Protein AF-0000000085031279 (afdb_homodimer)

Secondary structure (DSSP, 8-state):
--SS--EEEEEESSSS-S-HHHHHHHHHHHH--SEEEE-SS-TT--EEEEETTEEEEESSS-TTTTSTTSEEEE-TTS-B-HHHHHHHHHHTGGGT-TTTEEEETTPBBPPHHHHHHHHH-IIIIIII---SSSHHHHHHHHHTT---BGGG-GGGGGGEE-HHHHHHHHHHTT--EEEE--S-GGG-TTT-SSTTSS-SS--SHHHHHHHHT--GGG--EEEEEEESSEEE-SSS--TTBPPHHHHHHHH-TTHHHH-B-TTT-PBPEEE---HHHHHHHHHHHT-SEEEEE-HHHHSGGGTT--SGGGS-HHHHHHHHHHHHHHTS-EEEEE-SSSTTSEEE--/--SS--EEEEEESSSS-S-HHHHHHHHHHHH--SEEEE-SS-TT--EEEEETTEEEEESSS-TTTTSTTSEEEE-TTS-B-HHHHHHHHHHTGGGT-TTTEEEETT-BB--HHHHHHHHH-IIIIIII---SSSHHHHHHHHHTT---BGGG-GGGGGGEE-HHHHHHHHHHTT--EEEE--S-GGG-TTT-SSTTSS-SS--SHHHHHHHHT--GGG--EEEEEEESSEEE-SSS--TTBPPHHHHHHHH-TTHHHH-B-TTT-PBPEEE---HHHHHHHHHHHT-SEEEEE-HHHHSGGGTT--SGGGS-HHHHHHHHHHHHHHTS-EEEEE-SSSTTSEEE--

Foldseek 3Di:
DDLWAAEEEEAALAFFQLQLLLVQLLCCVVVVFQEEEEFEQFQQHWHWADDPNDIDIARAWRSNLQSLNHATEYFLLYEYELVRVVVSCVVCVVSVNLVRAAYEQNHFYQDPVLLVVQCVDCCNCVPLNGLSSSRQVRVVCVVVVNTDTNNNDPSCPSRYDHQLVVQVVCGSVHTYYYYYFGTHQLQAPVRHDDPPNHDNHGGALCNSCVRRNHDPVNHDAYEHGGEQWHKDDGDDDDPFFDDPVVCCVQQNPCVQCVQAHPRRRHTITIGHDDLVSSLVNCVVRVHQEYEYEPLCRRPVQLALDQEPVSGDPVSNVSQVVSCVSNVHYHAWYARDNHSSSIHGRD/DDLWAAEEEEAALAFFQLQLLLVQLLCCVPVVFQEEEEFEQFQQHWHWADDPNDIDIARAWRSNLQSLNHATEYFLNYEYELVRVVVSCVVCVVSVNLVRAAYEQNHFYQDPVLLVVQCVDCCNCVPLNGLSSSRQVRVVCVVVVNTDTNNNDPSCPSRYDHQLVVQVVCGSVHTYYYYYFGTHQLQAPVRHDDPPNHDNHGGALCNSCVRRNHDPVNHDAYEHGGEQWHKDDGDDDDPFFDDPVVCCVQQNPCVQCVQAHPRRRHTITIGHDDLVSSQVNCVVRVHQEYEYEPLCRRPVQLALDQEPVSGDPVSNVSQVVSCVSNVHYHAWYARDNHSSSIHGRD

Solvent-accessible surface area (backbone atoms only — not comparable to full-atom values): 32926 Å² total; per-residue (Å²): 128,73,89,41,23,55,24,37,34,39,28,24,31,39,57,32,77,27,53,56,22,42,54,43,28,40,48,24,59,73,67,57,33,48,34,36,30,22,21,26,62,33,65,73,33,52,32,55,33,44,56,96,89,39,78,45,80,34,38,63,66,44,52,33,52,84,31,66,83,29,36,36,30,33,13,27,46,21,39,41,40,66,68,62,42,53,52,49,39,61,75,37,46,92,51,51,42,77,81,36,41,31,35,14,37,54,12,34,42,43,46,72,66,20,25,50,52,28,58,68,28,59,60,43,38,68,60,34,36,56,76,50,64,8,59,34,48,31,48,18,32,42,20,56,50,65,49,52,35,38,71,76,35,75,92,45,59,92,30,52,40,60,39,35,58,53,54,52,52,37,26,64,69,49,30,29,35,36,35,41,40,35,42,6,28,38,24,8,55,46,71,23,78,46,84,55,42,39,48,51,41,56,24,42,43,10,32,26,31,39,14,35,34,40,10,24,60,57,40,70,39,24,35,34,22,29,36,63,41,34,53,38,68,62,50,70,93,57,96,47,56,48,51,72,68,52,44,34,73,63,53,35,68,64,46,70,74,65,41,42,38,79,78,73,59,44,66,42,48,50,23,48,60,52,63,68,53,42,26,52,35,34,56,36,26,30,41,59,30,26,30,37,21,50,40,19,58,70,34,60,79,22,50,58,23,50,43,74,83,55,39,41,69,69,54,50,50,49,52,51,49,51,24,63,66,46,71,36,53,65,28,37,39,26,12,50,73,46,63,71,13,31,23,75,63,115,129,74,87,41,23,55,24,37,34,39,28,25,32,41,58,32,77,27,52,58,22,39,53,43,28,39,48,25,62,74,67,56,34,47,35,34,31,22,20,25,62,32,64,73,34,53,30,54,34,45,56,95,90,39,78,44,79,33,38,62,65,46,54,34,50,84,31,65,83,28,36,34,31,35,13,25,46,21,39,41,40,66,68,63,41,53,51,49,40,61,75,37,47,90,51,51,40,76,81,36,41,31,36,14,36,55,11,35,40,44,46,72,67,20,25,50,52,29,58,68,28,57,61,43,38,68,60,34,36,57,76,54,65,8,59,32,48,31,48,18,32,42,20,58,50,64,48,53,34,38,71,74,35,76,91,44,57,90,30,50,40,59,39,35,58,54,53,52,52,36,26,65,71,49,31,29,34,37,36,42,41,34,42,6,28,39,23,10,54,46,71,25,78,47,83,54,43,40,48,49,39,54,23,43,43,11,31,26,30,40,14,35,34,39,11,23,60,56,40,70,38,24,34,32,23,29,35,61,41,35,52,38,68,62,51,68,91,57,95,47,55,48,52,72,68,52,43,33,73,64,54,35,69,64,46,69,75,64,43,42,38,78,78,73,59,44,66,42,47,50,24,48,61,52,63,69,54,41,25,50,34,35,58,37,27,30,41,59,30,27,30,37,21,51,41,19,59,70,33,60,80,22,50,58,21,49,43,75,84,55,38,41,68,68,53,50,50,50,53,51,51,50,23,64,66,46,71,36,54,65,29,36,40,26,12,48,74,46,64,72,14,32,23,76,64,119

pLDDT: mean 96.54, std 4.91, range [36.81, 99.0]

Organism: Methanopyrus kandleri (strain AV19 / DSM 6324 / JCM 9639 / NBRC 100938) (NCBI:txid190192)

Structure (mmCIF, N/CA/C/O backbone):
data_AF-0000000085031279-model_v1
#
loop_
_entity.id
_entity.type
_entity.pdbx_description
1 polymer 'Adenylosuccinate synthetase'
#
loop_
_atom_site.group_PDB
_atom_site.id
_atom_site.type_symbol
_atom_site.label_atom_id
_atom_site.label_alt_id
_atom_site.label_comp_id
_atom_site.label_asym_id
_atom_site.label_entity_id
_atom_site.label_seq_id
_atom_site.pdbx_PDB_ins_code
_atom_site.Cartn_x
_atom_site.Cartn_y
_atom_site.Cartn_z
_atom_site.occupancy
_atom_site.B_iso_or_equiv
_atom_site.auth_seq_id
_atom_site.auth_comp_id
_atom_site.auth_asym_id
_atom_site.auth_atom_id
_atom_site.pdbx_PDB_model_num
ATOM 1 N N . MET A 1 1 ? -8.086 -15.57 23.516 1 36.81 1 MET A N 1
ATOM 2 C CA . MET A 1 1 ? -9.133 -15.18 22.578 1 36.81 1 MET A CA 1
ATOM 3 C C . MET A 1 1 ? -8.734 -13.914 21.812 1 36.81 1 MET A C 1
ATOM 5 O O . MET A 1 1 ? -8.336 -12.922 22.422 1 36.81 1 MET A O 1
ATOM 9 N N . ARG A 1 2 ? -8.562 -14.031 20.609 1 61.75 2 ARG A N 1
ATOM 10 C CA . ARG A 1 2 ? -8.102 -12.844 19.906 1 61.75 2 ARG A CA 1
ATOM 11 C C . ARG A 1 2 ? -9.125 -11.719 20 1 61.75 2 ARG A C 1
ATOM 13 O O . ARG A 1 2 ? -10.328 -11.953 19.859 1 61.75 2 ARG A O 1
ATOM 20 N N . ASP A 1 3 ? -8.766 -10.508 20.312 1 82.94 3 ASP A N 1
ATOM 21 C CA . ASP A 1 3 ? -9.609 -9.32 20.484 1 82.94 3 ASP A CA 1
ATOM 22 C C . ASP A 1 3 ? -10.18 -8.859 19.156 1 82.94 3 ASP A C 1
ATOM 24 O O . ASP A 1 3 ? -11.125 -8.062 19.109 1 82.94 3 ASP A O 1
ATOM 28 N N . ARG A 1 4 ? -9.609 -9.516 18.062 1 94.38 4 ARG A N 1
ATOM 29 C CA . ARG A 1 4 ? -10.094 -9.195 16.734 1 94.38 4 ARG A CA 1
ATOM 30 C C . ARG A 1 4 ? -9.906 -10.375 15.781 1 94.38 4 ARG A C 1
ATOM 32 O O . ARG A 1 4 ? -9.242 -11.352 16.125 1 94.38 4 ARG A O 1
ATOM 39 N N . GLY A 1 5 ? -10.633 -10.383 14.609 1 97.94 5 GLY A N 1
ATOM 40 C CA . GLY A 1 5 ? -10.484 -11.422 13.609 1 97.94 5 GLY A CA 1
ATOM 41 C C . GLY A 1 5 ? -9.07 -11.531 13.055 1 97.94 5 GLY A C 1
ATOM 42 O O . GLY A 1 5 ? -8.312 -10.562 13.094 1 97.94 5 GLY A O 1
ATOM 43 N N . HIS A 1 6 ? -8.734 -12.695 12.586 1 98.5 6 HIS A N 1
ATOM 44 C CA . HIS A 1 6 ? -7.441 -12.945 11.961 1 98.5 6 HIS A CA 1
ATOM 45 C C . HIS A 1 6 ? -7.445 -12.508 10.5 1 98.5 6 HIS A C 1
ATOM 47 O O . HIS A 1 6 ? -8.383 -12.805 9.758 1 98.5 6 HIS A O 1
ATOM 53 N N . VAL A 1 7 ? -6.461 -11.719 10.148 1 98.88 7 VAL A N 1
ATOM 54 C CA . VAL A 1 7 ? -6.383 -11.234 8.773 1 98.88 7 VAL A CA 1
ATOM 55 C C . VAL A 1 7 ? -5.145 -11.812 8.086 1 98.88 7 VAL A C 1
ATOM 57 O O . VAL A 1 7 ? -4.027 -11.656 8.578 1 98.88 7 VAL A O 1
ATOM 60 N N . SER A 1 8 ? -5.32 -12.469 6.93 1 98.88 8 SER A N 1
ATOM 61 C CA . SER A 1 8 ? -4.242 -13.047 6.133 1 98.88 8 SER A CA 1
ATOM 62 C C . SER A 1 8 ? -4.188 -12.422 4.742 1 98.88 8 SER A C 1
ATOM 64 O O . SER A 1 8 ? -5.223 -12.133 4.141 1 98.88 8 SER A O 1
ATOM 66 N N . VAL A 1 9 ? -2.996 -12.203 4.289 1 98.94 9 VAL A N 1
ATOM 67 C CA . VAL A 1 9 ? -2.754 -11.742 2.926 1 98.94 9 VAL A CA 1
ATOM 68 C C . VAL A 1 9 ? -1.977 -12.805 2.152 1 98.94 9 VAL A C 1
ATOM 70 O O . VAL A 1 9 ? -1.021 -13.391 2.674 1 98.94 9 VAL A O 1
ATOM 73 N N . VAL A 1 10 ? -2.385 -13.102 0.926 1 98.94 10 VAL A N 1
ATOM 74 C CA . VAL A 1 10 ? -1.655 -13.992 0.035 1 98.94 10 VAL A CA 1
ATOM 75 C C . VAL A 1 10 ? -0.995 -13.188 -1.082 1 98.94 10 VAL A C 1
ATOM 77 O O . VAL A 1 10 ? -1.676 -12.5 -1.844 1 98.94 10 VAL A O 1
ATOM 80 N N . ALA A 1 11 ? 0.292 -13.273 -1.162 1 98.88 11 ALA A N 1
ATOM 81 C CA . ALA A 1 11 ? 1.074 -12.578 -2.18 1 98.88 11 ALA A CA 1
ATOM 82 C C . ALA A 1 11 ? 1.921 -13.562 -2.988 1 98.88 11 ALA A C 1
ATOM 84 O O . ALA A 1 11 ? 2.236 -14.656 -2.514 1 98.88 11 ALA A O 1
ATOM 85 N N . GLY A 1 12 ? 2.225 -13.18 -4.195 1 98.62 12 GLY A N 1
ATOM 86 C CA . GLY A 1 12 ? 3.145 -13.953 -5.012 1 98.62 12 GLY A CA 1
ATOM 87 C C . GLY A 1 12 ? 4.59 -13.516 -4.863 1 98.62 12 GLY A C 1
ATOM 88 O O . GLY A 1 12 ? 4.875 -12.32 -4.777 1 98.62 12 GLY A O 1
ATOM 89 N N . GLY A 1 13 ? 5.441 -14.438 -4.906 1 98.38 13 GLY A N 1
ATOM 90 C CA . GLY A 1 13 ? 6.836 -14.117 -4.633 1 98.38 13 GLY A CA 1
ATOM 91 C C . GLY A 1 13 ? 7.695 -14.102 -5.883 1 98.38 13 GLY A C 1
ATOM 92 O O . GLY A 1 13 ? 8.891 -13.812 -5.816 1 98.38 13 GLY A O 1
ATOM 93 N N . GLN A 1 14 ? 7.117 -14.43 -6.992 1 97.25 14 GLN A N 1
ATOM 94 C CA . GLN A 1 14 ? 7.848 -14.469 -8.25 1 97.25 14 GLN A CA 1
ATOM 95 C C . GLN A 1 14 ? 7.176 -13.586 -9.305 1 97.25 14 GLN A C 1
ATOM 97 O O . GLN A 1 14 ? 6.988 -12.383 -9.086 1 97.25 14 GLN A O 1
ATOM 102 N N . TRP A 1 15 ? 6.824 -14.109 -10.492 1 95.56 15 TRP A N 1
ATOM 103 C CA . TRP A 1 15 ? 6.332 -13.227 -11.547 1 95.56 15 TRP A CA 1
ATOM 104 C C . TRP A 1 15 ? 4.84 -13.43 -11.773 1 95.56 15 TRP A C 1
ATOM 106 O O . TRP A 1 15 ? 4.332 -13.156 -12.867 1 95.56 15 TRP A O 1
ATOM 116 N N . GLY A 1 16 ? 4.082 -13.977 -10.82 1 94.19 16 GLY A N 1
ATOM 117 C CA . GLY A 1 16 ? 2.633 -13.875 -10.828 1 94.19 16 GLY A CA 1
ATOM 118 C C . GLY A 1 16 ? 1.941 -15.188 -11.164 1 94.19 16 GLY A C 1
ATOM 119 O O . GLY A 1 16 ? 0.722 -15.305 -11.023 1 94.19 16 GLY A O 1
ATOM 120 N N . ASP A 1 17 ? 2.668 -16.266 -11.5 1 92.56 17 ASP A N 1
ATOM 121 C CA . ASP A 1 17 ? 2.059 -17.531 -11.859 1 92.56 17 ASP A CA 1
ATOM 122 C C . ASP A 1 17 ? 2.408 -18.609 -10.836 1 92.56 17 ASP A C 1
ATOM 124 O O . ASP A 1 17 ? 2.662 -19.766 -11.203 1 92.56 17 ASP A O 1
ATOM 128 N N . GLU A 1 18 ? 2.387 -18.234 -9.641 1 95.19 18 GLU A N 1
ATOM 129 C CA . GLU A 1 18 ? 2.859 -19.125 -8.578 1 95.19 18 GLU A CA 1
ATOM 130 C C . GLU A 1 18 ? 1.749 -20.062 -8.102 1 95.19 18 GLU A C 1
ATOM 132 O O . GLU A 1 18 ? 1.967 -20.891 -7.223 1 95.19 18 GLU A O 1
ATOM 137 N N . GLY A 1 19 ? 0.555 -19.906 -8.648 1 95.19 19 GLY A N 1
ATOM 138 C CA . GLY A 1 19 ? -0.541 -20.75 -8.188 1 95.19 19 GLY A CA 1
ATOM 139 C C . GLY A 1 19 ? -1.242 -20.188 -6.965 1 95.19 19 GLY A C 1
ATOM 140 O O . GLY A 1 19 ? -1.695 -20.953 -6.105 1 95.19 19 GLY A O 1
ATOM 141 N N . LYS A 1 20 ? -1.28 -18.875 -6.824 1 97.5 20 LYS A N 1
ATOM 142 C CA . LYS A 1 20 ? -1.928 -18.203 -5.695 1 97.5 20 LYS A CA 1
ATOM 143 C C . LYS A 1 20 ? -3.4 -18.594 -5.602 1 97.5 20 LYS A C 1
ATOM 145 O O . LYS A 1 20 ? -3.943 -18.734 -4.504 1 97.5 20 LYS A O 1
ATOM 150 N N . GLY A 1 21 ? -4.051 -18.781 -6.773 1 97.06 21 GLY A N 1
ATOM 151 C CA . GLY A 1 21 ? -5.461 -19.125 -6.777 1 97.06 21 GLY A CA 1
ATOM 152 C C . GLY A 1 21 ? -5.766 -20.391 -5.992 1 97.06 21 GLY A C 1
ATOM 153 O O . GLY A 1 21 ? -6.715 -20.422 -5.203 1 97.06 21 GLY A O 1
ATOM 154 N N . LYS A 1 22 ? -4.996 -21.406 -6.199 1 97.5 22 LYS A N 1
ATOM 155 C CA . LYS A 1 22 ? -5.191 -22.656 -5.477 1 97.5 22 LYS A CA 1
ATOM 156 C C . LYS A 1 22 ? -5.004 -22.469 -3.975 1 97.5 22 LYS A C 1
ATOM 158 O O . LYS A 1 22 ? -5.77 -23 -3.172 1 97.5 22 LYS A O 1
ATOM 163 N N . ILE A 1 23 ? -3.955 -21.734 -3.578 1 98.56 23 ILE A N 1
ATOM 164 C CA . ILE A 1 23 ? -3.658 -21.5 -2.168 1 98.56 23 ILE A CA 1
ATOM 165 C C . ILE A 1 23 ? -4.801 -20.719 -1.52 1 98.56 23 ILE A C 1
ATOM 167 O O . ILE A 1 23 ? -5.234 -21.047 -0.414 1 98.56 23 ILE A O 1
ATOM 171 N N . VAL A 1 24 ? -5.32 -19.719 -2.188 1 98.75 24 VAL A N 1
ATOM 172 C CA . VAL A 1 24 ? -6.434 -18.922 -1.684 1 98.75 24 VAL A CA 1
ATOM 173 C C . VAL A 1 24 ? -7.664 -19.812 -1.503 1 98.75 24 VAL A C 1
ATOM 175 O O . VAL A 1 24 ? -8.328 -19.766 -0.463 1 98.75 24 VAL A O 1
ATOM 178 N N . ALA A 1 25 ? -7.945 -20.609 -2.531 1 98.62 25 ALA A N 1
ATOM 179 C CA . ALA A 1 25 ? -9.094 -21.5 -2.443 1 98.62 25 ALA A CA 1
ATOM 180 C C . ALA A 1 25 ? -8.938 -22.5 -1.295 1 98.62 25 ALA A C 1
ATOM 182 O O . ALA A 1 25 ? -9.891 -22.766 -0.56 1 98.62 25 ALA A O 1
ATOM 183 N N . TYR A 1 26 ? -7.762 -23.031 -1.173 1 98.56 26 TYR A N 1
ATOM 184 C CA . TYR A 1 26 ? -7.484 -23.984 -0.101 1 98.56 26 TYR A CA 1
ATOM 185 C C . TYR A 1 26 ? -7.699 -23.344 1.265 1 98.56 26 TYR A C 1
ATOM 187 O O . TYR A 1 26 ? -8.383 -23.906 2.123 1 98.56 26 TYR A O 1
ATOM 195 N N . LEU A 1 27 ? -7.121 -22.109 1.489 1 98.81 27 LEU A N 1
ATOM 196 C CA . LEU A 1 27 ? -7.262 -21.406 2.756 1 98.81 27 LEU A CA 1
ATOM 197 C C . LEU A 1 27 ? -8.719 -21.047 3.018 1 98.81 27 LEU A C 1
ATOM 199 O O . LEU A 1 27 ? -9.18 -21.078 4.164 1 98.81 27 LEU A O 1
ATOM 203 N N . ALA A 1 28 ? -9.422 -20.688 1.981 1 98.62 28 ALA A N 1
ATOM 204 C CA . ALA A 1 28 ? -10.828 -20.328 2.119 1 98.62 28 ALA A CA 1
ATOM 205 C C . ALA A 1 28 ? -11.641 -21.5 2.662 1 98.62 28 ALA A C 1
ATOM 207 O O . ALA A 1 28 ? -12.469 -21.328 3.562 1 98.62 28 ALA A O 1
ATOM 208 N N . VAL A 1 29 ? -11.383 -22.688 2.088 1 97.69 29 VAL A N 1
ATOM 209 C CA . VAL A 1 29 ? -12.148 -23.859 2.477 1 97.69 29 VAL A CA 1
ATOM 210 C C . VAL A 1 29 ? -11.703 -24.344 3.855 1 97.69 29 VAL A C 1
ATOM 212 O O . VAL A 1 29 ? -12.523 -24.734 4.68 1 97.69 29 VAL A O 1
ATOM 215 N N . GLN A 1 30 ? -10.422 -24.266 4.156 1 97.94 30 GLN A N 1
ATOM 216 C CA . GLN A 1 30 ? -9.867 -24.812 5.391 1 97.94 30 GLN A CA 1
ATOM 217 C C . GLN A 1 30 ? -10.141 -23.891 6.574 1 97.94 30 GLN A C 1
ATOM 219 O O . GLN A 1 30 ? -10.43 -24.359 7.68 1 97.94 30 GLN A O 1
ATOM 224 N N . ASP A 1 31 ? -10.07 -22.547 6.367 1 98.38 31 ASP A N 1
ATOM 225 C CA . ASP A 1 31 ? -10.109 -21.594 7.484 1 98.38 31 ASP A CA 1
ATOM 226 C C . ASP A 1 31 ? -11.453 -20.875 7.543 1 98.38 31 ASP A C 1
ATOM 228 O O . ASP A 1 31 ? -11.781 -20.25 8.555 1 98.38 31 ASP A O 1
ATOM 232 N N . GLU A 1 32 ? -12.203 -20.891 6.539 1 98.56 32 GLU A N 1
ATOM 233 C CA . GLU A 1 32 ? -13.57 -20.406 6.461 1 98.56 32 GLU A CA 1
ATOM 234 C C . GLU A 1 32 ? -13.664 -18.938 6.883 1 98.56 32 GLU A C 1
ATOM 236 O O . GLU A 1 32 ? -14.469 -18.578 7.742 1 98.56 32 GLU A O 1
ATOM 241 N N . PRO A 1 33 ? -12.906 -18.078 6.266 1 98.88 33 PRO A N 1
ATOM 242 C CA . PRO A 1 33 ? -13.039 -16.641 6.559 1 98.88 33 PRO A CA 1
ATOM 243 C C . PRO A 1 33 ? -14.422 -16.094 6.219 1 98.88 33 PRO A C 1
ATOM 245 O O . PRO A 1 33 ? -15.125 -16.672 5.379 1 98.88 33 PRO A O 1
ATOM 248 N N . GLU A 1 34 ? -14.711 -14.984 6.883 1 98.81 34 GLU A N 1
ATOM 249 C CA . GLU A 1 34 ? -15.984 -14.312 6.645 1 98.81 34 GLU A CA 1
ATOM 250 C C . GLU A 1 34 ? -15.961 -13.523 5.34 1 98.81 34 GLU A C 1
ATOM 252 O O . GLU A 1 34 ? -16.969 -13.445 4.637 1 98.81 34 GLU A O 1
ATOM 257 N N . VAL A 1 35 ? -14.859 -12.898 5.066 1 98.94 35 VAL A N 1
ATOM 258 C CA . VAL A 1 35 ? -14.695 -12.078 3.867 1 98.94 35 VAL A CA 1
ATOM 259 C C . VAL A 1 35 ? -13.422 -12.492 3.129 1 98.94 35 VAL A C 1
ATOM 261 O O . VAL A 1 35 ? -12.391 -12.734 3.752 1 98.94 35 VAL A O 1
ATOM 264 N N . ILE A 1 36 ? -13.492 -12.672 1.854 1 98.94 36 ILE A N 1
ATOM 265 C CA . ILE A 1 36 ? -12.359 -12.859 0.959 1 98.94 36 ILE A CA 1
ATOM 266 C C . ILE A 1 36 ? -12.289 -11.695 -0.031 1 98.94 36 ILE A C 1
ATOM 268 O O . ILE A 1 36 ? -13.195 -11.516 -0.847 1 98.94 36 ILE A O 1
ATOM 272 N N . ALA A 1 37 ? -11.242 -10.906 0.078 1 98.94 37 ALA A N 1
ATOM 273 C CA . ALA A 1 37 ? -11.156 -9.664 -0.688 1 98.94 37 ALA A CA 1
ATOM 274 C C . ALA A 1 37 ? -10.008 -9.719 -1.688 1 98.94 37 ALA A C 1
ATOM 276 O O . ALA A 1 37 ? -8.875 -10.062 -1.329 1 98.94 37 ALA A O 1
ATOM 277 N N . ARG A 1 38 ? -10.32 -9.43 -2.893 1 98.75 38 ARG A N 1
ATOM 278 C CA . ARG A 1 38 ? -9.305 -9.344 -3.936 1 98.75 38 ARG A CA 1
ATOM 279 C C . ARG A 1 38 ? -8.57 -8.016 -3.877 1 98.75 38 ARG A C 1
ATOM 281 O O . ARG A 1 38 ? -9.188 -6.965 -3.666 1 98.75 38 ARG A O 1
ATOM 288 N N . ALA A 1 39 ? -7.297 -8.062 -3.994 1 98.88 39 ALA A N 1
ATOM 289 C CA . ALA A 1 39 ? -6.379 -6.93 -4.098 1 98.88 39 ALA A CA 1
ATOM 290 C C . ALA A 1 39 ? -5.445 -7.09 -5.293 1 98.88 39 ALA A C 1
ATOM 292 O O . ALA A 1 39 ? -5.312 -8.18 -5.848 1 98.88 39 ALA A O 1
ATOM 293 N N . GLY A 1 40 ? -4.766 -6.02 -5.668 1 98.38 40 GLY A N 1
ATOM 294 C CA . GLY A 1 40 ? -3.832 -6.066 -6.781 1 98.38 40 GLY A CA 1
ATOM 295 C C . GLY A 1 40 ? -4.203 -5.121 -7.906 1 98.38 40 GLY A C 1
ATOM 296 O O . GLY A 1 40 ? -4.742 -4.039 -7.664 1 98.38 40 GLY A O 1
ATOM 297 N N . VAL A 1 41 ? -3.895 -5.551 -9.156 1 98 41 VAL A N 1
ATOM 298 C CA . VAL A 1 41 ? -3.949 -4.598 -10.266 1 98 41 VAL A CA 1
ATOM 299 C C . VAL A 1 41 ? -5.328 -4.641 -10.914 1 98 41 VAL A C 1
ATOM 301 O O . VAL A 1 41 ? -5.996 -3.611 -11.039 1 98 41 VAL A O 1
ATOM 304 N N . GLY A 1 42 ? -5.719 -5.766 -11.336 1 97.56 42 GLY A N 1
ATOM 305 C CA . GLY A 1 42 ? -6.965 -5.918 -12.07 1 97.56 42 GLY A CA 1
ATOM 306 C C . GLY A 1 42 ? -7.051 -7.223 -12.836 1 97.56 42 GLY A C 1
ATOM 307 O O . GLY A 1 42 ? -6.691 -8.281 -12.312 1 97.56 42 GLY A O 1
ATOM 308 N N . PRO A 1 43 ? -7.613 -7.148 -14.016 1 97.62 43 PRO A N 1
ATOM 309 C CA . PRO A 1 43 ? -7.883 -8.383 -14.758 1 97.62 43 PRO A CA 1
ATOM 310 C C . PRO A 1 43 ? -6.656 -8.891 -15.516 1 97.62 43 PRO A C 1
ATOM 312 O O . PRO A 1 43 ? -6.758 -9.836 -16.297 1 97.62 43 PRO A O 1
ATOM 315 N N . ASN A 1 44 ? -5.531 -8.273 -15.289 1 96.56 44 ASN A N 1
ATOM 316 C CA . ASN A 1 44 ? -4.336 -8.695 -16 1 96.56 44 ASN A CA 1
ATOM 317 C C . ASN A 1 44 ? -3.666 -9.891 -15.336 1 96.56 44 ASN A C 1
ATOM 319 O O . ASN A 1 44 ? -2.676 -10.414 -15.844 1 96.56 44 ASN A O 1
ATOM 323 N N . ALA A 1 45 ? -4.172 -10.273 -14.195 1 93.31 45 ALA A N 1
ATOM 324 C CA . ALA A 1 45 ? -3.752 -11.516 -13.562 1 93.31 45 ALA A CA 1
ATOM 325 C C . ALA A 1 45 ? -4.84 -12.586 -13.68 1 93.31 45 ALA A C 1
ATOM 327 O O . ALA A 1 45 ? -6.027 -12.289 -13.523 1 93.31 45 ALA A O 1
ATOM 328 N N . GLY A 1 46 ? -4.336 -13.82 -14.031 1 92.38 46 GLY A N 1
ATOM 329 C CA . GLY A 1 46 ? -5.223 -14.969 -14.062 1 92.38 46 GLY A CA 1
ATOM 330 C C . GLY A 1 46 ? -4.863 -16.031 -13.047 1 92.38 46 GLY A C 1
ATOM 331 O O . GLY A 1 46 ? -3.705 -16.438 -12.953 1 92.38 46 GLY A O 1
ATOM 332 N N . HIS A 1 47 ? -5.871 -16.328 -12.297 1 92.56 47 HIS A N 1
ATOM 333 C CA . HIS A 1 47 ? -5.715 -17.391 -11.312 1 92.56 47 HIS A CA 1
ATOM 334 C C . HIS A 1 47 ? -6.613 -18.578 -11.641 1 92.56 47 HIS A C 1
ATOM 336 O O . HIS A 1 47 ? -7.773 -18.406 -12.008 1 92.56 47 HIS A O 1
ATOM 342 N N . THR A 1 48 ? -6.051 -19.75 -11.633 1 91.69 48 THR A N 1
ATOM 343 C CA . THR A 1 48 ? -6.82 -20.953 -11.914 1 91.69 48 THR A CA 1
ATOM 344 C C . THR A 1 48 ? -7.023 -21.766 -10.641 1 91.69 48 THR A C 1
ATOM 346 O O . THR A 1 48 ? -6.094 -21.938 -9.852 1 91.69 48 THR A O 1
ATOM 349 N N . VAL A 1 49 ? -8.211 -22.219 -10.469 1 93.75 49 VAL A N 1
ATOM 350 C CA . VAL A 1 49 ? -8.578 -23.078 -9.344 1 93.75 49 VAL A CA 1
ATOM 351 C C . VAL A 1 49 ? -9.328 -24.297 -9.859 1 93.75 49 VAL A C 1
ATOM 353 O O . VAL A 1 49 ? -10.203 -24.188 -10.719 1 93.75 49 VAL A O 1
ATOM 356 N N . ARG A 1 50 ? -8.914 -25.453 -9.398 1 94.81 50 ARG A N 1
ATOM 357 C CA . ARG A 1 50 ? -9.641 -26.688 -9.688 1 94.81 50 ARG A CA 1
ATOM 358 C C . ARG A 1 50 ? -10.609 -27.031 -8.562 1 94.81 50 ARG A C 1
ATOM 360 O O . ARG A 1 50 ? -10.203 -27.188 -7.41 1 94.81 50 ARG A O 1
ATOM 367 N N . VAL A 1 51 ? -11.852 -27.062 -8.883 1 91.31 51 VAL A N 1
ATOM 368 C CA . VAL A 1 51 ? -12.906 -27.422 -7.941 1 91.31 51 VAL A CA 1
ATOM 369 C C . VAL A 1 51 ? -13.734 -28.578 -8.516 1 91.31 51 VAL A C 1
ATOM 371 O O . VAL A 1 51 ? -14.352 -28.422 -9.578 1 91.31 51 VAL A O 1
ATOM 374 N N . ASN A 1 52 ? -13.742 -29.734 -7.793 1 88.88 52 ASN A N 1
ATOM 375 C CA . ASN A 1 52 ? -14.5 -30.922 -8.211 1 88.88 52 ASN A CA 1
ATOM 376 C C . ASN A 1 52 ? -14.141 -31.328 -9.641 1 88.88 52 ASN A C 1
ATOM 378 O O . ASN A 1 52 ? -15.031 -31.547 -10.469 1 88.88 52 ASN A O 1
ATOM 382 N N . GLY A 1 53 ? -12.945 -31.234 -9.945 1 91.69 53 GLY A N 1
ATOM 383 C CA . GLY A 1 53 ? -12.445 -31.734 -11.219 1 91.69 53 GLY A CA 1
ATOM 384 C C . GLY A 1 53 ? -12.547 -30.719 -12.344 1 91.69 53 GLY A C 1
ATOM 385 O O . GLY A 1 53 ? -12.102 -31 -13.461 1 91.69 53 GLY A O 1
ATOM 386 N N . GLU A 1 54 ? -13.078 -29.594 -12.062 1 94.56 54 GLU A N 1
ATOM 387 C CA . GLU A 1 54 ? -13.242 -28.562 -13.086 1 94.56 54 GLU A CA 1
ATOM 388 C C . GLU A 1 54 ? -12.328 -27.375 -12.812 1 94.56 54 GLU A C 1
ATOM 390 O O . GLU A 1 54 ? -12.195 -26.938 -11.672 1 94.56 54 GLU A O 1
ATOM 395 N N . ASP A 1 55 ? -11.68 -26.891 -13.883 1 94.38 55 ASP A N 1
ATOM 396 C CA . ASP A 1 55 ? -10.797 -25.734 -13.781 1 94.38 55 ASP A CA 1
ATOM 397 C C . ASP A 1 55 ? -11.57 -24.422 -13.977 1 94.38 55 ASP A C 1
ATOM 399 O O . ASP A 1 55 ? -12.367 -24.297 -14.914 1 94.38 55 ASP A O 1
ATOM 403 N N . TYR A 1 56 ? -11.383 -23.5 -13.125 1 95.06 56 TYR A N 1
ATOM 404 C CA . TYR A 1 56 ? -11.953 -22.156 -13.227 1 95.06 56 TYR A CA 1
ATOM 405 C C . TYR A 1 56 ? -10.852 -21.109 -13.32 1 95.06 56 TYR A C 1
ATOM 407 O O . TYR A 1 56 ? -10.086 -20.906 -12.375 1 95.06 56 TYR A O 1
ATOM 415 N N . GLY A 1 57 ? -10.648 -20.531 -14.477 1 94.31 57 GLY A N 1
ATOM 416 C CA . GLY A 1 57 ? -9.773 -19.391 -14.625 1 94.31 57 GLY A CA 1
ATOM 417 C C . GLY A 1 57 ? -10.445 -18.062 -14.289 1 94.31 57 GLY A C 1
ATOM 418 O O . GLY A 1 57 ? -11.477 -17.719 -14.875 1 94.31 57 GLY A O 1
ATOM 419 N N . LEU A 1 58 ? -9.93 -17.375 -13.281 1 96.94 58 LEU A N 1
ATOM 420 C CA . LEU A 1 58 ? -10.57 -16.156 -12.812 1 96.94 58 LEU A CA 1
ATOM 421 C C . LEU A 1 58 ? -9.609 -14.969 -12.891 1 96.94 58 LEU A C 1
ATOM 423 O O . LEU A 1 58 ? -8.406 -15.125 -12.656 1 96.94 58 LEU A O 1
ATOM 427 N N . ARG A 1 59 ? -10.172 -13.797 -13.211 1 97.5 59 ARG A N 1
ATOM 428 C CA . ARG A 1 59 ? -9.375 -12.594 -13.367 1 97.5 59 ARG A CA 1
ATOM 429 C C . ARG A 1 59 ? -9.859 -11.477 -12.445 1 97.5 59 ARG A C 1
ATOM 431 O O . ARG A 1 59 ? -9.148 -10.508 -12.203 1 97.5 59 ARG A O 1
ATOM 438 N N . GLN A 1 60 ? -11.109 -11.648 -11.961 1 98.06 60 GLN A N 1
ATOM 439 C CA . GLN A 1 60 ? -11.664 -10.586 -11.133 1 98.06 60 GLN A CA 1
ATOM 440 C C . GLN A 1 60 ? -12.219 -11.133 -9.828 1 98.06 60 GLN A C 1
ATOM 442 O O . GLN A 1 60 ? -11.945 -10.594 -8.75 1 98.06 60 GLN A O 1
ATOM 447 N N . ILE A 1 61 ? -12.922 -12.203 -9.898 1 98.38 61 ILE A N 1
ATOM 448 C CA . ILE A 1 61 ? -13.57 -12.773 -8.727 1 98.38 61 ILE A CA 1
ATOM 449 C C . ILE A 1 61 ? -12.547 -13.492 -7.859 1 98.38 61 ILE A C 1
ATOM 451 O O . ILE A 1 61 ? -11.695 -14.219 -8.375 1 98.38 61 ILE A O 1
ATOM 455 N N . PRO A 1 62 ? -12.586 -13.305 -6.504 1 98.38 62 PRO A N 1
ATOM 456 C CA . PRO A 1 62 ? -11.641 -14 -5.633 1 98.38 62 PRO A CA 1
ATOM 457 C C . PRO A 1 62 ? -11.703 -15.523 -5.789 1 98.38 62 PRO A C 1
ATOM 459 O O . PRO A 1 62 ? -12.797 -16.094 -5.922 1 98.38 62 PRO A O 1
ATOM 462 N N . CYS A 1 63 ? -10.586 -16.094 -5.66 1 98 63 CYS A N 1
ATOM 463 C CA . CYS A 1 63 ? -10.445 -17.531 -5.91 1 98 63 CYS A CA 1
ATOM 464 C C . CYS A 1 63 ? -11.008 -18.344 -4.754 1 98 63 CYS A C 1
ATOM 466 O O . CYS A 1 63 ? -11.156 -19.562 -4.859 1 98 63 CYS A O 1
ATOM 468 N N . GLY A 1 64 ? -11.398 -17.703 -3.662 1 98.12 64 GLY A N 1
ATOM 469 C CA . GLY A 1 64 ? -11.984 -18.406 -2.527 1 98.12 64 GLY A CA 1
ATOM 470 C C . GLY A 1 64 ? -13.461 -18.688 -2.699 1 98.12 64 GLY A C 1
ATOM 471 O O . GLY A 1 64 ? -14.141 -19.078 -1.746 1 98.12 64 GLY A O 1
ATOM 472 N N . PHE A 1 65 ? -14 -18.594 -3.932 1 97.94 65 PHE A N 1
ATOM 473 C CA . PHE A 1 65 ? -15.43 -18.672 -4.23 1 97.94 65 PHE A CA 1
ATOM 474 C C . PHE A 1 65 ? -15.992 -20.031 -3.838 1 97.94 65 PHE A C 1
ATOM 476 O O . PHE A 1 65 ? -17.188 -20.156 -3.584 1 97.94 65 PHE A O 1
ATOM 483 N N . PRO A 1 66 ? -15.18 -21.094 -3.729 1 97.25 66 PRO A N 1
ATOM 484 C CA . PRO A 1 66 ? -15.773 -22.375 -3.336 1 97.25 66 PRO A CA 1
ATOM 485 C C . PRO A 1 66 ? -16.328 -22.359 -1.911 1 97.25 66 PRO A C 1
ATOM 487 O O . PRO A 1 66 ? -17.156 -23.203 -1.556 1 97.25 66 PRO A O 1
ATOM 490 N N . HIS A 1 67 ? -15.758 -21.531 -1.011 1 97.94 67 HIS A N 1
ATOM 491 C CA . HIS A 1 67 ? -16.344 -21.328 0.307 1 97.94 67 HIS A CA 1
ATOM 492 C C . HIS A 1 67 ? -17.578 -20.422 0.224 1 97.94 67 HIS A C 1
ATOM 494 O O . HIS A 1 67 ? -17.484 -19.219 0.409 1 97.94 67 HIS A O 1
ATOM 500 N N . GLU A 1 68 ? -18.688 -20.984 0.148 1 97.56 68 GLU A N 1
ATOM 501 C CA . GLU A 1 68 ? -19.906 -20.297 -0.287 1 97.56 68 GLU A CA 1
ATOM 502 C C . GLU A 1 68 ? -20.469 -19.391 0.812 1 97.56 68 GLU A C 1
ATOM 504 O O . GLU A 1 68 ? -21.328 -18.547 0.555 1 97.56 68 GLU A O 1
ATOM 509 N N . GLU A 1 69 ? -19.922 -19.5 2.004 1 98.06 69 GLU A N 1
ATOM 510 C CA . GLU A 1 69 ? -20.453 -18.703 3.107 1 98.06 69 GLU A CA 1
ATOM 511 C C . GLU A 1 69 ? -19.734 -17.359 3.205 1 98.06 69 GLU A C 1
ATOM 513 O O . GLU A 1 69 ? -20.188 -16.453 3.898 1 98.06 69 GLU A O 1
ATOM 518 N N . ALA A 1 70 ? -18.672 -17.25 2.459 1 98.62 70 ALA A N 1
ATOM 519 C CA . ALA A 1 70 ? -17.875 -16.031 2.541 1 98.62 70 ALA A CA 1
ATOM 520 C C . ALA A 1 70 ? -18.438 -14.953 1.612 1 98.62 70 ALA A C 1
ATOM 522 O O . ALA A 1 70 ? -18.875 -15.25 0.502 1 98.62 70 ALA A O 1
ATOM 523 N N . GLU A 1 71 ? -18.359 -13.703 2.092 1 98.75 71 GLU A N 1
ATOM 524 C CA . GLU A 1 71 ? -18.516 -12.586 1.164 1 98.75 71 GLU A CA 1
ATOM 525 C C . GLU A 1 71 ? -17.281 -12.453 0.262 1 98.75 71 GLU A C 1
ATOM 527 O O . GLU A 1 71 ? -16.156 -12.633 0.714 1 98.75 71 GLU A O 1
ATOM 532 N N . LEU A 1 72 ? -17.531 -12.281 -1.004 1 98.88 72 LEU A N 1
ATOM 533 C CA . LEU A 1 72 ? -16.469 -12.008 -1.968 1 98.88 72 LEU A CA 1
ATOM 534 C C . LEU A 1 72 ? -16.406 -10.523 -2.297 1 98.88 72 LEU A C 1
ATOM 536 O O . LEU A 1 72 ? -17.406 -9.922 -2.682 1 98.88 72 LEU A O 1
ATOM 540 N N . ALA A 1 73 ? -15.234 -9.93 -2.146 1 98.94 73 ALA A N 1
ATOM 541 C CA . ALA A 1 73 ? -15.117 -8.477 -2.266 1 98.94 73 ALA A CA 1
ATOM 542 C C . ALA A 1 73 ? -13.992 -8.094 -3.225 1 98.94 73 ALA A C 1
ATOM 544 O O . ALA A 1 73 ? -13.008 -8.82 -3.357 1 98.94 73 ALA A O 1
ATOM 545 N N . ILE A 1 74 ? -14.18 -7.031 -3.926 1 98.94 74 ILE A N 1
ATOM 546 C CA . ILE A 1 74 ? -13.133 -6.402 -4.727 1 98.94 74 ILE A CA 1
ATOM 547 C C . ILE A 1 74 ? -12.773 -5.043 -4.133 1 98.94 74 ILE A C 1
ATOM 549 O O . ILE A 1 74 ? -13.609 -4.133 -4.105 1 98.94 74 ILE A O 1
ATOM 553 N N . GLY A 1 75 ? -11.547 -4.918 -3.699 1 98.88 75 GLY A N 1
ATOM 554 C CA . GLY A 1 75 ? -11.109 -3.715 -3.004 1 98.88 75 GLY A CA 1
ATOM 555 C C . GLY A 1 75 ? -11.031 -2.5 -3.906 1 98.88 75 GLY A C 1
ATOM 556 O O . GLY A 1 75 ? -10.875 -2.633 -5.121 1 98.88 75 GLY A O 1
ATOM 557 N N . PRO A 1 76 ? -11.086 -1.327 -3.318 1 98.88 76 PRO A N 1
ATOM 558 C CA . PRO A 1 76 ? -11.117 -0.092 -4.105 1 98.88 76 PRO A CA 1
ATOM 559 C C . PRO A 1 76 ? -9.836 0.119 -4.918 1 98.88 76 PRO A C 1
ATOM 561 O O . PRO A 1 76 ? -9.844 0.856 -5.906 1 98.88 76 PRO A O 1
ATOM 564 N N . GLY A 1 77 ? -8.766 -0.489 -4.516 1 98.88 77 GLY A N 1
ATOM 565 C CA . GLY A 1 77 ? -7.516 -0.322 -5.238 1 98.88 77 GLY A CA 1
ATOM 566 C C . GLY A 1 77 ? -7.453 -1.132 -6.52 1 98.88 77 GLY A C 1
ATOM 567 O O . GLY A 1 77 ? -6.52 -0.982 -7.309 1 98.88 77 GLY A O 1
ATOM 568 N N . VAL A 1 78 ? -8.469 -1.92 -6.828 1 98.88 78 VAL A N 1
ATOM 569 C CA . VAL A 1 78 ? -8.438 -2.861 -7.945 1 98.88 78 VAL A CA 1
ATOM 570 C C . VAL A 1 78 ? -9.172 -2.262 -9.141 1 98.88 78 VAL A C 1
ATOM 572 O O . VAL A 1 78 ? -10.234 -1.653 -8.992 1 98.88 78 VAL A O 1
ATOM 575 N N . LEU A 1 79 ? -8.57 -2.4 -10.312 1 98.88 79 LEU A N 1
ATOM 576 C CA . LEU A 1 79 ? -9.281 -2.051 -11.539 1 98.88 79 LEU A CA 1
ATOM 577 C C . LEU A 1 79 ? -10.328 -3.104 -11.883 1 98.88 79 LEU A C 1
ATOM 579 O O . LEU A 1 79 ? -10.086 -4.301 -11.719 1 98.88 79 LEU A O 1
ATOM 583 N N . VAL A 1 80 ? -11.445 -2.641 -12.406 1 98.94 80 VAL A N 1
ATOM 584 C CA . VAL A 1 80 ? -12.516 -3.574 -12.742 1 98.94 80 VAL A CA 1
ATOM 585 C C . VAL A 1 80 ? -12.875 -3.436 -14.219 1 98.94 80 VAL A C 1
ATOM 587 O O . VAL A 1 80 ? -13.047 -2.322 -14.719 1 98.94 80 VAL A O 1
ATOM 590 N N . ASN A 1 81 ? -12.836 -4.477 -14.93 1 98.81 81 ASN A N 1
ATOM 591 C CA . ASN A 1 81 ? -13.477 -4.598 -16.234 1 98.81 81 ASN A CA 1
ATOM 592 C C . ASN A 1 81 ? -14.867 -5.211 -16.125 1 98.81 81 ASN A C 1
ATOM 594 O O . ASN A 1 81 ? -15 -6.41 -15.883 1 98.81 81 ASN A O 1
ATOM 598 N N . PRO A 1 82 ? -15.867 -4.438 -16.344 1 98.56 82 PRO A N 1
ATOM 599 C CA . PRO A 1 82 ? -17.219 -4.934 -16.109 1 98.56 82 PRO A CA 1
ATOM 600 C C . PRO A 1 82 ? -17.547 -6.168 -16.953 1 98.56 82 PRO A C 1
ATOM 602 O O . PRO A 1 82 ? -18.219 -7.086 -16.469 1 98.56 82 PRO A O 1
ATOM 605 N N . GLU A 1 83 ? -17.062 -6.227 -18.141 1 98.19 83 GLU A N 1
ATOM 606 C CA . GLU A 1 83 ? -17.344 -7.367 -19 1 98.19 83 GLU A CA 1
ATOM 607 C C . GLU A 1 83 ? -16.703 -8.641 -18.453 1 98.19 83 GLU A C 1
ATOM 609 O O . GLU A 1 83 ? -17.359 -9.695 -18.406 1 98.19 83 GLU A O 1
ATOM 614 N N . VAL A 1 84 ? -15.477 -8.539 -18.062 1 98.19 84 VAL A N 1
ATOM 615 C CA . VAL A 1 84 ? -14.766 -9.688 -17.5 1 98.19 84 VAL A CA 1
ATOM 616 C C . VAL A 1 84 ? -15.445 -10.141 -16.219 1 98.19 84 VAL A C 1
ATOM 618 O O . VAL A 1 84 ? -15.664 -11.336 -16.016 1 98.19 84 VAL A O 1
ATOM 621 N N . LEU A 1 85 ? -15.773 -9.195 -15.383 1 98.69 85 LEU A N 1
ATOM 622 C CA . LEU A 1 85 ? -16.375 -9.5 -14.086 1 98.69 85 LEU A CA 1
ATOM 623 C C . LEU A 1 85 ? -17.719 -10.195 -14.266 1 98.69 85 LEU A C 1
ATOM 625 O O . LEU A 1 85 ? -17.969 -11.227 -13.633 1 98.69 85 LEU A O 1
ATOM 629 N N . LEU A 1 86 ? -18.578 -9.648 -15.117 1 98.31 86 LEU A N 1
ATOM 630 C CA . LEU A 1 86 ? -19.922 -10.18 -15.281 1 98.31 86 LEU A CA 1
ATOM 631 C C . LEU A 1 86 ? -19.891 -11.547 -15.961 1 98.31 86 LEU A C 1
ATOM 633 O O . LEU A 1 86 ? -20.719 -12.406 -15.664 1 98.31 86 LEU A O 1
ATOM 637 N N . ASP A 1 87 ? -18.953 -11.711 -16.844 1 98.06 87 ASP A N 1
ATOM 638 C CA . ASP A 1 87 ? -18.75 -13.031 -17.438 1 98.06 87 ASP A CA 1
ATOM 639 C C . ASP A 1 87 ? -18.406 -14.07 -16.359 1 98.06 87 ASP A C 1
ATOM 641 O O . ASP A 1 87 ? -18.938 -15.188 -16.375 1 98.06 87 ASP A O 1
ATOM 645 N N . GLU A 1 88 ? -17.547 -13.727 -15.469 1 98.12 88 GLU A N 1
ATOM 646 C CA . GLU A 1 88 ? -17.156 -14.633 -14.391 1 98.12 88 GLU A CA 1
ATOM 647 C C . GLU A 1 88 ? -18.328 -14.906 -13.453 1 98.12 88 GLU A C 1
ATOM 649 O O . GLU A 1 88 ? -18.516 -16.031 -12.984 1 98.12 88 GLU A O 1
ATOM 654 N N . VAL A 1 89 ? -19.094 -13.859 -13.156 1 98.12 89 VAL A N 1
ATOM 655 C CA . VAL A 1 89 ? -20.266 -14.023 -12.305 1 98.12 89 VAL A CA 1
ATOM 656 C C . VAL A 1 89 ? -21.203 -15.07 -12.906 1 98.12 89 VAL A C 1
ATOM 658 O O . VAL A 1 89 ? -21.703 -15.953 -12.203 1 98.12 89 VAL A O 1
ATOM 661 N N . GLU A 1 90 ? -21.391 -14.969 -14.188 1 97.19 90 GLU A N 1
ATOM 662 C CA . GLU A 1 90 ? -22.25 -15.922 -14.883 1 97.19 90 GLU A CA 1
ATOM 663 C C . GLU A 1 90 ? -21.672 -17.328 -14.844 1 97.19 90 GLU A C 1
ATOM 665 O O . GLU A 1 90 ? -22.375 -18.297 -14.562 1 97.19 90 GLU A O 1
ATOM 670 N N . ARG A 1 91 ? -20.406 -17.438 -15.07 1 95.62 91 ARG A N 1
ATOM 671 C CA . ARG A 1 91 ? -19.734 -18.734 -15.109 1 95.62 91 ARG A CA 1
ATOM 672 C C . ARG A 1 91 ? -19.75 -19.406 -13.742 1 95.62 91 ARG A C 1
ATOM 674 O O . ARG A 1 91 ? -19.75 -20.625 -13.648 1 95.62 91 ARG A O 1
ATOM 681 N N . LEU A 1 92 ? -19.812 -18.594 -12.688 1 96.94 92 LEU A N 1
ATOM 682 C CA . LEU A 1 92 ? -19.734 -19.125 -11.328 1 96.94 92 LEU A CA 1
ATOM 683 C C . LEU A 1 92 ? -21.109 -19.156 -10.68 1 96.94 92 LEU A C 1
ATOM 685 O O . LEU A 1 92 ? -21.219 -19.219 -9.453 1 96.94 92 LEU A O 1
ATOM 689 N N . SER A 1 93 ? -22.141 -19.109 -11.43 1 94 93 SER A N 1
ATOM 690 C CA . SER A 1 93 ? -23.516 -19.016 -10.93 1 94 93 SER A CA 1
ATOM 691 C C . SER A 1 93 ? -23.828 -20.172 -9.969 1 94 93 SER A C 1
ATOM 693 O O . SER A 1 93 ? -24.562 -19.984 -9 1 94 93 SER A O 1
ATOM 695 N N . ARG A 1 94 ? -23.328 -21.344 -10.164 1 94.25 94 ARG A N 1
ATOM 696 C CA . ARG A 1 94 ? -23.625 -22.516 -9.344 1 94.25 94 ARG A CA 1
ATOM 697 C C . ARG A 1 94 ? -23.062 -22.344 -7.934 1 94.25 94 ARG A C 1
ATOM 699 O O . ARG A 1 94 ? -23.484 -23.047 -7.008 1 94.25 94 ARG A O 1
ATOM 706 N N . PHE A 1 95 ? -22.141 -21.391 -7.766 1 95.94 95 PHE A N 1
ATOM 707 C CA . PHE A 1 95 ? -21.547 -21.156 -6.457 1 95.94 95 PHE A CA 1
ATOM 708 C C . PHE A 1 95 ? -22.188 -19.938 -5.785 1 95.94 95 PHE A C 1
ATOM 710 O O . PHE A 1 95 ? -21.656 -19.422 -4.805 1 95.94 95 PHE A O 1
ATOM 717 N N . ARG A 1 96 ? -23.203 -19.375 -6.305 1 95.19 96 ARG A N 1
ATOM 718 C CA . ARG A 1 96 ? -23.984 -18.266 -5.758 1 95.19 96 ARG A CA 1
ATOM 719 C C . ARG A 1 96 ? -23.125 -17.016 -5.586 1 95.19 96 ARG A C 1
ATOM 721 O O . ARG A 1 96 ? -23.219 -16.344 -4.562 1 95.19 96 ARG A O 1
ATOM 728 N N . VAL A 1 97 ? -22.266 -16.766 -6.48 1 96.81 97 VAL A N 1
ATOM 729 C CA . VAL A 1 97 ? -21.344 -15.633 -6.414 1 96.81 97 VAL A CA 1
ATOM 730 C C . VAL A 1 97 ? -22.141 -14.336 -6.543 1 96.81 97 VAL A C 1
ATOM 732 O O . VAL A 1 97 ? -21.797 -13.328 -5.906 1 96.81 97 VAL A O 1
ATOM 735 N N . ASP A 1 98 ? -23.219 -14.312 -7.285 1 94.56 98 ASP A N 1
ATOM 736 C CA . ASP A 1 98 ? -24.016 -13.109 -7.547 1 94.56 98 ASP A CA 1
ATOM 737 C C . ASP A 1 98 ? -24.656 -12.586 -6.266 1 94.56 98 ASP A C 1
ATOM 739 O O . ASP A 1 98 ? -24.844 -11.383 -6.109 1 94.56 98 ASP A O 1
ATOM 743 N N . ASP A 1 99 ? -24.859 -13.438 -5.297 1 95.62 99 ASP A N 1
ATOM 744 C CA . ASP A 1 99 ? -25.547 -13.086 -4.059 1 95.62 99 ASP A CA 1
ATOM 745 C C . ASP A 1 99 ? -24.562 -12.531 -3.023 1 95.62 99 ASP A C 1
ATOM 747 O O . ASP A 1 99 ? -24.969 -11.914 -2.039 1 95.62 99 ASP A O 1
ATOM 751 N N . ARG A 1 100 ? -23.312 -12.719 -3.254 1 97.81 100 ARG A N 1
ATOM 752 C CA . ARG A 1 100 ? -22.391 -12.438 -2.15 1 97.81 100 ARG A CA 1
ATOM 753 C C . ARG A 1 100 ? -21.219 -11.594 -2.619 1 97.81 100 ARG A C 1
ATOM 755 O O . ARG A 1 100 ? -20.328 -11.266 -1.829 1 97.81 100 ARG A O 1
ATOM 762 N N . LEU A 1 101 ? -21.219 -11.195 -3.898 1 98.75 101 LEU A N 1
ATOM 763 C CA . LEU A 1 101 ? -20.172 -10.359 -4.461 1 98.75 101 LEU A CA 1
ATOM 764 C C . LEU A 1 101 ? -20.375 -8.891 -4.098 1 98.75 101 LEU A C 1
ATOM 766 O O . LEU A 1 101 ? -21.5 -8.375 -4.215 1 98.75 101 LEU A O 1
ATOM 770 N N . ILE A 1 102 ? -19.312 -8.258 -3.637 1 98.88 102 ILE A N 1
ATOM 771 C CA . ILE A 1 102 ? -19.328 -6.82 -3.381 1 98.88 102 ILE A CA 1
ATOM 772 C C . ILE A 1 102 ? -18.172 -6.152 -4.109 1 98.88 102 ILE A C 1
ATOM 774 O O . ILE A 1 102 ? -17.016 -6.539 -3.928 1 98.88 102 ILE A O 1
ATOM 778 N N . VAL A 1 103 ? -18.469 -5.234 -4.949 1 98.88 103 VAL A N 1
ATOM 779 C CA . VAL A 1 103 ? -17.5 -4.41 -5.652 1 98.88 103 VAL A CA 1
ATOM 780 C C . VAL A 1 103 ? -17.469 -3.01 -5.043 1 98.88 103 VAL A C 1
ATOM 782 O O . VAL A 1 103 ? -18.484 -2.326 -4.996 1 98.88 103 VAL A O 1
ATOM 785 N N . ASP A 1 104 ? -16.328 -2.594 -4.551 1 98.94 104 ASP A N 1
ATOM 786 C CA . ASP A 1 104 ? -16.281 -1.261 -3.955 1 98.94 104 ASP A CA 1
ATOM 787 C C . ASP A 1 104 ? -16.672 -0.191 -4.973 1 98.94 104 ASP A C 1
ATOM 789 O O . ASP A 1 104 ? -16.25 -0.248 -6.133 1 98.94 104 ASP A O 1
ATOM 793 N N . GLU A 1 105 ? -17.359 0.773 -4.504 1 98.56 105 GLU A N 1
ATOM 794 C CA . GLU A 1 105 ? -17.891 1.824 -5.363 1 98.56 105 GLU A CA 1
ATOM 795 C C . GLU A 1 105 ? -16.781 2.672 -5.961 1 98.56 105 GLU A C 1
ATOM 797 O O . GLU A 1 105 ? -16.969 3.324 -6.988 1 98.56 105 GLU A O 1
ATOM 802 N N . ARG A 1 106 ? -15.57 2.613 -5.395 1 98.62 106 ARG A N 1
ATOM 803 C CA . ARG A 1 106 ? -14.469 3.492 -5.773 1 98.62 106 ARG A CA 1
ATOM 804 C C . ARG A 1 106 ? -13.516 2.787 -6.727 1 98.62 106 ARG A C 1
ATOM 806 O O . ARG A 1 106 ? -12.531 3.377 -7.18 1 98.62 106 ARG A O 1
ATOM 813 N N . CYS A 1 107 ? -13.727 1.556 -7.09 1 98.88 107 CYS A N 1
ATOM 814 C CA . CYS A 1 107 ? -12.891 0.889 -8.086 1 98.88 107 CYS A CA 1
ATOM 815 C C . CYS A 1 107 ? -12.883 1.662 -9.398 1 98.88 107 CYS A C 1
ATOM 817 O O . CYS A 1 107 ? -13.922 2.141 -9.852 1 98.88 107 CYS A O 1
ATOM 819 N N . ALA A 1 108 ? -11.703 1.797 -9.945 1 98.81 108 ALA A N 1
ATOM 820 C CA . ALA A 1 108 ? -11.633 2.404 -11.273 1 98.81 108 ALA A CA 1
ATOM 821 C C . ALA A 1 108 ? -11.984 1.393 -12.359 1 98.81 108 ALA A C 1
ATOM 823 O O . ALA A 1 108 ? -11.688 0.202 -12.227 1 98.81 108 ALA A O 1
ATOM 824 N N . ILE A 1 109 ? -12.539 1.891 -13.43 1 98.88 109 ILE A N 1
ATOM 825 C CA . ILE A 1 109 ? -13.086 1.031 -14.477 1 98.88 109 ILE A CA 1
ATOM 826 C C . ILE A 1 109 ? -12.133 0.993 -15.664 1 98.88 109 ILE A C 1
ATOM 828 O O . ILE A 1 109 ? -11.609 2.029 -16.078 1 98.88 109 ILE A O 1
ATOM 832 N N . ILE A 1 110 ? -11.852 -0.185 -16.125 1 98.81 110 ILE A N 1
ATOM 833 C CA . ILE A 1 110 ? -11.195 -0.344 -17.406 1 98.81 110 ILE A CA 1
ATOM 834 C C . ILE A 1 110 ? -12.211 -0.172 -18.531 1 98.81 110 ILE A C 1
ATOM 836 O O . ILE A 1 110 ? -13.141 -0.973 -18.672 1 98.81 110 ILE A O 1
ATOM 840 N N . GLU A 1 111 ? -12.039 0.75 -19.297 1 98.44 111 GLU A N 1
ATOM 841 C CA . GLU A 1 111 ? -12.883 1.017 -20.469 1 98.44 111 GLU A CA 1
ATOM 842 C C . GLU A 1 111 ? -12.234 0.483 -21.734 1 98.44 111 GLU A C 1
ATOM 844 O O . GLU A 1 111 ? -11.023 0.25 -21.781 1 98.44 111 GLU A O 1
ATOM 849 N N . PRO A 1 112 ? -13.039 0.309 -22.781 1 98.12 112 PRO A N 1
ATOM 850 C CA . PRO A 1 112 ? -12.477 -0.163 -24.047 1 98.12 112 PRO A CA 1
ATOM 851 C C . PRO A 1 112 ? -11.32 0.704 -24.531 1 98.12 112 PRO A C 1
ATOM 853 O O . PRO A 1 112 ? -10.359 0.189 -25.109 1 98.12 112 PRO A O 1
ATOM 856 N N . LYS A 1 113 ? -11.344 1.984 -24.281 1 98.38 113 LYS A N 1
ATOM 857 C CA . LYS A 1 113 ? -10.289 2.885 -24.719 1 98.38 113 LYS A CA 1
ATOM 858 C C . LYS A 1 113 ? -8.953 2.537 -24.047 1 98.38 113 LYS A C 1
ATOM 860 O O . LYS A 1 113 ? -7.891 2.74 -24.641 1 98.38 113 LYS A O 1
ATOM 865 N N . HIS A 1 114 ? -9.016 2.066 -22.859 1 98.75 114 HIS A N 1
ATOM 866 C CA . HIS A 1 114 ? -7.793 1.675 -22.156 1 98.75 114 HIS A CA 1
ATOM 867 C C . HIS A 1 114 ? -7.152 0.456 -22.812 1 98.75 114 HIS A C 1
ATOM 869 O O . HIS A 1 114 ? -5.926 0.391 -22.938 1 98.75 114 HIS A O 1
ATOM 875 N N . ILE A 1 115 ? -7.961 -0.509 -23.141 1 98.44 115 ILE A N 1
ATOM 876 C CA . ILE A 1 115 ? -7.496 -1.711 -23.812 1 98.44 115 ILE A CA 1
ATOM 877 C C . ILE A 1 115 ? -6.875 -1.333 -25.156 1 98.44 115 ILE A C 1
ATOM 879 O O . ILE A 1 115 ? -5.773 -1.776 -25.5 1 98.44 115 ILE A O 1
ATOM 883 N N . GLU A 1 116 ? -7.566 -0.492 -25.891 1 98.38 116 GLU A N 1
ATOM 884 C CA . GLU A 1 116 ? -7.078 -0.034 -27.188 1 98.38 116 GLU A CA 1
ATOM 885 C C . GLU A 1 116 ? -5.746 0.701 -27.047 1 98.38 116 GLU A C 1
ATOM 887 O O . GLU A 1 116 ? -4.82 0.478 -27.828 1 98.38 116 GLU A O 1
ATOM 892 N N . ALA A 1 117 ? -5.648 1.542 -26.062 1 98.19 117 ALA A N 1
ATOM 893 C CA . ALA A 1 117 ? -4.43 2.318 -25.844 1 98.19 117 ALA A CA 1
ATOM 894 C C . ALA A 1 117 ? -3.248 1.406 -25.531 1 98.19 117 ALA A C 1
ATOM 896 O O . ALA A 1 117 ? -2.139 1.627 -26.031 1 98.19 117 ALA A O 1
ATOM 897 N N . GLU A 1 118 ? -3.486 0.448 -24.719 1 97.44 118 GLU A N 1
ATOM 898 C CA . GLU A 1 118 ? -2.414 -0.471 -24.359 1 97.44 118 GLU A CA 1
ATOM 899 C C . GLU A 1 118 ? -1.952 -1.292 -25.547 1 97.44 118 GLU A C 1
ATOM 901 O O . GLU A 1 118 ? -0.751 -1.449 -25.781 1 97.44 118 GLU A O 1
ATOM 906 N N . ARG A 1 119 ? -2.838 -1.796 -26.328 1 96.75 119 ARG A N 1
ATOM 907 C CA . ARG A 1 119 ? -2.527 -2.666 -27.453 1 96.75 119 ARG A CA 1
ATOM 908 C C . ARG A 1 119 ? -1.906 -1.874 -28.609 1 96.75 119 ARG A C 1
ATOM 910 O O . ARG A 1 119 ? -1.105 -2.41 -29.375 1 96.75 119 ARG A O 1
ATOM 917 N N . ALA A 1 120 ? -2.248 -0.612 -28.688 1 97 120 ALA A N 1
ATOM 918 C CA . ALA A 1 120 ? -1.734 0.241 -29.75 1 97 120 ALA A CA 1
ATOM 919 C C . ALA A 1 120 ? -0.336 0.755 -29.422 1 97 120 ALA A C 1
ATOM 921 O O . ALA A 1 120 ? 0.388 1.218 -30.312 1 97 120 ALA A O 1
ATOM 922 N N . SER A 1 121 ? 0.022 0.663 -28.188 1 96.31 121 SER A N 1
ATOM 923 C CA . SER A 1 121 ? 1.308 1.194 -27.75 1 96.31 121 SER A CA 1
ATOM 924 C C . SER A 1 121 ? 2.445 0.233 -28.078 1 96.31 121 SER A C 1
ATOM 926 O O . SER A 1 121 ? 2.527 -0.856 -27.5 1 96.31 121 SER A O 1
ATOM 928 N N . LYS A 1 122 ? 3.361 0.652 -28.891 1 94.44 122 LYS A N 1
ATOM 929 C CA . LYS A 1 122 ? 4.531 -0.168 -29.188 1 94.44 122 LYS A CA 1
ATOM 930 C C . LYS A 1 122 ? 5.344 -0.449 -27.922 1 94.44 122 LYS A C 1
ATOM 932 O O . LYS A 1 122 ? 5.844 -1.56 -27.734 1 94.44 122 LYS A O 1
ATOM 937 N N . HIS A 1 123 ? 5.43 0.512 -27.125 1 94.81 123 HIS A N 1
ATOM 938 C CA . HIS A 1 123 ? 6.176 0.392 -25.875 1 94.81 123 HIS A CA 1
ATOM 939 C C . HIS A 1 123 ? 5.547 -0.651 -24.953 1 94.81 123 HIS A C 1
ATOM 941 O O . HIS A 1 123 ? 6.23 -1.567 -24.484 1 94.81 123 HIS A O 1
ATOM 947 N N . LEU A 1 124 ? 4.297 -0.576 -24.672 1 93.81 124 LEU A N 1
ATOM 948 C CA . LEU A 1 124 ? 3.623 -1.478 -23.75 1 93.81 124 LEU A CA 1
ATOM 949 C C . LEU A 1 124 ? 3.453 -2.861 -24.359 1 93.81 124 LEU A C 1
ATOM 951 O O . LEU A 1 124 ? 3.664 -3.875 -23.688 1 93.81 124 LEU A O 1
ATOM 955 N N . SER A 1 125 ? 3.086 -2.941 -25.578 1 90.81 125 SER A N 1
ATOM 956 C CA . SER A 1 125 ? 2.744 -4.211 -26.219 1 90.81 125 SER A CA 1
ATOM 957 C C . SER A 1 125 ? 3.988 -4.914 -26.75 1 90.81 125 SER A C 1
ATOM 959 O O . SER A 1 125 ? 4.176 -6.113 -26.516 1 90.81 125 SER A O 1
ATOM 961 N N . ASP A 1 126 ? 4.875 -4.188 -27.406 1 88.56 126 ASP A N 1
ATOM 962 C CA . ASP A 1 126 ? 5.984 -4.84 -28.078 1 88.56 126 ASP A CA 1
ATOM 963 C C . ASP A 1 126 ? 7.223 -4.895 -27.188 1 88.56 126 ASP A C 1
ATOM 965 O O . ASP A 1 126 ? 7.926 -5.906 -27.156 1 88.56 126 ASP A O 1
ATOM 969 N N . GLU A 1 127 ? 7.445 -3.891 -26.469 1 88.25 127 GLU A N 1
ATOM 970 C CA . GLU A 1 127 ? 8.672 -3.826 -25.672 1 88.25 127 GLU A CA 1
ATOM 971 C C . GLU A 1 127 ? 8.492 -4.492 -24.312 1 88.25 127 GLU A C 1
ATOM 973 O O . GLU A 1 127 ? 9.273 -5.359 -23.938 1 88.25 127 GLU A O 1
ATOM 978 N N . ILE A 1 128 ? 7.484 -4.176 -23.578 1 89.81 128 ILE A N 1
ATOM 979 C CA . ILE A 1 128 ? 7.254 -4.684 -22.234 1 89.81 128 ILE A CA 1
ATOM 980 C C . ILE A 1 128 ? 6.488 -6.004 -22.312 1 89.81 128 ILE A C 1
ATOM 982 O O . ILE A 1 128 ? 6.668 -6.879 -21.453 1 89.81 128 ILE A O 1
ATOM 986 N N . ASP A 1 129 ? 5.617 -6.121 -23.375 1 89 129 ASP A N 1
ATOM 987 C CA . ASP A 1 129 ? 4.805 -7.316 -23.578 1 89 129 ASP A CA 1
ATOM 988 C C . ASP A 1 129 ? 3.746 -7.461 -22.484 1 89 129 ASP A C 1
ATOM 990 O O . ASP A 1 129 ? 3.662 -8.5 -21.828 1 89 129 ASP A O 1
ATOM 994 N N . THR A 1 130 ? 2.959 -6.465 -22.359 1 90.94 130 THR A N 1
ATOM 995 C CA . THR A 1 130 ? 1.88 -6.453 -21.375 1 90.94 130 THR A CA 1
ATOM 996 C C . THR A 1 130 ? 0.768 -7.414 -21.781 1 90.94 130 THR A C 1
ATOM 998 O O . THR A 1 130 ? 0.837 -8.039 -22.844 1 90.94 130 THR A O 1
ATOM 1001 N N . THR A 1 131 ? -0.257 -7.562 -20.922 1 91.44 131 THR A N 1
ATOM 1002 C CA . THR A 1 131 ? -1.319 -8.531 -21.156 1 91.44 131 THR A CA 1
ATOM 1003 C C . THR A 1 131 ? -2.357 -7.965 -22.125 1 91.44 131 THR A C 1
ATOM 1005 O O . THR A 1 131 ? -3.197 -8.703 -22.641 1 91.44 131 THR A O 1
ATOM 1008 N N . GLY A 1 132 ? -2.277 -6.715 -22.359 1 94.44 132 GLY A N 1
ATOM 1009 C CA . GLY A 1 132 ? -3.219 -6.082 -23.266 1 94.44 132 GLY A CA 1
ATOM 1010 C C . GLY A 1 132 ? -4.613 -5.949 -22.688 1 94.44 132 GLY A C 1
ATOM 1011 O O . GLY A 1 132 ? -5.598 -5.918 -23.422 1 94.44 132 GLY A O 1
ATOM 1012 N N . THR A 1 133 ? -4.68 -5.844 -21.359 1 96.81 133 THR A N 1
ATOM 1013 C CA . THR A 1 133 ? -5.984 -5.816 -20.703 1 96.81 133 THR A CA 1
ATOM 1014 C C . THR A 1 133 ? -6.355 -4.395 -20.297 1 96.81 133 THR A C 1
ATOM 1016 O O . THR A 1 133 ? -7.395 -4.172 -19.672 1 96.81 133 THR A O 1
ATOM 1019 N N . GLY A 1 134 ? -5.512 -3.457 -20.594 1 98.38 134 GLY A N 1
ATOM 1020 C CA . GLY A 1 134 ? -5.84 -2.055 -20.391 1 98.38 134 GLY A CA 1
ATOM 1021 C C . GLY A 1 134 ? -5.457 -1.535 -19.016 1 98.38 134 GLY A C 1
ATOM 1022 O O . GLY A 1 134 ? -5.762 -0.393 -18.672 1 98.38 134 GLY A O 1
ATOM 1023 N N . CYS A 1 135 ? -4.738 -2.303 -18.188 1 98.5 135 CYS A N 1
ATOM 1024 C CA . CYS A 1 135 ? -4.453 -1.938 -16.812 1 98.5 135 CYS A CA 1
ATOM 1025 C C . CYS A 1 135 ? -3.547 -0.715 -16.734 1 98.5 135 CYS A C 1
ATOM 1027 O O . CYS A 1 135 ? -3.77 0.186 -15.93 1 98.5 135 CYS A O 1
ATOM 1029 N N . GLY A 1 136 ? -2.494 -0.688 -17.578 1 98.5 136 GLY A N 1
ATOM 1030 C CA . GLY A 1 136 ? -1.585 0.447 -17.578 1 98.5 136 GLY A CA 1
ATOM 1031 C C . GLY A 1 136 ? -2.285 1.771 -17.828 1 98.5 136 GLY A C 1
ATOM 1032 O O . GLY A 1 136 ? -2.293 2.645 -16.953 1 98.5 136 GLY A O 1
ATOM 1033 N N . PRO A 1 137 ? -2.979 1.888 -18.969 1 98.81 137 PRO A N 1
ATOM 1034 C CA . PRO A 1 137 ? -3.699 3.123 -19.297 1 98.81 137 PRO A CA 1
ATOM 1035 C C . PRO A 1 137 ? -4.777 3.461 -18.266 1 98.81 137 PRO A C 1
ATOM 1037 O O . PRO A 1 137 ? -4.992 4.637 -17.953 1 98.81 137 PRO A O 1
ATOM 1040 N N . ALA A 1 138 ? -5.445 2.48 -17.734 1 98.88 138 ALA A N 1
ATOM 1041 C CA . ALA A 1 138 ? -6.488 2.744 -16.75 1 98.88 138 ALA A CA 1
ATOM 1042 C C . ALA A 1 138 ? -5.891 3.295 -15.453 1 98.88 138 ALA A C 1
ATOM 1044 O O . ALA A 1 138 ? -6.438 4.227 -14.852 1 98.88 138 ALA A O 1
ATOM 1045 N N . ASN A 1 139 ? -4.793 2.705 -15 1 98.88 139 ASN A N 1
ATOM 1046 C CA . ASN A 1 139 ? -4.125 3.23 -13.812 1 98.88 139 ASN A CA 1
ATOM 1047 C C . ASN A 1 139 ? -3.58 4.633 -14.047 1 98.88 139 ASN A C 1
ATOM 1049 O O . ASN A 1 139 ? -3.564 5.461 -13.133 1 98.88 139 ASN A O 1
ATOM 1053 N N . ALA A 1 140 ? -3.08 4.879 -15.25 1 98.81 140 ALA A N 1
ATOM 1054 C CA . ALA A 1 140 ? -2.633 6.223 -15.594 1 98.81 140 ALA A CA 1
ATOM 1055 C C . ALA A 1 140 ? -3.781 7.223 -15.5 1 98.81 140 ALA A C 1
ATOM 1057 O O . ALA A 1 140 ? -3.639 8.289 -14.898 1 98.81 140 ALA A O 1
ATOM 1058 N N . ASP A 1 141 ? -4.914 6.863 -16.094 1 98.81 141 ASP A N 1
ATOM 1059 C CA . ASP A 1 141 ? -6.086 7.734 -16.016 1 98.81 141 ASP A CA 1
ATOM 1060 C C . ASP A 1 141 ? -6.516 7.961 -14.578 1 98.81 141 ASP A C 1
ATOM 1062 O O . ASP A 1 141 ? -6.941 9.062 -14.219 1 98.81 141 ASP A O 1
ATOM 1066 N N . ARG A 1 142 ? -6.496 6.938 -13.82 1 98.69 142 ARG A N 1
ATOM 1067 C CA . ARG A 1 142 ? -6.863 7.066 -12.414 1 98.69 142 ARG A CA 1
ATOM 1068 C C . ARG A 1 142 ? -5.945 8.055 -11.703 1 98.69 142 ARG A C 1
ATOM 1070 O O . ARG A 1 142 ? -6.414 8.898 -10.93 1 98.69 142 ARG A O 1
ATOM 1077 N N . ALA A 1 143 ? -4.625 7.926 -11.914 1 98.62 143 ALA A N 1
ATOM 1078 C CA . ALA A 1 143 ? -3.65 8.836 -11.305 1 98.62 143 ALA A CA 1
ATOM 1079 C C . ALA A 1 143 ? -3.889 10.273 -11.758 1 98.62 143 ALA A C 1
ATOM 1081 O O . ALA A 1 143 ? -3.623 11.211 -11.008 1 98.62 143 ALA A O 1
ATOM 1082 N N . LEU A 1 144 ? -4.398 10.43 -12.945 1 98.69 144 LEU A N 1
ATOM 1083 C CA . LEU A 1 144 ? -4.688 11.75 -13.492 1 98.69 144 LEU A CA 1
ATOM 1084 C C . LEU A 1 144 ? -6.078 12.219 -13.086 1 98.69 144 LEU A C 1
ATOM 1086 O O . LEU A 1 144 ? -6.543 13.273 -13.531 1 98.69 144 LEU A O 1
ATOM 1090 N N . ARG A 1 145 ? -6.82 11.414 -12.258 1 97.75 145 ARG A N 1
ATOM 1091 C CA . ARG A 1 145 ? -8.141 11.695 -11.703 1 97.75 145 ARG A CA 1
ATOM 1092 C C . ARG A 1 145 ? -9.18 11.844 -12.805 1 97.75 145 ARG A C 1
ATOM 1094 O O . ARG A 1 145 ? -10.062 12.703 -12.727 1 97.75 145 ARG A O 1
ATOM 1101 N N . LYS A 1 146 ? -9.039 10.93 -13.812 1 97.12 146 LYS A N 1
ATOM 1102 C CA . LYS A 1 146 ? -9.977 10.961 -14.93 1 97.12 146 LYS A CA 1
ATOM 1103 C C . LYS A 1 146 ? -10.711 9.633 -15.078 1 97.12 146 LYS A C 1
ATOM 1105 O O . LYS A 1 146 ? -11.492 9.445 -16.016 1 97.12 146 LYS A O 1
ATOM 1110 N N . ALA A 1 147 ? -10.516 8.797 -14.234 1 98.06 147 ALA A N 1
ATOM 1111 C CA . ALA A 1 147 ? -11.078 7.457 -14.383 1 98.06 147 ALA A CA 1
ATOM 1112 C C . ALA A 1 147 ? -12.555 7.445 -14.016 1 98.06 147 ALA A C 1
ATOM 1114 O O . ALA A 1 147 ? -12.992 8.164 -13.117 1 98.06 147 ALA A O 1
ATOM 1115 N N . LYS A 1 148 ? -13.297 6.672 -14.781 1 98.31 148 LYS A N 1
ATOM 1116 C CA . LYS A 1 148 ? -14.625 6.281 -14.328 1 98.31 148 LYS A CA 1
ATOM 1117 C C . LYS A 1 148 ? -14.539 5.309 -13.156 1 98.31 148 LYS A C 1
ATOM 1119 O O . LYS A 1 148 ? -13.641 4.469 -13.102 1 98.31 148 LYS A O 1
ATOM 1124 N N . LEU A 1 149 ? -15.477 5.48 -12.219 1 98.62 149 LEU A N 1
ATOM 1125 C CA . LEU A 1 149 ? -15.484 4.582 -11.07 1 98.62 149 LEU A CA 1
ATOM 1126 C C . LEU A 1 149 ? -16.672 3.619 -11.141 1 98.62 149 LEU A C 1
ATOM 1128 O O . LEU A 1 149 ? -17.594 3.828 -11.922 1 98.62 149 LEU A O 1
ATOM 1132 N N . ALA A 1 150 ? -16.578 2.566 -10.352 1 98.81 150 ALA A N 1
ATOM 1133 C CA . ALA A 1 150 ? -17.594 1.521 -10.359 1 98.81 150 ALA A CA 1
ATOM 1134 C C . ALA A 1 150 ? -18.984 2.104 -10.086 1 98.81 150 ALA A C 1
ATOM 1136 O O . ALA A 1 150 ? -19.969 1.657 -10.672 1 98.81 150 ALA A O 1
ATOM 1137 N N . ARG A 1 151 ? -19.047 3.088 -9.227 1 98.06 151 ARG A N 1
ATOM 1138 C CA . ARG A 1 151 ? -20.328 3.693 -8.859 1 98.06 151 ARG A CA 1
ATOM 1139 C C . ARG A 1 151 ? -20.984 4.336 -10.078 1 98.06 151 ARG A C 1
ATOM 1141 O O . ARG A 1 151 ? -22.203 4.57 -10.078 1 98.06 151 ARG A O 1
ATOM 1148 N N . ASP A 1 152 ? -20.203 4.551 -11.133 1 96.81 152 ASP A N 1
ATOM 1149 C CA . ASP A 1 152 ? -20.703 5.23 -12.32 1 96.81 152 ASP A CA 1
ATOM 1150 C C . ASP A 1 152 ? -21.109 4.227 -13.398 1 96.81 152 ASP A C 1
ATOM 1152 O O . ASP A 1 152 ? -21.453 4.613 -14.523 1 96.81 152 ASP A O 1
ATOM 1156 N N . VAL A 1 153 ? -21.078 2.986 -13.102 1 98.19 153 VAL A N 1
ATOM 1157 C CA . VAL A 1 153 ? -21.375 1.933 -14.07 1 98.19 153 VAL A CA 1
ATOM 1158 C C . VAL A 1 153 ? -22.672 1.222 -13.68 1 98.19 153 VAL A C 1
ATOM 1160 O O . VAL A 1 153 ? -22.688 0.437 -12.727 1 98.19 153 VAL A O 1
ATOM 1163 N N . ASP A 1 154 ? -23.719 1.338 -14.453 1 97.94 154 ASP A N 1
ATOM 1164 C CA . ASP A 1 154 ? -25.047 0.817 -14.148 1 97.94 154 ASP A CA 1
ATOM 1165 C C . ASP A 1 154 ? -25.016 -0.705 -14.023 1 97.94 154 ASP A C 1
ATOM 1167 O O . ASP A 1 154 ? -25.719 -1.272 -13.172 1 97.94 154 ASP A O 1
ATOM 1171 N N . GLU A 1 155 ? -24.25 -1.311 -14.82 1 97.31 155 GLU A N 1
ATOM 1172 C CA . GLU A 1 155 ? -24.203 -2.77 -14.852 1 97.31 155 GLU A CA 1
ATOM 1173 C C . GLU A 1 155 ? -23.688 -3.334 -13.531 1 97.31 155 GLU A C 1
ATOM 1175 O O . GLU A 1 155 ? -23.891 -4.512 -13.227 1 97.31 155 GLU A O 1
ATOM 1180 N N . LEU A 1 156 ? -23.016 -2.506 -12.758 1 98.31 156 LEU A N 1
ATOM 1181 C CA . LEU A 1 156 ? -22.406 -2.977 -11.516 1 98.31 156 LEU A CA 1
ATOM 1182 C C . LEU A 1 156 ? -23.25 -2.592 -10.312 1 98.31 156 LEU A C 1
ATOM 1184 O O . LEU A 1 156 ? -22.891 -2.889 -9.172 1 98.31 156 LEU A O 1
ATOM 1188 N N . SER A 1 157 ? -24.391 -2.008 -10.484 1 98.12 157 SER A N 1
ATOM 1189 C CA . SER A 1 157 ? -25.188 -1.375 -9.438 1 98.12 157 SER A CA 1
ATOM 1190 C C . SER A 1 157 ? -25.562 -2.375 -8.344 1 98.12 157 SER A C 1
ATOM 1192 O O . SER A 1 157 ? -25.562 -2.035 -7.16 1 98.12 157 SER A O 1
ATOM 1194 N N . GLU A 1 158 ? -25.844 -3.596 -8.711 1 97.38 158 GLU A N 1
ATOM 1195 C CA . GLU A 1 158 ? -26.344 -4.574 -7.742 1 97.38 158 GLU A CA 1
ATOM 1196 C C . GLU A 1 158 ? -25.219 -5.098 -6.863 1 97.38 158 GLU A C 1
ATOM 1198 O O . GLU A 1 158 ? -25.469 -5.719 -5.828 1 97.38 158 GLU A O 1
ATOM 1203 N N . PHE A 1 159 ? -23.938 -4.824 -7.293 1 98.62 159 PHE A N 1
ATOM 1204 C CA . PHE A 1 159 ? -22.797 -5.398 -6.59 1 98.62 159 PHE A CA 1
ATOM 1205 C C . PHE A 1 159 ? -22.094 -4.34 -5.742 1 98.62 159 PHE A C 1
ATOM 1207 O O . PHE A 1 159 ? -21.234 -4.664 -4.93 1 98.62 159 PHE A O 1
ATOM 1214 N N . LEU A 1 160 ? -22.469 -3.072 -5.809 1 98.75 160 LEU A N 1
ATOM 1215 C CA . LEU A 1 160 ? -21.719 -1.969 -5.238 1 98.75 160 LEU A CA 1
ATOM 1216 C C . LEU A 1 160 ? -21.812 -1.971 -3.719 1 98.75 160 LEU A C 1
ATOM 1218 O O . LEU A 1 160 ? -22.859 -2.268 -3.156 1 98.75 160 LEU A O 1
ATOM 1222 N N . GLY A 1 161 ? -20.641 -1.629 -3.045 1 98.56 161 GLY A N 1
ATOM 1223 C CA . GLY A 1 161 ? -20.625 -1.485 -1.599 1 98.56 161 GLY A CA 1
ATOM 1224 C C . GLY A 1 161 ? -19.344 -0.854 -1.082 1 98.56 161 GLY A C 1
ATOM 1225 O O . GLY A 1 161 ? -18.516 -0.379 -1.866 1 98.56 161 GLY A O 1
ATOM 1226 N N . ASP A 1 162 ? -19.25 -0.757 0.217 1 98.62 162 ASP A N 1
ATOM 1227 C CA . ASP A 1 162 ? -18.078 -0.228 0.923 1 98.62 162 ASP A CA 1
ATOM 1228 C C . ASP A 1 162 ? -17.188 -1.356 1.445 1 98.62 162 ASP A C 1
ATOM 1230 O O . ASP A 1 162 ? -17.297 -1.741 2.613 1 98.62 162 ASP A O 1
ATOM 1234 N N . VAL A 1 163 ? -16.297 -1.739 0.631 1 98.88 163 VAL A N 1
ATOM 1235 C CA . VAL A 1 163 ? -15.492 -2.918 0.942 1 98.88 163 VAL A CA 1
ATOM 1236 C C . VAL A 1 163 ? -14.625 -2.643 2.166 1 98.88 163 VAL A C 1
ATOM 1238 O O . VAL A 1 163 ? -14.562 -3.459 3.088 1 98.88 163 VAL A O 1
ATOM 1241 N N . PRO A 1 164 ? -13.922 -1.493 2.258 1 98.88 164 PRO A N 1
ATOM 1242 C CA . PRO A 1 164 ? -13.164 -1.231 3.482 1 98.88 164 PRO A CA 1
ATOM 1243 C C . PRO A 1 164 ? -14.031 -1.293 4.738 1 98.88 164 PRO A C 1
ATOM 1245 O O . PRO A 1 164 ? -13.602 -1.834 5.762 1 98.88 164 PRO A O 1
ATOM 1248 N N . GLY A 1 165 ? -15.227 -0.736 4.641 1 98.75 165 GLY A N 1
ATOM 1249 C CA . GLY A 1 165 ? -16.141 -0.825 5.766 1 98.75 165 GLY A CA 1
ATOM 1250 C C . GLY A 1 165 ? -16.5 -2.254 6.137 1 98.75 165 GLY A C 1
ATOM 1251 O O . GLY A 1 165 ? -16.406 -2.639 7.305 1 98.75 165 GLY A O 1
ATOM 1252 N N . LEU A 1 166 ? -16.812 -3.061 5.145 1 98.81 166 LEU A N 1
ATOM 1253 C CA . LEU A 1 166 ? -17.188 -4.457 5.328 1 98.81 166 LEU A CA 1
ATOM 1254 C C . LEU A 1 166 ? -16.062 -5.246 5.977 1 98.81 166 LEU A C 1
ATOM 1256 O O . LEU A 1 166 ? -16.281 -5.988 6.938 1 98.81 166 LEU A O 1
ATOM 1260 N N . VAL A 1 167 ? -14.906 -5.07 5.508 1 98.88 167 VAL A N 1
ATOM 1261 C CA . VAL A 1 167 ? -13.742 -5.84 5.941 1 98.88 167 VAL A CA 1
ATOM 1262 C C . VAL A 1 167 ? -13.391 -5.473 7.379 1 98.88 167 VAL A C 1
ATOM 1264 O O . VAL A 1 167 ? -13.172 -6.352 8.219 1 98.88 167 VAL A O 1
ATOM 1267 N N . ASN A 1 168 ? -13.352 -4.219 7.699 1 98.88 168 ASN A N 1
ATOM 1268 C CA . ASN A 1 168 ? -12.961 -3.797 9.039 1 98.88 168 ASN A CA 1
ATOM 1269 C C . ASN A 1 168 ? -14.039 -4.125 10.07 1 98.88 168 ASN A C 1
ATOM 1271 O O . ASN A 1 168 ? -13.734 -4.434 11.219 1 98.88 168 ASN A O 1
ATOM 1275 N N . GLU A 1 169 ? -15.289 -4.035 9.641 1 98.69 169 GLU A N 1
ATOM 1276 C CA . GLU A 1 169 ? -16.359 -4.469 10.523 1 98.69 169 GLU A CA 1
ATOM 1277 C C . GLU A 1 169 ? -16.234 -5.953 10.859 1 98.69 169 GLU A C 1
ATOM 1279 O O . GLU A 1 169 ? -16.438 -6.355 12.008 1 98.69 169 GLU A O 1
ATOM 1284 N N . ALA A 1 170 ? -15.914 -6.754 9.859 1 98.81 170 ALA A N 1
ATOM 1285 C CA . ALA A 1 170 ? -15.711 -8.188 10.086 1 98.81 170 ALA A CA 1
ATOM 1286 C C . ALA A 1 170 ? -14.562 -8.43 11.062 1 98.81 170 ALA A C 1
ATOM 1288 O O . ALA A 1 170 ? -14.703 -9.203 12.016 1 98.81 170 ALA A O 1
ATOM 1289 N N . ILE A 1 171 ? -13.469 -7.754 10.867 1 98.81 171 ILE A N 1
ATOM 1290 C CA . ILE A 1 171 ? -12.305 -7.895 11.734 1 98.81 171 ILE A CA 1
ATOM 1291 C C . ILE A 1 171 ? -12.688 -7.547 13.172 1 98.81 171 ILE A C 1
ATOM 1293 O O . ILE A 1 171 ? -12.383 -8.297 14.102 1 98.81 171 ILE A O 1
ATOM 1297 N N . ASP A 1 172 ? -13.375 -6.453 13.336 1 98.25 172 ASP A N 1
ATOM 1298 C CA . ASP A 1 172 ? -13.75 -5.98 14.664 1 98.25 172 ASP A CA 1
ATOM 1299 C C . ASP A 1 172 ? -14.742 -6.938 15.328 1 98.25 172 ASP A C 1
ATOM 1301 O O . ASP A 1 172 ? -14.789 -7.031 16.562 1 98.25 172 ASP A O 1
ATOM 1305 N N . ALA A 1 173 ? -15.492 -7.645 14.539 1 98.31 173 ALA A N 1
ATOM 1306 C CA . ALA A 1 173 ? -16.484 -8.586 15.047 1 98.31 173 ALA A CA 1
ATOM 1307 C C . ALA A 1 173 ? -15.836 -9.93 15.375 1 98.31 173 ALA A C 1
ATOM 1309 O O . ALA A 1 173 ? -16.531 -10.875 15.773 1 98.31 173 ALA A O 1
ATOM 1310 N N . GLY A 1 174 ? -14.578 -10.039 15.188 1 98.38 174 GLY A N 1
ATOM 1311 C CA . GLY A 1 174 ? -13.875 -11.273 15.508 1 98.38 174 GLY A CA 1
ATOM 1312 C C . GLY A 1 174 ? -13.891 -12.281 14.375 1 98.38 174 GLY A C 1
ATOM 1313 O O . GLY A 1 174 ? -13.578 -13.453 14.57 1 98.38 174 GLY A O 1
ATOM 1314 N N . GLU A 1 175 ? -14.266 -11.797 13.188 1 98.62 175 GLU A N 1
ATOM 1315 C CA . GLU A 1 175 ? -14.344 -12.672 12.023 1 98.62 175 GLU A CA 1
ATOM 1316 C C . GLU A 1 175 ? -13.086 -12.578 11.172 1 98.62 175 GLU A C 1
ATOM 1318 O O . GLU A 1 175 ? -12.5 -11.5 11.039 1 98.62 175 GLU A O 1
ATOM 1323 N N . ASP A 1 176 ? -12.688 -13.695 10.555 1 98.81 176 ASP A N 1
ATOM 1324 C CA . ASP A 1 176 ? -11.438 -13.758 9.789 1 98.81 176 ASP A CA 1
ATOM 1325 C C . ASP A 1 176 ? -11.625 -13.18 8.391 1 98.81 176 ASP A C 1
ATOM 1327 O O . ASP A 1 176 ? -12.719 -13.242 7.824 1 98.81 176 ASP A O 1
ATOM 1331 N N . VAL A 1 177 ? -10.578 -12.57 7.914 1 98.94 177 VAL A N 1
ATOM 1332 C CA . VAL A 1 177 ? -10.555 -11.984 6.578 1 98.94 177 VAL A CA 1
ATOM 1333 C C . VAL A 1 177 ? -9.352 -12.523 5.805 1 98.94 177 VAL A C 1
ATOM 1335 O O . VAL A 1 177 ? -8.258 -12.664 6.363 1 98.94 177 VAL A O 1
ATOM 1338 N N . LEU A 1 178 ? -9.555 -12.906 4.535 1 98.94 178 LEU A N 1
ATOM 1339 C CA . LEU A 1 178 ? -8.508 -13.344 3.621 1 98.94 178 LEU A CA 1
ATOM 1340 C C . LEU A 1 178 ? -8.383 -12.383 2.443 1 98.94 178 LEU A C 1
ATOM 1342 O O . LEU A 1 178 ? -9.352 -12.148 1.72 1 98.94 178 LEU A O 1
ATOM 1346 N N . ILE A 1 179 ? -7.207 -11.805 2.295 1 99 179 ILE A N 1
ATOM 1347 C CA . ILE A 1 179 ? -6.938 -10.883 1.195 1 99 179 ILE A CA 1
ATOM 1348 C C . ILE A 1 179 ? -6.117 -11.594 0.12 1 99 179 ILE A C 1
ATOM 1350 O O . ILE A 1 179 ? -5.031 -12.117 0.398 1 99 179 ILE A O 1
ATOM 1354 N N . GLU A 1 180 ? -6.617 -11.617 -1.083 1 98.88 180 GLU A N 1
ATOM 1355 C CA . GLU A 1 180 ? -5.977 -12.258 -2.227 1 98.88 180 GLU A CA 1
ATOM 1356 C C . GLU A 1 180 ? -5.238 -11.242 -3.092 1 98.88 180 GLU A C 1
ATOM 1358 O O . GLU A 1 180 ? -5.863 -10.453 -3.803 1 98.88 180 GLU A O 1
ATOM 1363 N N . GLY A 1 181 ? -3.895 -11.32 -3.061 1 98.69 181 GLY A N 1
ATOM 1364 C CA . GLY A 1 181 ? -3.1 -10.5 -3.959 1 98.69 181 GLY A CA 1
ATOM 1365 C C . GLY A 1 181 ? -2.957 -11.094 -5.348 1 98.69 181 GLY A C 1
ATOM 1366 O O . GLY A 1 181 ? -2.926 -12.32 -5.5 1 98.69 181 GLY A O 1
ATOM 1367 N N . THR A 1 182 ? -2.832 -10.164 -6.312 1 96.38 182 THR A N 1
ATOM 1368 C CA . THR A 1 182 ? -2.615 -10.633 -7.676 1 96.38 182 THR A CA 1
ATOM 1369 C C . THR A 1 182 ? -1.2 -10.305 -8.141 1 96.38 182 THR A C 1
ATOM 1371 O O . THR A 1 182 ? -0.464 -9.594 -7.457 1 96.38 182 THR A O 1
ATOM 1374 N N . GLN A 1 183 ? -0.82 -10.844 -9.281 1 95.75 183 GLN A N 1
ATOM 1375 C CA . GLN A 1 183 ? 0.522 -10.695 -9.836 1 95.75 183 GLN A CA 1
ATOM 1376 C C . GLN A 1 183 ? 1.581 -11.18 -8.852 1 95.75 183 GLN A C 1
ATOM 1378 O O . GLN A 1 183 ? 1.305 -12.031 -8.008 1 95.75 183 GLN A O 1
ATOM 1383 N N . GLY A 1 184 ? 2.814 -10.977 -9.133 1 96.88 184 GLY A N 1
ATOM 1384 C CA . GLY A 1 184 ? 3.914 -11.406 -8.273 1 96.88 184 GLY A CA 1
ATOM 1385 C C . GLY A 1 184 ? 4.852 -10.273 -7.906 1 96.88 184 GLY A C 1
ATOM 1386 O O . GLY A 1 184 ? 4.824 -9.203 -8.523 1 96.88 184 GLY A O 1
ATOM 1387 N N . PHE A 1 185 ? 5.664 -10.531 -6.902 1 98.31 185 PHE A N 1
ATOM 1388 C CA . PHE A 1 185 ? 6.629 -9.57 -6.367 1 98.31 185 PHE A CA 1
ATOM 1389 C C . PHE A 1 185 ? 7.551 -9.062 -7.469 1 98.31 185 PHE A C 1
ATOM 1391 O O . PHE A 1 185 ? 7.855 -7.871 -7.527 1 98.31 185 PHE A O 1
ATOM 1398 N N . GLY A 1 186 ? 7.953 -9.922 -8.328 1 96.88 186 GLY A N 1
ATOM 1399 C CA . GLY A 1 186 ? 8.875 -9.555 -9.391 1 96.88 186 GLY A CA 1
ATOM 1400 C C . GLY A 1 186 ? 8.305 -8.531 -10.352 1 96.88 186 GLY A C 1
ATOM 1401 O O . GLY A 1 186 ? 9.055 -7.871 -11.078 1 96.88 186 GLY A O 1
ATOM 1402 N N . LEU A 1 187 ? 7.016 -8.367 -10.328 1 96.88 187 LEU A N 1
ATOM 1403 C CA . LEU A 1 187 ? 6.34 -7.457 -11.242 1 96.88 187 LEU A CA 1
ATOM 1404 C C . LEU A 1 187 ? 5.902 -6.188 -10.516 1 96.88 187 LEU A C 1
ATOM 1406 O O . LEU A 1 187 ? 5.211 -5.348 -11.094 1 96.88 187 LEU A O 1
ATOM 1410 N N . SER A 1 188 ? 6.305 -6 -9.281 1 98.38 188 SER A N 1
ATOM 1411 C CA . SER A 1 188 ? 5.953 -4.816 -8.508 1 98.38 188 SER A CA 1
ATOM 1412 C C . SER A 1 188 ? 6.441 -3.543 -9.188 1 98.38 188 SER A C 1
ATOM 1414 O O . SER A 1 188 ? 7.59 -3.477 -9.641 1 98.38 188 SER A O 1
ATOM 1416 N N . LEU A 1 189 ? 5.621 -2.557 -9.195 1 98.69 189 LEU A N 1
ATOM 1417 C CA . LEU A 1 189 ? 5.969 -1.275 -9.797 1 98.69 189 LEU A CA 1
ATOM 1418 C C . LEU A 1 189 ? 7.125 -0.618 -9.047 1 98.69 189 LEU A C 1
ATOM 1420 O O . LEU A 1 189 ? 7.973 0.039 -9.664 1 98.69 189 LEU A O 1
ATOM 1424 N N . TYR A 1 190 ? 7.176 -0.823 -7.723 1 98.62 190 TYR A N 1
ATOM 1425 C CA . TYR A 1 190 ? 8.156 -0.129 -6.891 1 98.62 190 TYR A CA 1
ATOM 1426 C C . TYR A 1 190 ? 9.344 -1.028 -6.578 1 98.62 190 TYR A C 1
ATOM 1428 O O . TYR A 1 190 ? 10.477 -0.553 -6.465 1 98.62 190 TYR A O 1
ATOM 1436 N N . HIS A 1 191 ? 9.055 -2.303 -6.457 1 98.38 191 HIS A N 1
ATOM 1437 C CA . HIS A 1 191 ? 10.047 -3.184 -5.848 1 98.38 191 HIS A CA 1
ATOM 1438 C C . HIS A 1 191 ? 10.461 -4.289 -6.812 1 98.38 191 HIS A C 1
ATOM 1440 O O . HIS A 1 191 ? 11.328 -5.102 -6.492 1 98.38 191 HIS A O 1
ATOM 1446 N N . GLY A 1 192 ? 9.781 -4.262 -7.941 1 94.19 192 GLY A N 1
ATOM 1447 C CA . GLY A 1 192 ? 10.062 -5.305 -8.914 1 94.19 192 GLY A CA 1
ATOM 1448 C C . GLY A 1 192 ? 11.516 -5.355 -9.328 1 94.19 192 GLY A C 1
ATOM 1449 O O . GLY A 1 192 ? 12.305 -4.48 -8.961 1 94.19 192 GLY A O 1
ATOM 1450 N N . ILE A 1 193 ? 11.852 -6.258 -10.078 1 84.5 193 ILE A N 1
ATOM 1451 C CA . ILE A 1 193 ? 13.258 -6.598 -10.297 1 84.5 193 ILE A CA 1
ATOM 1452 C C . ILE A 1 193 ? 13.82 -5.75 -11.438 1 84.5 193 ILE A C 1
ATOM 1454 O O . ILE A 1 193 ? 14.969 -5.305 -11.375 1 84.5 193 ILE A O 1
ATOM 1458 N N . ASP A 1 194 ? 12.938 -5.492 -12.469 1 90.25 194 ASP A N 1
ATOM 1459 C CA . ASP A 1 194 ? 13.539 -4.898 -13.656 1 90.25 194 ASP A CA 1
ATOM 1460 C C . ASP A 1 194 ? 12.578 -3.918 -14.328 1 90.25 194 ASP A C 1
ATOM 1462 O O . ASP A 1 194 ? 12.117 -4.156 -15.445 1 90.25 194 ASP A O 1
ATOM 1466 N N . TYR A 1 195 ? 12.359 -2.787 -13.773 1 95.5 195 TYR A N 1
ATOM 1467 C CA . TYR A 1 195 ? 11.617 -1.753 -14.484 1 95.5 195 TYR A CA 1
ATOM 1468 C C . TYR A 1 195 ? 12.297 -1.396 -15.797 1 95.5 195 TYR A C 1
ATOM 1470 O O . TYR A 1 195 ? 13.516 -1.182 -15.836 1 95.5 195 TYR A O 1
ATOM 1478 N N . PRO A 1 196 ? 11.555 -1.426 -16.922 1 96.69 196 PRO A N 1
ATOM 1479 C CA . PRO A 1 196 ? 10.109 -1.235 -17.062 1 96.69 196 PRO A CA 1
ATOM 1480 C C . PRO A 1 196 ? 9.352 -2.551 -17.234 1 96.69 196 PRO A C 1
ATOM 1482 O O . PRO A 1 196 ? 8.164 -2.547 -17.578 1 96.69 196 PRO A O 1
ATOM 1485 N N . TYR A 1 197 ? 9.969 -3.725 -17.062 1 96.25 197 TYR A N 1
ATOM 1486 C CA . TYR A 1 197 ? 9.32 -5.02 -17.25 1 96.25 197 TYR A CA 1
ATOM 1487 C C . TYR A 1 197 ? 8.578 -5.434 -15.984 1 96.25 197 TYR A C 1
ATOM 1489 O O . TYR A 1 197 ? 8.836 -6.5 -15.43 1 96.25 197 TYR A O 1
ATOM 1497 N N . VAL A 1 198 ? 7.648 -4.609 -15.516 1 96.94 198 VAL A N 1
ATOM 1498 C CA . VAL A 1 198 ? 6.805 -4.797 -14.344 1 96.94 198 VAL A CA 1
ATOM 1499 C C . VAL A 1 198 ? 5.359 -4.441 -14.68 1 96.94 198 VAL A C 1
ATOM 1501 O O . VAL A 1 198 ? 5.066 -4.012 -15.797 1 96.94 198 VAL A O 1
ATOM 1504 N N . THR A 1 199 ? 4.457 -4.68 -13.727 1 97.06 199 THR A N 1
ATOM 1505 C CA . THR A 1 199 ? 3.066 -4.277 -13.914 1 97.06 199 THR A CA 1
ATOM 1506 C C . THR A 1 199 ? 2.854 -2.84 -13.453 1 97.06 199 THR A C 1
ATOM 1508 O O . THR A 1 199 ? 3.803 -2.16 -13.062 1 97.06 199 THR A O 1
ATOM 1511 N N . SER A 1 200 ? 1.676 -2.336 -13.578 1 98.44 200 SER A N 1
ATOM 1512 C CA . SER A 1 200 ? 1.391 -0.907 -13.492 1 98.44 200 SER A CA 1
ATOM 1513 C C . SER A 1 200 ? 1.107 -0.487 -12.055 1 98.44 200 SER A C 1
ATOM 1515 O O . SER A 1 200 ? 0.678 0.642 -11.805 1 98.44 200 SER A O 1
ATOM 1517 N N . LYS A 1 201 ? 1.326 -1.386 -11.07 1 98.25 201 LYS A N 1
ATOM 1518 C CA . LYS A 1 201 ? 1.098 -1.096 -9.656 1 98.25 201 LYS A CA 1
ATOM 1519 C C . LYS A 1 201 ? 2.008 -1.938 -8.773 1 98.25 201 LYS A C 1
ATOM 1521 O O . LYS A 1 201 ? 2.586 -2.928 -9.227 1 98.25 201 LYS A O 1
ATOM 1526 N N . ASP A 1 202 ? 2.168 -1.463 -7.539 1 98.69 202 ASP A N 1
ATOM 1527 C CA . ASP A 1 202 ? 2.869 -2.271 -6.547 1 98.69 202 ASP A CA 1
ATOM 1528 C C . ASP A 1 202 ? 2.078 -3.533 -6.211 1 98.69 202 ASP A C 1
ATOM 1530 O O . ASP A 1 202 ? 0.852 -3.494 -6.102 1 98.69 202 ASP A O 1
ATOM 1534 N N . THR A 1 203 ? 2.789 -4.664 -6.055 1 98.75 203 THR A N 1
ATOM 1535 C CA . THR A 1 203 ? 2.137 -5.949 -5.828 1 98.75 203 THR A CA 1
ATOM 1536 C C . THR A 1 203 ? 2.68 -6.621 -4.57 1 98.75 203 THR A C 1
ATOM 1538 O O . THR A 1 203 ? 2.914 -7.832 -4.559 1 98.75 203 THR A O 1
ATOM 1541 N N . THR A 1 204 ? 2.924 -5.883 -3.533 1 98.88 204 THR A N 1
ATOM 1542 C CA . THR A 1 204 ? 3.357 -6.383 -2.232 1 98.88 204 THR A CA 1
ATOM 1543 C C . THR A 1 204 ? 2.18 -6.477 -1.268 1 98.88 204 THR A C 1
ATOM 1545 O O . THR A 1 204 ? 1.105 -5.934 -1.537 1 98.88 204 THR A O 1
ATOM 1548 N N . ALA A 1 205 ? 2.422 -7.172 -0.15 1 98.94 205 ALA A N 1
ATOM 1549 C CA . ALA A 1 205 ? 1.376 -7.371 0.85 1 98.94 205 ALA A CA 1
ATOM 1550 C C . ALA A 1 205 ? 0.878 -6.039 1.396 1 98.94 205 ALA A C 1
ATOM 1552 O O . ALA A 1 205 ? -0.321 -5.863 1.626 1 98.94 205 ALA A O 1
ATOM 1553 N N . SER A 1 206 ? 1.783 -5.078 1.592 1 98.94 206 SER A N 1
ATOM 1554 C CA . SER A 1 206 ? 1.375 -3.76 2.072 1 98.94 206 SER A CA 1
ATOM 1555 C C . SER A 1 206 ? 0.488 -3.051 1.054 1 98.94 206 SER A C 1
ATOM 1557 O O . SER A 1 206 ? -0.494 -2.404 1.422 1 98.94 206 SER A O 1
ATOM 1559 N N . ALA A 1 207 ? 0.815 -3.189 -0.208 1 98.94 207 ALA A N 1
ATOM 1560 C CA . ALA A 1 207 ? -0.025 -2.615 -1.255 1 98.94 207 ALA A CA 1
ATOM 1561 C C . ALA A 1 207 ? -1.398 -3.279 -1.282 1 98.94 207 ALA A C 1
ATOM 1563 O O . ALA A 1 207 ? -2.412 -2.613 -1.503 1 98.94 207 ALA A O 1
ATOM 1564 N N . PHE A 1 208 ? -1.412 -4.605 -1.038 1 98.94 208 PHE A N 1
ATOM 1565 C CA . PHE A 1 208 ? -2.68 -5.324 -1.041 1 98.94 208 PHE A CA 1
ATOM 1566 C C . PHE A 1 208 ? -3.555 -4.887 0.128 1 98.94 208 PHE A C 1
ATOM 1568 O O . PHE A 1 208 ? -4.77 -4.754 -0.016 1 98.94 208 PHE A O 1
ATOM 1575 N N . ALA A 1 209 ? -2.947 -4.691 1.258 1 98.94 209 ALA A N 1
ATOM 1576 C CA . ALA A 1 209 ? -3.689 -4.152 2.393 1 98.94 209 ALA A CA 1
ATOM 1577 C C . ALA A 1 209 ? -4.285 -2.785 2.057 1 98.94 209 ALA A C 1
ATOM 1579 O O . ALA A 1 209 ? -5.445 -2.512 2.373 1 98.94 209 ALA A O 1
ATOM 1580 N N . SER A 1 210 ? -3.502 -1.939 1.396 1 98.94 210 SER A N 1
ATOM 1581 C CA . SER A 1 210 ? -3.957 -0.626 0.954 1 98.94 210 SER A CA 1
ATOM 1582 C C . SER A 1 210 ? -5.121 -0.744 -0.026 1 98.94 210 SER A C 1
ATOM 1584 O O . SER A 1 210 ? -6.098 -0.003 0.072 1 98.94 210 SER A O 1
ATOM 1586 N N . ASP A 1 211 ? -5.059 -1.695 -0.917 1 98.94 211 ASP A N 1
ATOM 1587 C CA . ASP A 1 211 ? -6.086 -1.895 -1.935 1 98.94 211 ASP A CA 1
ATOM 1588 C C . ASP A 1 211 ? -7.441 -2.184 -1.296 1 98.94 211 ASP A C 1
ATOM 1590 O O . ASP A 1 211 ? -8.484 -1.815 -1.844 1 98.94 211 ASP A O 1
ATOM 1594 N N . VAL A 1 212 ? -7.402 -2.869 -0.136 1 98.94 212 VAL A N 1
ATOM 1595 C CA . VAL A 1 212 ? -8.633 -3.363 0.478 1 98.94 212 VAL A CA 1
ATOM 1596 C C . VAL A 1 212 ? -9.086 -2.402 1.574 1 98.94 212 VAL A C 1
ATOM 1598 O O . VAL A 1 212 ? -10.25 -2.408 1.97 1 98.94 212 VAL A O 1
ATOM 1601 N N . GLY A 1 213 ? -8.195 -1.57 2.049 1 98.88 213 GLY A N 1
ATOM 1602 C CA . GLY A 1 213 ? -8.523 -0.62 3.098 1 98.88 213 GLY A CA 1
ATOM 1603 C C . GLY A 1 213 ? -8.359 -1.189 4.492 1 98.88 213 GLY A C 1
ATOM 1604 O O . GLY A 1 213 ? -9.203 -0.97 5.367 1 98.88 213 GLY A O 1
ATOM 1605 N N . VAL A 1 214 ? -7.273 -1.938 4.688 1 98.94 214 VAL A N 1
ATOM 1606 C CA . VAL A 1 214 ? -6.918 -2.479 5.996 1 98.94 214 VAL A CA 1
ATOM 1607 C C . VAL A 1 214 ? -5.562 -1.926 6.434 1 98.94 214 VAL A C 1
ATOM 1609 O O . VAL A 1 214 ? -4.605 -1.935 5.66 1 98.94 214 VAL A O 1
ATOM 1612 N N . GLY A 1 215 ? -5.52 -1.382 7.652 1 98.94 215 GLY A N 1
ATOM 1613 C CA . GLY A 1 215 ? -4.258 -0.874 8.172 1 98.94 215 GLY A CA 1
ATOM 1614 C C . GLY A 1 215 ? -3.221 -1.959 8.391 1 98.94 215 GLY A C 1
ATOM 1615 O O . GLY A 1 215 ? -3.566 -3.115 8.641 1 98.94 215 GLY A O 1
ATOM 1616 N N . PRO A 1 216 ? -1.961 -1.553 8.336 1 98.94 216 PRO A N 1
ATOM 1617 C CA . PRO A 1 216 ? -0.918 -2.576 8.438 1 98.94 216 PRO A CA 1
ATOM 1618 C C . PRO A 1 216 ? -0.878 -3.246 9.805 1 98.94 216 PRO A C 1
ATOM 1620 O O . PRO A 1 216 ? -0.527 -4.426 9.914 1 98.94 216 PRO A O 1
ATOM 1623 N N . THR A 1 217 ? -1.33 -2.604 10.867 1 98.75 217 THR A N 1
ATOM 1624 C CA . THR A 1 217 ? -1.287 -3.131 12.227 1 98.75 217 THR A CA 1
ATOM 1625 C C . THR A 1 217 ? -2.359 -4.199 12.422 1 98.75 217 THR A C 1
ATOM 1627 O O . THR A 1 217 ? -2.371 -4.891 13.445 1 98.75 217 THR A O 1
ATOM 1630 N N . ARG A 1 218 ? -3.156 -4.379 11.422 1 98.69 218 ARG A N 1
ATOM 1631 C CA . ARG A 1 218 ? -4.262 -5.32 11.562 1 98.69 218 ARG A CA 1
ATOM 1632 C C . ARG A 1 218 ? -4.004 -6.59 10.75 1 98.69 218 ARG A C 1
ATOM 1634 O O . ARG A 1 218 ? -4.828 -7.504 10.75 1 98.69 218 ARG A O 1
ATOM 1641 N N . ILE A 1 219 ? -2.922 -6.633 10.07 1 98.88 219 ILE A N 1
ATOM 1642 C CA . ILE A 1 219 ? -2.555 -7.816 9.305 1 98.88 219 ILE A CA 1
ATOM 1643 C C . ILE A 1 219 ? -1.772 -8.789 10.188 1 98.88 219 ILE A C 1
ATOM 1645 O O . ILE A 1 219 ? -0.782 -8.398 10.812 1 98.88 219 ILE A O 1
ATOM 1649 N N . ASP A 1 220 ? -2.186 -10.023 10.227 1 98.69 220 ASP A N 1
ATOM 1650 C CA . ASP A 1 220 ? -1.578 -11 11.125 1 98.69 220 ASP A CA 1
ATOM 1651 C C . ASP A 1 220 ? -0.605 -11.906 10.367 1 98.69 220 ASP A C 1
ATOM 1653 O O . ASP A 1 220 ? 0.466 -12.234 10.883 1 98.69 220 ASP A O 1
ATOM 1657 N N . ASP A 1 221 ? -1.033 -12.32 9.125 1 98.75 221 ASP A N 1
ATOM 1658 C CA . ASP A 1 221 ? -0.217 -13.266 8.375 1 98.75 221 ASP A CA 1
ATOM 1659 C C . ASP A 1 221 ? -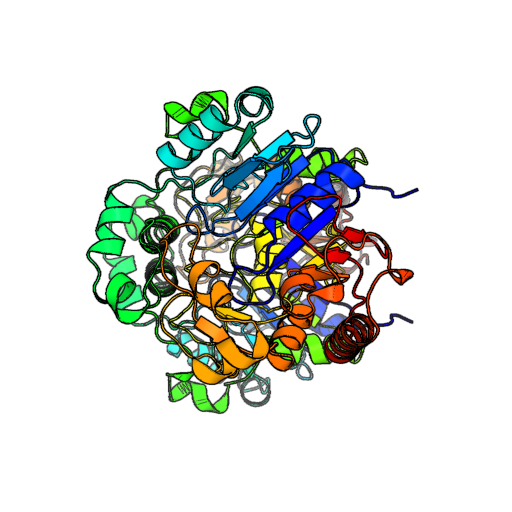0.087 -12.844 6.914 1 98.75 221 ASP A C 1
ATOM 1661 O O . ASP A 1 221 ? -1.036 -12.312 6.328 1 98.75 221 ASP A O 1
ATOM 1665 N N . VAL A 1 222 ? 1.058 -13.062 6.441 1 98.94 222 VAL A N 1
ATOM 1666 C CA . VAL A 1 222 ? 1.319 -12.914 5.012 1 98.94 222 VAL A CA 1
ATOM 1667 C C . VAL A 1 222 ? 1.89 -14.219 4.457 1 98.94 222 VAL A C 1
ATOM 1669 O O . VAL A 1 222 ? 2.975 -14.648 4.855 1 98.94 222 VAL A O 1
ATOM 1672 N N . TYR A 1 223 ? 1.13 -14.844 3.568 1 98.94 223 TYR A N 1
ATOM 1673 C CA . TYR A 1 223 ? 1.604 -15.984 2.793 1 98.94 223 TYR A CA 1
ATOM 1674 C C . TYR A 1 223 ? 2.275 -15.523 1.503 1 98.94 223 TYR A C 1
ATOM 1676 O O . TYR A 1 223 ? 1.649 -14.859 0.673 1 98.94 223 TYR A O 1
ATOM 1684 N N . VAL A 1 224 ? 3.5 -15.828 1.379 1 98.94 224 VAL A N 1
ATOM 1685 C CA . VAL A 1 224 ? 4.141 -15.625 0.083 1 98.94 224 VAL A CA 1
ATOM 1686 C C . VAL A 1 224 ? 4.219 -16.953 -0.67 1 98.94 224 VAL A C 1
ATOM 1688 O O . VAL A 1 224 ? 4.773 -17.922 -0.161 1 98.94 224 VAL A O 1
ATOM 1691 N N . VAL A 1 225 ? 3.641 -16.969 -1.842 1 98.94 225 VAL A N 1
ATOM 1692 C CA . VAL A 1 225 ? 3.518 -18.188 -2.621 1 98.94 225 VAL A CA 1
ATOM 1693 C C . VAL A 1 225 ? 4.617 -18.25 -3.678 1 98.94 225 VAL A C 1
ATOM 1695 O O . VAL A 1 225 ? 4.836 -17.281 -4.406 1 98.94 225 VAL A O 1
ATOM 1698 N N . PHE A 1 226 ? 5.246 -19.391 -3.713 1 98.81 226 PHE A N 1
ATOM 1699 C CA . PHE A 1 226 ? 6.238 -19.688 -4.746 1 98.81 226 PHE A CA 1
ATOM 1700 C C . PHE A 1 226 ? 5.871 -20.938 -5.516 1 98.81 226 PHE A C 1
ATOM 1702 O O . PHE A 1 226 ? 5.262 -21.859 -4.961 1 98.81 226 PHE A O 1
ATOM 1709 N N . LYS A 1 227 ? 6.219 -20.875 -6.766 1 97.69 227 LYS A N 1
ATOM 1710 C CA . LYS A 1 227 ? 6.293 -22.109 -7.539 1 97.69 227 LYS A CA 1
ATOM 1711 C C . LYS A 1 227 ? 7.641 -22.797 -7.336 1 97.69 227 LYS A C 1
ATOM 1713 O O . LYS A 1 227 ? 8.664 -22.141 -7.145 1 97.69 227 LYS A O 1
ATOM 1718 N N . ALA A 1 228 ? 7.676 -24.125 -7.398 1 98.25 228 ALA A N 1
ATOM 1719 C CA . ALA A 1 228 ? 8.891 -24.891 -7.125 1 98.25 228 ALA A CA 1
ATOM 1720 C C . ALA A 1 228 ? 9.969 -24.594 -8.164 1 98.25 228 ALA A C 1
ATOM 1722 O O . ALA A 1 228 ? 11.125 -25 -8 1 98.25 228 ALA A O 1
ATOM 1723 N N . TYR A 1 229 ? 9.641 -23.969 -9.203 1 97.5 229 TYR A N 1
ATOM 1724 C CA . TYR A 1 229 ? 10.492 -23.391 -10.234 1 97.5 229 TYR A CA 1
ATOM 1725 C C . TYR A 1 229 ? 9.961 -22.031 -10.68 1 97.5 229 TYR A C 1
ATOM 1727 O O . TYR A 1 229 ? 8.883 -21.609 -10.258 1 97.5 229 TYR A O 1
ATOM 1735 N N . ALA A 1 230 ? 10.742 -21.328 -11.438 1 96.06 230 ALA A N 1
ATOM 1736 C CA . ALA A 1 230 ? 10.328 -19.984 -11.82 1 96.06 230 ALA A CA 1
ATOM 1737 C C . ALA A 1 230 ? 9.797 -19.953 -13.25 1 96.06 230 ALA A C 1
ATOM 1739 O O . ALA A 1 230 ? 10.289 -20.672 -14.117 1 96.06 230 ALA A O 1
ATOM 1740 N N . THR A 1 231 ? 8.727 -19.203 -13.414 1 95.56 231 THR A N 1
ATOM 1741 C CA . THR A 1 231 ? 8.203 -18.969 -14.75 1 95.56 231 THR A CA 1
ATOM 1742 C C . TH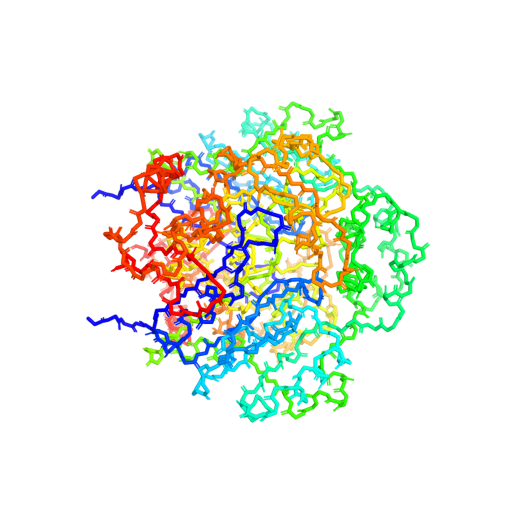R A 1 231 ? 7.918 -17.484 -14.969 1 95.56 231 THR A C 1
ATOM 1744 O O . THR A 1 231 ? 7.637 -16.75 -14.016 1 95.56 231 THR A O 1
ATOM 1747 N N . ARG A 1 232 ? 8.047 -17.078 -16.125 1 92.62 232 ARG A N 1
ATOM 1748 C CA . ARG A 1 232 ? 7.836 -15.688 -16.484 1 92.62 232 ARG A CA 1
ATOM 1749 C C . ARG A 1 232 ? 7.254 -15.562 -17.891 1 92.62 232 ARG A C 1
ATOM 1751 O O . ARG A 1 232 ? 7.645 -16.297 -18.797 1 92.62 232 ARG A O 1
ATOM 1758 N N . VAL A 1 233 ? 6.309 -14.695 -17.906 1 86.25 233 VAL A N 1
ATOM 1759 C CA . VAL A 1 233 ? 5.781 -14.352 -19.219 1 86.25 233 VAL A CA 1
ATOM 1760 C C . VAL A 1 233 ? 6.348 -13.008 -19.672 1 86.25 233 VAL A C 1
ATOM 1762 O O . VAL A 1 233 ? 6.645 -12.148 -18.844 1 86.25 233 VAL A O 1
ATOM 1765 N N . GLY A 1 234 ? 6.625 -12.891 -20.922 1 81.06 234 GLY A N 1
ATOM 1766 C CA . GLY A 1 234 ? 6.996 -11.594 -21.453 1 81.06 234 GLY A CA 1
ATOM 1767 C C . GLY A 1 234 ? 8.492 -11.367 -21.484 1 81.06 234 GLY A C 1
ATOM 1768 O O . GLY A 1 234 ? 9.273 -12.297 -21.234 1 81.06 234 GLY A O 1
ATOM 1769 N N . GLU A 1 235 ? 8.82 -10.133 -21.781 1 86.94 235 GLU A N 1
ATOM 1770 C CA . GLU A 1 235 ? 10.219 -9.742 -21.938 1 86.94 235 GLU A CA 1
ATOM 1771 C C . GLU A 1 235 ? 10.844 -9.367 -20.594 1 86.94 235 GLU A C 1
ATOM 1773 O O . GLU A 1 235 ? 10.164 -9.336 -19.578 1 86.94 235 GLU A O 1
ATOM 1778 N N . GLY A 1 236 ? 12.172 -9.266 -20.562 1 89.12 236 GLY A N 1
ATOM 1779 C CA . GLY A 1 236 ? 12.891 -8.828 -19.375 1 89.12 236 GLY A CA 1
ATOM 1780 C C . GLY A 1 236 ? 13.875 -9.852 -18.859 1 89.12 236 GLY A C 1
ATOM 1781 O O . GLY A 1 236 ? 13.836 -11.016 -19.25 1 89.12 236 GLY A O 1
ATOM 1782 N N . PRO A 1 237 ? 14.617 -9.422 -17.953 1 91.31 237 PRO A N 1
ATOM 1783 C CA . PRO A 1 237 ? 15.656 -10.305 -17.406 1 91.31 237 PRO A CA 1
ATOM 1784 C C . PRO A 1 237 ? 15.078 -11.461 -16.594 1 91.31 237 PRO A C 1
ATOM 1786 O O . PRO A 1 237 ? 14.07 -11.297 -15.898 1 91.31 237 PRO A O 1
ATOM 1789 N N . PHE A 1 238 ? 15.719 -12.617 -16.719 1 94.38 238 PHE A N 1
ATOM 1790 C CA . PHE A 1 238 ? 15.406 -13.844 -16 1 94.38 238 PHE A CA 1
ATOM 1791 C C . PHE A 1 238 ? 16.672 -14.57 -15.586 1 94.38 238 PHE A C 1
ATOM 1793 O O . PHE A 1 238 ? 17.109 -15.516 -16.266 1 94.38 238 PHE A O 1
ATOM 1800 N N . PRO A 1 239 ? 17.172 -14.18 -14.43 1 93.06 239 PRO A N 1
ATOM 1801 C CA . PRO A 1 239 ? 18.516 -14.594 -14.031 1 93.06 239 PRO A CA 1
ATOM 1802 C C . PRO A 1 239 ? 18.688 -16.109 -13.977 1 93.06 239 PRO A C 1
ATOM 1804 O O . PRO A 1 239 ? 19.766 -16.625 -14.25 1 93.06 239 PRO A O 1
ATOM 1807 N N . THR A 1 240 ? 17.625 -16.859 -13.695 1 96.81 240 THR A N 1
ATOM 1808 C CA . THR A 1 240 ? 17.781 -18.297 -13.492 1 96.81 240 THR A CA 1
ATOM 1809 C C . THR A 1 240 ? 17.156 -19.078 -14.648 1 96.81 240 THR A C 1
ATOM 1811 O O . THR A 1 240 ? 16.844 -20.266 -14.516 1 96.81 240 THR A O 1
ATOM 1814 N N . GLU A 1 241 ? 16.969 -18.391 -15.766 1 97 241 GLU A N 1
ATOM 1815 C CA . GLU A 1 241 ? 16.328 -19.016 -16.922 1 97 241 GLU A CA 1
ATOM 1816 C C . GLU A 1 241 ? 17.125 -20.219 -17.406 1 97 241 GLU A C 1
ATOM 1818 O O . GLU A 1 241 ? 18.344 -20.172 -17.469 1 97 241 GLU A O 1
ATOM 1823 N N . LEU A 1 242 ? 16.375 -21.234 -17.766 1 97.69 242 LEU A N 1
ATOM 1824 C CA . LEU A 1 242 ? 16.984 -22.453 -18.297 1 97.69 242 LEU A CA 1
ATOM 1825 C C . LEU A 1 242 ? 16.828 -22.516 -19.812 1 97.69 242 LEU A C 1
ATOM 1827 O O . LEU A 1 242 ? 15.875 -21.953 -20.359 1 97.69 242 LEU A O 1
ATOM 1831 N N . SER A 1 243 ? 17.797 -23.234 -20.422 1 96.88 243 SER A N 1
ATOM 1832 C CA . SER A 1 243 ? 17.641 -23.531 -21.844 1 96.88 243 SER A CA 1
ATOM 1833 C C . SER A 1 243 ? 16.516 -24.531 -22.062 1 96.88 243 SER A C 1
ATOM 1835 O O . SER A 1 243 ? 16.109 -25.25 -21.141 1 96.88 243 SER A O 1
ATOM 1837 N N . ARG A 1 244 ? 16.062 -24.484 -23.266 1 95.5 244 ARG A N 1
ATOM 1838 C CA . ARG A 1 244 ? 15.023 -25.438 -23.609 1 95.5 244 ARG A CA 1
ATOM 1839 C C . ARG A 1 244 ? 15.453 -26.859 -23.312 1 95.5 244 ARG A C 1
ATOM 1841 O O . ARG A 1 244 ? 14.664 -27.656 -22.781 1 95.5 244 ARG A O 1
ATOM 1848 N N . GLU A 1 245 ? 16.656 -27.188 -23.578 1 97 245 GLU A N 1
ATOM 1849 C CA . GLU A 1 245 ? 17.188 -28.531 -23.328 1 97 245 GLU A CA 1
ATOM 1850 C C . GLU A 1 245 ? 17.203 -28.859 -21.844 1 97 245 GLU A C 1
ATOM 1852 O O . GLU A 1 245 ? 16.812 -29.953 -21.438 1 97 245 GLU A O 1
ATOM 1857 N N . GLU A 1 246 ? 17.547 -27.891 -21.078 1 96.88 246 GLU A N 1
ATOM 1858 C CA . GLU A 1 246 ? 17.578 -28.078 -19.641 1 96.88 246 GLU A CA 1
ATOM 1859 C C . GLU A 1 246 ? 16.172 -28.266 -19.062 1 96.88 246 GLU A C 1
ATOM 1861 O O . GLU A 1 246 ? 15.961 -29.062 -18.156 1 96.88 246 GLU A O 1
ATOM 1866 N N . VAL A 1 247 ? 15.289 -27.484 -19.578 1 96.62 247 VAL A N 1
ATOM 1867 C CA . VAL A 1 247 ? 13.898 -27.578 -19.125 1 96.62 247 VAL A CA 1
ATOM 1868 C C . VAL A 1 247 ? 13.359 -28.984 -19.406 1 96.62 247 VAL A C 1
ATOM 1870 O O . VAL A 1 247 ? 12.742 -29.594 -18.516 1 96.62 247 VAL A O 1
ATOM 1873 N N . ILE A 1 248 ? 13.633 -29.516 -20.594 1 95.88 248 ILE A N 1
ATOM 1874 C CA . ILE A 1 248 ? 13.133 -30.828 -20.984 1 95.88 248 ILE A CA 1
ATOM 1875 C C . ILE A 1 248 ? 13.781 -31.906 -20.094 1 95.88 248 ILE A C 1
ATOM 1877 O O . ILE A 1 248 ? 13.117 -32.844 -19.672 1 95.88 248 ILE A O 1
ATOM 1881 N N . GLU A 1 249 ? 15.023 -31.734 -19.875 1 94.94 249 GLU A N 1
ATOM 1882 C CA . GLU A 1 249 ? 15.75 -32.688 -19.047 1 94.94 249 GLU A CA 1
ATOM 1883 C C . GLU A 1 249 ? 15.203 -32.719 -17.625 1 94.94 249 GLU A C 1
ATOM 1885 O O . GLU A 1 249 ? 15.039 -33.781 -17.031 1 94.94 249 GLU A O 1
ATOM 1890 N N . LYS A 1 250 ? 14.859 -31.578 -17.141 1 93.12 250 LYS A N 1
ATOM 1891 C CA . LYS A 1 250 ? 14.508 -31.453 -15.727 1 93.12 250 LYS A CA 1
ATOM 1892 C C . LYS A 1 250 ? 13.023 -31.703 -15.5 1 93.12 250 LYS A C 1
ATOM 1894 O O . LYS A 1 250 ? 12.625 -32.25 -14.469 1 93.12 250 LYS A O 1
ATOM 1899 N N . PHE A 1 251 ? 12.172 -31.234 -16.438 1 94.31 251 PHE A N 1
ATOM 1900 C CA . PHE A 1 251 ? 10.742 -31.203 -16.141 1 94.31 251 PHE A CA 1
ATOM 1901 C C . PHE A 1 251 ? 9.961 -32.031 -17.156 1 94.31 251 PHE A C 1
ATOM 1903 O O . PHE A 1 251 ?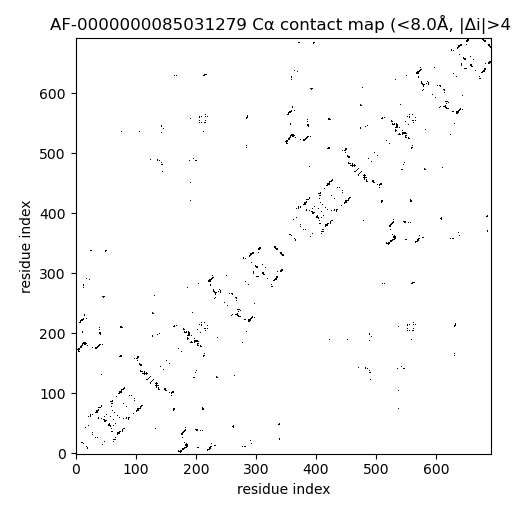 8.773 -32.281 -16.953 1 94.31 251 PHE A O 1
ATOM 1910 N N . GLY A 1 252 ? 10.617 -32.469 -18.25 1 93.44 252 GLY A N 1
ATOM 1911 C CA . GLY A 1 252 ? 9.93 -33.188 -19.312 1 93.44 252 GLY A CA 1
ATOM 1912 C C . GLY A 1 252 ? 9.383 -32.281 -20.391 1 93.44 252 GLY A C 1
ATOM 1913 O O . GLY A 1 252 ? 9.133 -31.094 -20.141 1 93.44 252 GLY A O 1
ATOM 1914 N N . GLU A 1 253 ? 9.164 -32.812 -21.516 1 93.19 253 GLU A N 1
ATOM 1915 C CA . GLU A 1 253 ? 8.719 -32.062 -22.672 1 93.19 253 GLU A CA 1
ATOM 1916 C C . GLU A 1 253 ? 7.309 -31.5 -22.469 1 93.19 253 GLU A C 1
ATOM 1918 O O . GLU A 1 253 ? 6.973 -30.438 -22.984 1 93.19 253 GLU A O 1
ATOM 1923 N N . GLU A 1 254 ? 6.578 -32.156 -21.703 1 92.12 254 GLU A N 1
ATOM 1924 C CA . GLU A 1 254 ? 5.176 -31.797 -21.516 1 92.12 254 GLU A CA 1
ATOM 1925 C C . GLU A 1 254 ? 5.035 -30.438 -20.844 1 92.12 254 GLU A C 1
ATOM 1927 O O . GLU A 1 254 ? 4.031 -29.75 -21.031 1 92.12 254 GLU A O 1
ATOM 1932 N N . ILE A 1 255 ? 6.039 -30.047 -20.156 1 93.62 255 ILE A N 1
ATOM 1933 C CA . ILE A 1 255 ? 5.977 -28.797 -19.391 1 93.62 255 ILE A CA 1
ATOM 1934 C C . ILE A 1 255 ? 5.863 -27.609 -20.359 1 93.62 255 ILE A C 1
ATOM 1936 O O . ILE A 1 255 ? 5.281 -26.578 -20.016 1 93.62 255 ILE A O 1
ATOM 1940 N N . LEU A 1 256 ? 6.398 -27.766 -21.516 1 91.94 256 LEU A N 1
ATOM 1941 C CA . LEU A 1 256 ? 6.391 -26.703 -22.516 1 91.94 256 LEU A CA 1
ATOM 1942 C C . LEU A 1 256 ? 4.973 -26.438 -23 1 91.94 256 LEU A C 1
ATOM 1944 O O . LEU A 1 256 ? 4.664 -25.312 -23.438 1 91.94 256 LEU A O 1
ATOM 1948 N N . GLU A 1 257 ? 4.105 -27.406 -22.875 1 89.94 257 GLU A N 1
ATOM 1949 C CA . GLU A 1 257 ? 2.713 -27.266 -23.297 1 89.94 257 GLU A CA 1
ATOM 1950 C C . GLU A 1 257 ? 1.844 -26.766 -22.141 1 89.94 257 GLU A C 1
ATOM 1952 O O . GLU A 1 257 ? 0.855 -26.062 -22.375 1 89.94 257 GLU A O 1
ATOM 1957 N N . VAL A 1 258 ? 2.242 -27.031 -21 1 88.81 258 VAL A N 1
ATOM 1958 C CA . VAL A 1 258 ? 1.426 -26.734 -19.828 1 88.81 258 VAL A CA 1
ATOM 1959 C C . VAL A 1 258 ? 1.691 -25.312 -19.359 1 88.81 258 VAL A C 1
ATOM 1961 O O . VAL A 1 258 ? 0.772 -24.609 -18.922 1 88.81 258 VAL A O 1
ATOM 1964 N N . GLU A 1 259 ? 2.889 -24.875 -19.422 1 92.19 259 GLU A N 1
ATOM 1965 C CA . GLU A 1 259 ? 3.271 -23.562 -18.906 1 92.19 259 GLU A CA 1
ATOM 1966 C C . GLU A 1 259 ? 2.98 -22.453 -19.922 1 92.19 259 GLU A C 1
ATOM 1968 O O . GLU A 1 259 ? 3.895 -21.953 -20.578 1 92.19 259 GLU A O 1
ATOM 1973 N N . ARG A 1 260 ? 1.729 -22.078 -19.891 1 89.12 260 ARG A N 1
ATOM 1974 C CA . ARG A 1 260 ? 1.221 -21 -20.719 1 89.12 260 ARG A CA 1
ATOM 1975 C C . ARG A 1 260 ? 0.427 -20 -19.891 1 89.12 260 ARG A C 1
ATOM 1977 O O . ARG A 1 260 ? -0.181 -20.359 -18.891 1 89.12 260 ARG A O 1
ATOM 1984 N N . GLY A 1 261 ? 0.464 -18.75 -20.297 1 85.88 261 GLY A N 1
ATOM 1985 C CA . GLY A 1 261 ? -0.281 -17.719 -19.594 1 85.88 261 GLY A CA 1
ATOM 1986 C C . GLY A 1 261 ? -1.78 -17.953 -19.609 1 85.88 261 GLY A C 1
ATOM 1987 O O . GLY A 1 261 ? -2.355 -18.281 -20.641 1 85.88 261 GLY A O 1
ATOM 1988 N N . THR A 1 262 ? -2.383 -17.734 -18.453 1 80.88 262 THR A N 1
ATOM 1989 C CA . THR A 1 262 ? -3.822 -17.938 -18.328 1 80.88 262 THR A CA 1
ATOM 1990 C C . THR A 1 262 ? -4.582 -16.875 -19.109 1 80.88 262 THR A C 1
ATOM 1992 O O . THR A 1 262 ? -5.578 -17.172 -19.781 1 80.88 262 THR A O 1
ATOM 1995 N N . VAL A 1 263 ? -4.098 -15.68 -19.141 1 82.06 263 VAL A N 1
ATOM 1996 C CA . VAL A 1 263 ? -4.785 -14.547 -19.766 1 82.06 263 VAL A CA 1
ATOM 1997 C C . VAL A 1 263 ? -4.414 -14.477 -21.25 1 82.06 263 VAL A C 1
ATOM 1999 O O . VAL A 1 263 ? -5.293 -14.414 -22.109 1 82.06 263 VAL A O 1
ATOM 2002 N N . THR A 1 264 ? -3.129 -14.625 -21.625 1 84.44 264 THR A N 1
ATOM 2003 C CA . THR A 1 264 ? -2.639 -14.352 -22.969 1 84.44 264 THR A CA 1
ATOM 2004 C C . THR A 1 264 ? -2.52 -15.641 -23.781 1 84.44 264 THR A C 1
ATOM 2006 O O . THR A 1 264 ? -2.451 -15.602 -25.016 1 84.44 264 THR A O 1
ATOM 2009 N N . GLY A 1 265 ? -2.293 -16.734 -23.016 1 87.38 265 GLY A N 1
ATOM 2010 C CA . GLY A 1 265 ? -2.039 -18.016 -23.672 1 87.38 265 GLY A CA 1
ATOM 2011 C C . GLY A 1 265 ? -0.608 -18.156 -24.156 1 87.38 265 GLY A C 1
ATOM 2012 O O . GLY A 1 265 ? -0.228 -19.203 -24.688 1 87.38 265 GLY A O 1
ATOM 2013 N N . ARG A 1 266 ? 0.224 -17.172 -23.875 1 89.06 266 ARG A N 1
ATOM 2014 C CA . ARG A 1 266 ? 1.613 -17.203 -24.328 1 89.06 266 ARG A CA 1
ATOM 2015 C C . ARG A 1 266 ? 2.439 -18.188 -23.516 1 89.06 266 ARG A C 1
ATOM 2017 O O . ARG A 1 266 ? 2.172 -18.406 -22.328 1 89.06 266 ARG A O 1
ATOM 2024 N N . PRO A 1 267 ? 3.416 -18.75 -24.266 1 91.56 267 PRO A N 1
ATOM 2025 C CA . PRO A 1 267 ? 4.289 -19.641 -23.5 1 91.56 267 PRO A CA 1
ATOM 2026 C C . PRO A 1 267 ? 5.082 -18.922 -22.422 1 91.56 267 PRO A C 1
ATOM 2028 O O . PRO A 1 267 ? 5.535 -17.797 -22.641 1 91.56 267 PRO A O 1
ATOM 2031 N N . ARG A 1 268 ? 5.301 -19.609 -21.344 1 94.06 268 ARG A N 1
ATOM 2032 C CA . ARG A 1 268 ? 6.121 -19.062 -20.266 1 94.06 268 ARG A CA 1
ATOM 2033 C C . ARG A 1 268 ? 7.574 -19.5 -20.406 1 94.06 268 ARG A C 1
ATOM 2035 O O . ARG A 1 268 ? 7.848 -20.641 -20.781 1 94.06 268 ARG A O 1
ATOM 2042 N N . ARG A 1 269 ? 8.445 -18.547 -20.172 1 95.62 269 ARG A N 1
ATOM 2043 C CA . ARG A 1 269 ? 9.836 -18.906 -19.938 1 95.62 269 ARG A CA 1
ATOM 2044 C C . ARG A 1 269 ? 10 -19.625 -18.609 1 95.62 269 ARG A C 1
ATOM 2046 O O . ARG A 1 269 ? 9.266 -19.359 -17.656 1 95.62 269 ARG A O 1
ATOM 2053 N N . ILE A 1 270 ? 10.938 -20.578 -18.578 1 97.19 270 ILE A N 1
ATOM 2054 C CA . ILE A 1 270 ? 11.055 -21.422 -17.391 1 97.19 270 ILE A CA 1
ATOM 2055 C C . ILE A 1 270 ? 12.484 -21.344 -16.844 1 97.19 270 ILE A C 1
ATOM 2057 O O . ILE A 1 270 ? 13.445 -21.312 -17.625 1 97.19 270 ILE A O 1
ATOM 2061 N N . GLY A 1 271 ? 12.602 -21.219 -15.555 1 97.38 271 GLY A N 1
ATOM 2062 C CA . GLY A 1 271 ? 13.906 -21.188 -14.906 1 97.38 271 GLY A CA 1
ATOM 2063 C C . GLY A 1 271 ? 13.93 -21.922 -13.578 1 97.38 271 GLY A C 1
ATOM 2064 O O . GLY A 1 271 ? 12.914 -22.484 -13.156 1 97.38 271 GLY A O 1
ATOM 2065 N N . GLU A 1 272 ? 15.109 -22 -13 1 97.56 272 GLU A N 1
ATOM 2066 C CA . GLU A 1 272 ? 15.266 -22.594 -11.672 1 97.56 272 GLU A CA 1
ATOM 2067 C C . GLU A 1 272 ? 14.688 -21.672 -10.602 1 97.56 272 GLU A C 1
ATOM 2069 O O . GLU A 1 272 ? 14.461 -20.484 -10.836 1 97.56 272 GLU A O 1
ATOM 2074 N N . PHE A 1 273 ? 14.461 -22.344 -9.469 1 97.94 273 PHE A N 1
ATOM 2075 C CA . PHE A 1 273 ? 14.016 -21.547 -8.328 1 97.94 273 PHE A CA 1
ATOM 2076 C C . PHE A 1 273 ? 15.039 -20.469 -7.984 1 97.94 273 PHE A C 1
ATOM 2078 O O . PHE A 1 273 ? 16.219 -20.75 -7.844 1 97.94 273 PHE A O 1
ATOM 2085 N N . ASP A 1 274 ? 14.594 -19.266 -7.906 1 97.06 274 ASP A N 1
ATOM 2086 C CA . ASP A 1 274 ? 15.461 -18.125 -7.625 1 97.06 274 ASP A CA 1
ATOM 2087 C C . ASP A 1 274 ? 15.492 -17.797 -6.133 1 97.06 274 ASP A C 1
ATOM 2089 O O . ASP A 1 274 ? 14.68 -17.016 -5.652 1 97.06 274 ASP A O 1
ATOM 2093 N N . PHE A 1 275 ? 16.453 -18.266 -5.445 1 98.31 275 PHE A N 1
ATOM 2094 C CA . PHE A 1 275 ? 16.547 -18.141 -3.994 1 98.31 275 PHE A CA 1
ATOM 2095 C C . PHE A 1 275 ? 16.75 -16.688 -3.59 1 98.31 275 PHE A C 1
ATOM 2097 O O . PHE A 1 275 ? 16.219 -16.25 -2.564 1 98.31 275 PHE A O 1
ATOM 2104 N N . GLU A 1 276 ? 17.484 -15.938 -4.324 1 96.75 276 GLU A N 1
ATOM 2105 C CA . GLU A 1 276 ? 17.734 -14.539 -4.012 1 96.75 276 GLU A CA 1
ATOM 2106 C C . GLU A 1 276 ? 16.469 -13.711 -4.105 1 96.75 276 GLU A C 1
ATOM 2108 O O . GLU A 1 276 ? 16.156 -12.914 -3.211 1 96.75 276 GLU A O 1
ATOM 2113 N N . MET A 1 277 ? 15.727 -13.906 -5.164 1 96.62 277 MET A N 1
ATOM 2114 C CA . MET A 1 277 ? 14.453 -13.219 -5.328 1 96.62 277 MET A CA 1
ATOM 2115 C C . MET A 1 277 ? 13.469 -13.625 -4.234 1 96.62 277 MET A C 1
ATOM 2117 O O . MET A 1 277 ? 12.75 -12.789 -3.697 1 96.62 277 MET A O 1
ATOM 2121 N N . ALA A 1 278 ? 13.469 -14.898 -3.957 1 98.56 278 ALA A N 1
ATOM 2122 C CA . ALA A 1 278 ? 12.555 -15.406 -2.941 1 98.56 278 ALA A CA 1
ATOM 2123 C C . ALA A 1 278 ? 12.828 -14.773 -1.583 1 98.56 278 ALA A C 1
ATOM 2125 O O . ALA A 1 278 ? 11.898 -14.383 -0.872 1 98.56 278 ALA A O 1
ATOM 2126 N N . LYS A 1 279 ? 14.094 -14.68 -1.234 1 98.62 279 LYS A N 1
ATOM 2127 C CA . LYS A 1 279 ? 14.469 -14.055 0.033 1 98.62 279 LYS A CA 1
ATOM 2128 C C . LYS A 1 279 ? 14.023 -12.602 0.085 1 98.62 279 LYS A C 1
ATOM 2130 O O . LYS A 1 279 ? 13.438 -12.156 1.075 1 98.62 279 LYS A O 1
ATOM 2135 N N . ARG A 1 280 ? 14.289 -11.898 -0.943 1 98.25 280 ARG A N 1
ATOM 2136 C CA . ARG A 1 280 ? 13.914 -10.484 -0.997 1 98.25 280 ARG A CA 1
ATOM 2137 C C . ARG A 1 280 ? 12.398 -10.312 -0.924 1 98.25 280 ARG A C 1
ATOM 2139 O O . ARG A 1 280 ? 11.906 -9.43 -0.224 1 98.25 280 ARG A O 1
ATOM 2146 N N . ALA A 1 281 ? 11.688 -11.164 -1.651 1 98.69 281 ALA A N 1
ATOM 2147 C CA . ALA A 1 281 ? 10.227 -11.117 -1.636 1 98.69 281 ALA A CA 1
ATOM 2148 C C . ALA A 1 281 ? 9.688 -11.328 -0.224 1 98.69 281 ALA A C 1
ATOM 2150 O O . ALA A 1 281 ? 8.781 -10.617 0.208 1 98.69 281 ALA A O 1
ATOM 2151 N N . CYS A 1 282 ? 10.234 -12.266 0.48 1 98.94 282 CYS A N 1
ATOM 2152 C CA . CYS A 1 282 ? 9.766 -12.547 1.832 1 98.94 282 CYS A CA 1
ATOM 2153 C C . CYS A 1 282 ? 10.047 -11.375 2.766 1 98.94 282 CYS A C 1
ATOM 2155 O O . CYS A 1 282 ? 9.203 -11.008 3.58 1 98.94 282 CYS A O 1
ATOM 2157 N N . VAL A 1 283 ? 11.219 -10.781 2.609 1 98.75 283 VAL A N 1
ATOM 2158 C CA . VAL A 1 283 ? 11.602 -9.672 3.473 1 98.75 283 VAL A CA 1
ATOM 2159 C C . VAL A 1 283 ? 10.672 -8.484 3.242 1 98.75 283 VAL A C 1
ATOM 2161 O O . VAL A 1 283 ? 10.07 -7.969 4.184 1 98.75 283 VAL A O 1
ATOM 2164 N N . ILE A 1 284 ? 10.438 -8.102 2.033 1 98.81 284 ILE A N 1
ATOM 2165 C CA . ILE A 1 284 ? 9.719 -6.875 1.71 1 98.81 284 ILE A CA 1
ATOM 2166 C C . ILE A 1 284 ? 8.227 -7.059 1.983 1 98.81 284 ILE A C 1
ATOM 2168 O O . ILE A 1 284 ? 7.547 -6.117 2.393 1 98.81 284 ILE A O 1
ATOM 2172 N N . ASN A 1 285 ? 7.793 -8.289 1.883 1 98.94 285 ASN A N 1
ATOM 2173 C CA . ASN A 1 285 ? 6.383 -8.562 2.145 1 98.94 285 ASN A CA 1
ATOM 2174 C C . ASN A 1 285 ? 6.117 -8.758 3.635 1 98.94 285 ASN A C 1
ATOM 2176 O O . ASN A 1 285 ? 4.965 -8.758 4.07 1 98.94 285 ASN A O 1
ATOM 2180 N N . GLY A 1 286 ? 7.164 -8.867 4.465 1 98.81 286 GLY A N 1
ATOM 2181 C CA . GLY A 1 286 ? 6.93 -9.273 5.844 1 98.81 286 GLY A CA 1
ATOM 2182 C C . GLY A 1 286 ? 6.273 -10.633 5.961 1 98.81 286 GLY A C 1
ATOM 2183 O O . GLY A 1 286 ? 5.289 -10.797 6.684 1 98.81 286 GLY A O 1
ATOM 2184 N N . ALA A 1 287 ? 6.801 -11.578 5.219 1 98.94 287 ALA A N 1
ATOM 2185 C CA . ALA A 1 287 ? 6.215 -12.914 5.145 1 98.94 287 ALA A CA 1
ATOM 2186 C C . ALA A 1 287 ? 6.254 -13.609 6.504 1 98.94 287 ALA A C 1
ATOM 2188 O O . ALA A 1 287 ? 7.266 -13.555 7.207 1 98.94 287 ALA A O 1
ATOM 2189 N N . THR A 1 288 ? 5.152 -14.227 6.863 1 98.88 288 THR A N 1
ATOM 2190 C CA . THR A 1 288 ? 5.098 -15.047 8.062 1 98.88 288 THR A CA 1
ATOM 2191 C C . THR A 1 288 ? 5.035 -16.531 7.707 1 98.88 288 THR A C 1
ATOM 2193 O O . THR A 1 288 ? 5.379 -17.391 8.523 1 98.88 288 THR A O 1
ATOM 2196 N N . GLN A 1 289 ? 4.562 -16.797 6.469 1 98.81 289 GLN A N 1
ATOM 2197 C CA . GLN A 1 289 ? 4.449 -18.156 5.949 1 98.81 289 GLN A CA 1
ATOM 2198 C C . GLN A 1 289 ? 4.789 -18.203 4.465 1 98.81 289 GLN A C 1
ATOM 2200 O O . GLN A 1 289 ? 4.598 -17.219 3.744 1 98.81 289 GLN A O 1
ATOM 2205 N N . VAL A 1 290 ? 5.258 -19.375 4.098 1 98.94 290 VAL A N 1
ATOM 2206 C CA . VAL A 1 290 ? 5.539 -19.594 2.682 1 98.94 290 VAL A CA 1
ATOM 2207 C C . VAL A 1 290 ? 4.727 -20.781 2.178 1 98.94 290 VAL A C 1
ATOM 2209 O O . VAL A 1 290 ? 4.578 -21.797 2.881 1 98.94 290 VAL A O 1
ATOM 2212 N N . ALA A 1 291 ? 4.172 -20.609 1.04 1 98.94 291 ALA A N 1
ATOM 2213 C CA . ALA A 1 291 ? 3.559 -21.719 0.307 1 98.94 291 ALA A CA 1
ATOM 2214 C C . ALA A 1 291 ? 4.344 -22.031 -0.963 1 98.94 291 ALA A C 1
ATOM 2216 O O . ALA A 1 291 ? 4.801 -21.125 -1.659 1 98.94 291 ALA A O 1
ATOM 2217 N N . ILE A 1 292 ? 4.52 -23.297 -1.286 1 98.88 292 ILE A N 1
ATOM 2218 C CA . ILE A 1 292 ? 5.188 -23.719 -2.516 1 98.88 292 ILE A CA 1
ATOM 2219 C C . ILE A 1 292 ? 4.254 -24.609 -3.336 1 98.88 292 ILE A C 1
ATOM 2221 O O . ILE A 1 292 ? 3.734 -25.609 -2.834 1 98.88 292 ILE A O 1
ATOM 2225 N N . THR A 1 293 ? 4.055 -24.172 -4.531 1 98.5 293 THR A N 1
ATOM 2226 C CA . THR A 1 293 ? 3.18 -24.938 -5.418 1 98.5 293 THR A CA 1
ATOM 2227 C C . THR A 1 293 ? 3.99 -25.656 -6.488 1 98.5 293 THR A C 1
ATOM 2229 O O . THR A 1 293 ? 5.191 -25.406 -6.637 1 98.5 293 THR A O 1
ATOM 2232 N N . CYS A 1 294 ? 3.352 -26.609 -7.172 1 97.25 294 CYS A N 1
ATOM 2233 C CA . CYS A 1 294 ? 3.912 -27.359 -8.289 1 97.25 294 CYS A CA 1
ATOM 2234 C C . CYS A 1 294 ? 5.105 -28.188 -7.844 1 97.25 294 CYS A C 1
ATOM 2236 O O . CYS A 1 294 ? 6.066 -28.359 -8.594 1 97.25 294 CYS A O 1
ATOM 2238 N N . ILE A 1 295 ? 5.074 -28.641 -6.609 1 98 295 ILE A N 1
ATOM 2239 C CA . ILE A 1 295 ? 6.098 -29.562 -6.113 1 98 295 ILE A CA 1
ATOM 2240 C C . ILE A 1 295 ? 6.074 -30.844 -6.934 1 98 295 ILE A C 1
ATOM 2242 O O . ILE A 1 295 ? 7.121 -31.438 -7.195 1 98 295 ILE A O 1
ATOM 2246 N N . ASP A 1 296 ? 4.887 -31.297 -7.363 1 96.5 296 ASP A N 1
ATOM 2247 C CA . ASP A 1 296 ? 4.688 -32.531 -8.133 1 96.5 296 ASP A CA 1
ATOM 2248 C C . ASP A 1 296 ? 5.301 -32.406 -9.531 1 96.5 296 ASP A C 1
ATOM 2250 O O . ASP A 1 296 ? 5.617 -33.406 -10.164 1 96.5 296 ASP A O 1
ATOM 2254 N N . ARG A 1 297 ? 5.402 -31.172 -10.008 1 95.12 297 ARG A N 1
ATOM 2255 C CA . ARG A 1 297 ? 6.016 -30.969 -11.312 1 95.12 297 ARG A CA 1
ATOM 2256 C C . ARG A 1 297 ? 7.531 -31.109 -11.234 1 95.12 297 ARG A C 1
ATOM 2258 O O . ARG A 1 297 ? 8.164 -31.625 -12.156 1 95.12 297 ARG A O 1
ATOM 2265 N N . ARG A 1 298 ? 8.07 -30.578 -10.227 1 95.56 298 ARG A N 1
ATOM 2266 C CA . ARG A 1 298 ? 9.516 -30.656 -10.047 1 95.56 298 ARG A CA 1
ATOM 2267 C C . ARG A 1 298 ? 9.922 -32.062 -9.57 1 95.56 298 ARG A C 1
ATOM 2269 O O . ARG A 1 298 ? 10.969 -32.562 -9.969 1 95.56 298 ARG A O 1
ATOM 2276 N N . PHE A 1 299 ? 9.102 -32.594 -8.695 1 96.88 299 PHE A N 1
ATOM 2277 C CA . PHE A 1 299 ? 9.297 -33.938 -8.125 1 96.88 299 PHE A CA 1
ATOM 2278 C C . PHE A 1 299 ? 8.07 -34.812 -8.359 1 96.88 299 PHE A C 1
ATOM 2280 O O . PHE A 1 299 ? 7.227 -34.938 -7.469 1 96.88 299 PHE A O 1
ATOM 2287 N N . PRO A 1 300 ? 8.047 -35.5 -9.445 1 96.31 300 PRO A N 1
ATOM 2288 C CA . PRO A 1 300 ? 6.848 -36.219 -9.844 1 96.31 300 PRO A CA 1
ATOM 2289 C C . PRO A 1 300 ? 6.391 -37.219 -8.789 1 96.31 300 PRO A C 1
ATOM 2291 O O . PRO A 1 300 ? 5.191 -37.5 -8.656 1 96.31 300 PRO A O 1
ATOM 2294 N N . ASP A 1 301 ? 7.242 -37.812 -8.023 1 97.38 301 ASP A N 1
ATOM 2295 C CA . ASP A 1 301 ? 6.898 -38.781 -7.008 1 97.38 301 ASP A CA 1
ATOM 2296 C C . ASP A 1 301 ? 6.125 -38.156 -5.855 1 97.38 301 ASP A C 1
ATOM 2298 O O . ASP A 1 301 ? 5.543 -38.875 -5.023 1 97.38 301 ASP A O 1
ATOM 2302 N N . ALA A 1 302 ? 6.035 -36.812 -5.816 1 98.25 302 ALA A N 1
ATOM 2303 C CA . ALA A 1 302 ? 5.32 -36.094 -4.758 1 98.25 302 ALA A CA 1
ATOM 2304 C C . ALA A 1 302 ? 3.842 -35.938 -5.109 1 98.25 302 ALA A C 1
ATOM 2306 O O . ALA A 1 302 ? 3.047 -35.469 -4.285 1 98.25 302 ALA A O 1
ATOM 2307 N N . ALA A 1 303 ? 3.459 -36.344 -6.273 1 98.06 303 ALA A N 1
ATOM 2308 C CA . ALA A 1 303 ? 2.119 -36.094 -6.793 1 98.06 303 ALA A CA 1
ATOM 2309 C C . ALA A 1 303 ? 1.05 -36.625 -5.844 1 98.06 303 ALA A C 1
ATOM 2311 O O . ALA A 1 303 ? 1.14 -37.781 -5.383 1 98.06 303 ALA A O 1
ATOM 2312 N N . GLU A 1 304 ? 0.126 -35.781 -5.438 1 97.31 304 GLU A N 1
ATOM 2313 C CA . GLU A 1 304 ? -1.097 -36.094 -4.707 1 97.31 304 GLU A CA 1
ATOM 2314 C C . GLU A 1 304 ? -0.807 -36.344 -3.23 1 97.31 304 GLU A C 1
ATOM 2316 O O . GLU A 1 304 ? -1.695 -36.75 -2.48 1 97.31 304 GLU A O 1
ATOM 2321 N N . ALA A 1 305 ? 0.448 -36.125 -2.818 1 98.31 305 ALA A N 1
ATOM 2322 C CA . ALA A 1 305 ? 0.751 -36.219 -1.394 1 98.31 305 ALA A CA 1
ATOM 2323 C C . ALA A 1 305 ? -0.114 -35.281 -0.57 1 98.31 305 ALA A C 1
ATOM 2325 O O . ALA A 1 305 ? -0.354 -34.156 -0.975 1 98.31 305 ALA A O 1
ATOM 2326 N N . GLU A 1 306 ? -0.583 -35.75 0.588 1 98.25 306 GLU A N 1
ATOM 2327 C CA . GLU A 1 306 ? -1.436 -34.938 1.451 1 98.25 306 GLU A CA 1
ATOM 2328 C C . GLU A 1 306 ? -0.794 -34.719 2.82 1 98.25 306 GLU A C 1
ATOM 2330 O O . GLU A 1 306 ? -1.292 -33.938 3.631 1 98.25 306 GLU A O 1
ATOM 2335 N N . THR A 1 307 ? 0.335 -35.469 3.02 1 98.44 307 THR A N 1
ATOM 2336 C CA . THR A 1 307 ? 1.073 -35.344 4.27 1 98.44 307 THR A CA 1
ATOM 2337 C C . THR A 1 307 ? 2.57 -35.219 4.004 1 98.44 307 THR A C 1
ATOM 2339 O O . THR A 1 307 ? 3.051 -35.594 2.936 1 98.44 307 THR A O 1
ATOM 2342 N N . TRP A 1 308 ? 3.189 -34.688 4.973 1 98.5 308 TRP A N 1
ATOM 2343 C CA . TRP A 1 308 ? 4.633 -34.5 4.871 1 98.5 308 TRP A CA 1
ATOM 2344 C C . TRP A 1 308 ? 5.332 -35.844 4.652 1 98.5 308 TRP A C 1
ATOM 2346 O O . TRP A 1 308 ? 6.285 -35.938 3.877 1 98.5 308 TRP A O 1
ATOM 2356 N N . HIS A 1 309 ? 4.855 -36.875 5.262 1 98.31 309 HIS A N 1
ATOM 2357 C CA . HIS A 1 309 ? 5.477 -38.188 5.215 1 98.31 309 HIS A CA 1
ATOM 2358 C C . HIS A 1 309 ? 5.426 -38.781 3.807 1 98.31 309 HIS A C 1
ATOM 2360 O O . HIS A 1 309 ? 6.305 -39.562 3.416 1 98.31 309 HIS A O 1
ATOM 2366 N N . GLU A 1 310 ? 4.43 -38.344 3.1 1 98.38 310 GLU A N 1
ATOM 2367 C CA . GLU A 1 310 ? 4.219 -38.906 1.765 1 98.38 310 GLU A CA 1
ATOM 2368 C C . GLU A 1 310 ? 5.16 -38.281 0.749 1 98.38 310 GLU A C 1
ATOM 2370 O O . GLU A 1 310 ? 5.344 -38.781 -0.352 1 98.38 310 GLU A O 1
ATOM 2375 N N . LEU A 1 311 ? 5.801 -37.219 1.065 1 98.62 311 LEU A N 1
ATOM 2376 C CA . LEU A 1 311 ? 6.699 -36.531 0.141 1 98.62 311 LEU A CA 1
ATOM 2377 C C . LEU A 1 311 ? 8 -37.312 -0.021 1 98.62 311 LEU A C 1
ATOM 2379 O O . LEU A 1 311 ? 8.539 -37.844 0.953 1 98.62 311 LEU A O 1
ATOM 2383 N N . PRO A 1 312 ? 8.484 -37.469 -1.231 1 98.44 312 PRO A N 1
ATOM 2384 C CA . PRO A 1 312 ? 9.812 -38.062 -1.409 1 98.44 312 PRO A CA 1
ATOM 2385 C C . PRO A 1 312 ? 10.922 -37.219 -0.771 1 98.44 312 PRO A C 1
ATOM 2387 O O . PRO A 1 312 ? 10.75 -36.031 -0.564 1 98.44 312 PRO A O 1
ATOM 2390 N N . THR A 1 313 ? 12.023 -37.812 -0.507 1 98.5 313 THR A N 1
ATOM 2391 C CA . THR A 1 313 ? 13.141 -37.188 0.203 1 98.5 313 THR A CA 1
ATOM 2392 C C . THR A 1 313 ? 13.633 -35.938 -0.529 1 98.5 313 THR A C 1
ATOM 2394 O O . THR A 1 313 ? 13.945 -34.938 0.1 1 98.5 313 THR A O 1
ATOM 2397 N N . GLU A 1 314 ? 13.688 -36.031 -1.827 1 97.88 314 GLU A N 1
ATOM 2398 C CA . GLU A 1 314 ? 14.195 -34.906 -2.609 1 97.88 314 GLU A CA 1
ATOM 2399 C C . GLU A 1 314 ? 13.289 -33.688 -2.49 1 97.88 314 GLU A C 1
ATOM 2401 O O . GLU A 1 314 ? 13.766 -32.562 -2.443 1 97.88 314 GLU A O 1
ATOM 2406 N N . ALA A 1 315 ? 12.008 -33.938 -2.477 1 98.56 315 ALA A N 1
ATOM 2407 C CA . ALA A 1 315 ? 11.055 -32.844 -2.307 1 98.56 315 ALA A CA 1
ATOM 2408 C C . ALA A 1 315 ? 11.172 -32.219 -0.92 1 98.56 315 ALA A C 1
ATOM 2410 O O . ALA A 1 315 ? 11.141 -31 -0.781 1 98.56 315 ALA A O 1
ATOM 2411 N N . LYS A 1 316 ? 11.312 -33.094 0.065 1 98.81 316 LYS A N 1
ATOM 2412 C CA . LYS A 1 316 ? 11.484 -32.594 1.43 1 98.81 316 LYS A CA 1
ATOM 2413 C C . LYS A 1 316 ? 12.734 -31.734 1.548 1 98.81 316 LYS A C 1
ATOM 2415 O O . LYS A 1 316 ? 12.695 -30.656 2.143 1 98.81 316 LYS A O 1
ATOM 2420 N N . LYS A 1 317 ? 13.789 -32.156 0.969 1 98.75 317 LYS A N 1
ATOM 2421 C CA . LYS A 1 317 ? 15.047 -31.406 1.018 1 98.75 317 LYS A CA 1
ATOM 2422 C C . LYS A 1 317 ? 14.906 -30.047 0.334 1 98.75 317 LYS A C 1
ATOM 2424 O O . LYS A 1 317 ? 15.469 -29.062 0.8 1 98.75 317 LYS A O 1
ATOM 2429 N N . PHE A 1 318 ? 14.242 -30.109 -0.781 1 98.5 318 PHE A N 1
ATOM 2430 C CA . PHE A 1 318 ? 14.008 -28.859 -1.496 1 98.5 318 PHE A CA 1
ATOM 2431 C C . PHE A 1 318 ? 13.234 -27.875 -0.631 1 98.5 318 PHE A C 1
ATOM 2433 O O . PHE A 1 318 ? 13.602 -26.703 -0.523 1 98.5 318 PHE A O 1
ATOM 2440 N N . VAL A 1 319 ? 12.148 -28.297 -0.007 1 98.81 319 VAL A N 1
ATOM 2441 C CA . VAL A 1 319 ? 11.305 -27.469 0.85 1 98.81 319 VAL A CA 1
ATOM 2442 C C . VAL A 1 319 ? 12.141 -26.922 2.006 1 98.81 319 VAL A C 1
ATOM 2444 O O . VAL A 1 319 ? 12.062 -25.719 2.316 1 98.81 319 VAL A O 1
ATOM 2447 N N . GLU A 1 320 ? 12.914 -27.719 2.592 1 98.75 320 GLU A N 1
ATOM 2448 C CA . GLU A 1 320 ? 13.773 -27.312 3.699 1 98.75 320 GLU A CA 1
ATOM 2449 C C . GLU A 1 320 ? 14.797 -26.281 3.25 1 98.75 320 GLU A C 1
ATOM 2451 O O . GLU A 1 320 ? 15.109 -25.344 3.988 1 98.75 320 GLU A O 1
ATOM 2456 N N . LYS A 1 321 ? 15.32 -26.516 2.078 1 98.75 321 LYS A N 1
ATOM 2457 C CA . LYS A 1 321 ? 16.297 -25.562 1.533 1 98.75 321 LYS A CA 1
ATOM 2458 C C . LYS A 1 321 ? 15.664 -24.188 1.323 1 98.75 321 LYS A C 1
ATOM 2460 O O . LYS A 1 321 ? 16.297 -23.172 1.603 1 98.75 321 LYS A O 1
ATOM 2465 N N . VAL A 1 322 ? 14.461 -24.188 0.784 1 98.81 322 VAL A N 1
ATOM 2466 C CA . VAL A 1 322 ? 13.758 -22.922 0.581 1 98.81 322 VAL A CA 1
ATOM 2467 C C . VAL A 1 322 ? 13.516 -22.25 1.927 1 98.81 322 VAL A C 1
ATOM 2469 O O . VAL A 1 322 ? 13.766 -21.047 2.08 1 98.81 322 VAL A O 1
ATOM 2472 N N . GLU A 1 323 ? 13.039 -22.984 2.854 1 98.81 323 GLU A N 1
ATOM 2473 C CA . GLU A 1 323 ? 12.758 -22.453 4.188 1 98.81 323 GLU A CA 1
ATOM 2474 C C . GLU A 1 323 ? 14 -21.812 4.801 1 98.81 323 GLU A C 1
ATOM 2476 O O . GLU A 1 323 ? 13.938 -20.719 5.34 1 98.81 323 GLU A O 1
ATOM 2481 N N . GLU A 1 324 ? 15.078 -22.5 4.73 1 98.56 324 GLU A N 1
ATOM 2482 C CA . GLU A 1 324 ? 16.328 -22 5.27 1 98.56 324 GLU A CA 1
ATOM 2483 C C . GLU A 1 324 ? 16.781 -20.734 4.551 1 98.56 324 GLU A C 1
ATOM 2485 O O . GLU A 1 324 ? 17.219 -19.766 5.188 1 98.56 324 GLU A O 1
ATOM 2490 N N . ALA A 1 325 ? 16.641 -20.75 3.295 1 98.38 325 ALA A N 1
ATOM 2491 C CA . ALA A 1 325 ? 17.125 -19.656 2.473 1 98.38 325 ALA A CA 1
ATOM 2492 C C . ALA A 1 325 ? 16.344 -18.375 2.746 1 98.38 325 ALA A C 1
ATOM 2494 O O . ALA A 1 325 ? 16.906 -17.281 2.785 1 98.38 325 ALA A O 1
ATOM 2495 N N . VAL A 1 326 ? 15.023 -18.484 2.912 1 98.44 326 VAL A N 1
ATOM 2496 C CA . VAL A 1 326 ? 14.195 -17.281 3.014 1 98.44 326 VAL A CA 1
ATOM 2497 C C . VAL A 1 326 ? 13.992 -16.922 4.484 1 98.44 326 VAL A C 1
ATOM 2499 O O . VAL A 1 326 ? 13.625 -15.789 4.805 1 98.44 326 VAL A O 1
ATOM 2502 N N . GLY A 1 327 ? 14.195 -17.859 5.395 1 98.19 327 GLY A N 1
ATOM 2503 C CA . GLY A 1 327 ? 14.094 -17.609 6.824 1 98.19 327 GLY A CA 1
ATOM 2504 C C . GLY A 1 327 ? 12.656 -17.531 7.309 1 98.19 327 GLY A C 1
ATOM 2505 O O . GLY A 1 327 ? 12.367 -16.875 8.312 1 98.19 327 GLY A O 1
ATOM 2506 N N . VAL A 1 328 ? 11.734 -18.016 6.594 1 98.81 328 VAL A N 1
ATOM 2507 C CA . VAL A 1 328 ? 10.305 -18.047 6.906 1 98.81 328 VAL A CA 1
ATOM 2508 C C . VAL A 1 328 ? 9.797 -19.484 6.805 1 98.81 328 VAL A C 1
ATOM 2510 O O . VAL A 1 328 ? 10.164 -20.219 5.887 1 98.81 328 VAL A O 1
ATOM 2513 N N . PRO A 1 329 ? 8.961 -19.938 7.715 1 98.88 329 PRO A N 1
ATOM 2514 C CA . PRO A 1 329 ? 8.477 -21.312 7.656 1 98.88 329 PRO A CA 1
ATOM 2515 C C . PRO A 1 329 ? 7.664 -21.609 6.395 1 98.88 329 PRO A C 1
ATOM 2517 O O . PRO A 1 329 ? 6.812 -20.797 6.008 1 98.88 329 PRO A O 1
ATOM 2520 N N . VAL A 1 330 ? 8.008 -22.688 5.754 1 98.88 330 VAL A N 1
ATOM 2521 C CA . VAL A 1 330 ? 7.133 -23.203 4.711 1 98.88 330 VAL A CA 1
ATOM 2522 C C . VAL A 1 330 ? 5.988 -24 5.34 1 98.88 330 VAL A C 1
ATOM 2524 O O . VAL A 1 330 ? 6.211 -25.031 5.965 1 98.88 330 VAL A O 1
ATOM 2527 N N . THR A 1 331 ? 4.766 -23.547 5.098 1 98.88 331 THR A N 1
ATOM 2528 C CA . THR A 1 331 ? 3.668 -24.141 5.859 1 98.88 331 THR A CA 1
ATOM 2529 C C . THR A 1 331 ? 2.676 -24.828 4.93 1 98.88 331 THR A C 1
ATOM 2531 O O . THR A 1 331 ? 1.847 -25.625 5.379 1 98.88 331 THR A O 1
ATOM 2534 N N . ILE A 1 332 ? 2.699 -24.531 3.639 1 98.88 332 ILE A N 1
ATOM 2535 C CA . ILE A 1 332 ? 1.793 -25.156 2.682 1 98.88 332 ILE A CA 1
ATOM 2536 C C . ILE A 1 332 ? 2.582 -25.641 1.469 1 98.88 332 ILE A C 1
ATOM 2538 O O . ILE A 1 332 ? 3.359 -24.891 0.88 1 98.88 332 ILE A O 1
ATOM 2542 N N . VAL A 1 333 ? 2.41 -26.891 1.157 1 98.88 333 VAL A N 1
ATOM 2543 C CA . VAL A 1 333 ? 3.053 -27.5 0.001 1 98.88 333 VAL A CA 1
ATOM 2544 C C . VAL A 1 333 ? 1.996 -28.125 -0.904 1 98.88 333 VAL A C 1
ATOM 2546 O O . VAL A 1 333 ? 1.312 -29.078 -0.506 1 98.88 333 VAL A O 1
ATOM 2549 N N . SER A 1 334 ? 1.869 -27.578 -2.084 1 98.62 334 SER A N 1
ATOM 2550 C CA . SER A 1 334 ? 0.894 -28.094 -3.037 1 98.62 334 SER A CA 1
ATOM 2551 C C . SER A 1 334 ? 1.52 -29.156 -3.945 1 98.62 334 SER A C 1
ATOM 2553 O O . SER A 1 334 ? 2.566 -28.906 -4.551 1 98.62 334 SER A O 1
ATOM 2555 N N . THR A 1 335 ? 0.871 -30.297 -4.082 1 98.5 335 THR A N 1
ATOM 2556 C CA . THR A 1 335 ? 1.443 -31.453 -4.77 1 98.5 335 THR A CA 1
ATOM 2557 C C . THR A 1 335 ? 0.569 -31.859 -5.949 1 98.5 335 THR A C 1
ATOM 2559 O O . THR A 1 335 ? 0.636 -33 -6.41 1 98.5 335 THR A O 1
ATOM 2562 N N . GLY A 1 336 ? -0.311 -31 -6.359 1 96.06 336 GLY A N 1
ATOM 2563 C CA . GLY A 1 336 ? -1.203 -31.25 -7.48 1 96.06 336 GLY A CA 1
ATOM 2564 C C . GLY A 1 336 ? -2.301 -30.219 -7.613 1 96.06 336 GLY A C 1
ATOM 2565 O O . GLY A 1 336 ? -2.357 -29.266 -6.836 1 96.06 336 GLY A O 1
ATOM 2566 N N . PRO A 1 337 ? -3.154 -30.297 -8.633 1 93.88 337 PRO A N 1
ATOM 2567 C CA . PRO A 1 337 ? -4.133 -29.266 -8.953 1 93.88 337 PRO A CA 1
ATOM 2568 C C . PRO A 1 337 ? -5.34 -29.281 -8.023 1 93.88 337 PRO A C 1
ATOM 2570 O O . PRO A 1 337 ? -5.969 -28.234 -7.797 1 93.88 337 PRO A O 1
ATOM 2573 N N . GLU A 1 338 ? -5.68 -30.453 -7.461 1 95.38 338 GLU A N 1
ATOM 2574 C CA . GLU A 1 338 ? -6.836 -30.531 -6.578 1 95.38 338 GLU A CA 1
ATOM 2575 C C . GLU A 1 338 ? -6.523 -29.938 -5.207 1 95.38 338 GLU A C 1
ATOM 2577 O O . GLU A 1 338 ? -5.383 -29.984 -4.746 1 95.38 338 GLU A O 1
ATOM 2582 N N . LEU A 1 339 ? -7.516 -29.344 -4.527 1 96.38 339 LEU A N 1
ATOM 2583 C CA . LEU A 1 339 ? -7.32 -28.719 -3.223 1 96.38 339 LEU A CA 1
ATOM 2584 C C . LEU A 1 339 ? -6.766 -29.719 -2.217 1 96.38 339 LEU A C 1
ATOM 2586 O O . LEU A 1 339 ? -5.938 -29.359 -1.373 1 96.38 339 LEU A O 1
ATOM 2590 N N . GLU A 1 340 ? -7.156 -31.016 -2.357 1 95.62 340 GLU A N 1
ATOM 2591 C CA . GLU A 1 340 ? -6.758 -32.062 -1.409 1 95.62 340 GLU A CA 1
ATOM 2592 C C . GLU A 1 340 ? -5.281 -32.406 -1.563 1 95.62 340 GLU A C 1
ATOM 2594 O O . GLU A 1 340 ? -4.664 -32.938 -0.64 1 95.62 340 GLU A O 1
ATOM 2599 N N . HIS A 1 341 ? -4.766 -32.125 -2.758 1 97.19 341 HIS A N 1
ATOM 2600 C CA . HIS A 1 341 ? -3.346 -32.375 -2.992 1 97.19 341 HIS A CA 1
ATOM 2601 C C . HIS A 1 341 ? -2.484 -31.281 -2.34 1 97.19 341 HIS A C 1
ATOM 2603 O O . HIS A 1 341 ? -1.731 -30.594 -3.023 1 97.19 341 HIS A O 1
ATOM 2609 N N . THR A 1 342 ? -2.627 -31.094 -1.029 1 98.44 342 THR A N 1
ATOM 2610 C CA . THR A 1 342 ? -1.956 -30.062 -0.254 1 98.44 342 THR A CA 1
ATOM 2611 C C . THR A 1 342 ? -1.432 -30.625 1.063 1 98.44 342 THR A C 1
ATOM 2613 O O . THR A 1 342 ? -2.164 -31.281 1.794 1 98.44 342 THR A O 1
ATOM 2616 N N . VAL A 1 343 ? -0.172 -30.5 1.288 1 98.75 343 VAL A N 1
ATOM 2617 C CA . VAL A 1 343 ? 0.425 -30.766 2.594 1 98.75 343 VAL A CA 1
ATOM 2618 C C . VAL A 1 343 ? 0.371 -29.5 3.451 1 98.75 343 VAL A C 1
ATOM 2620 O O . VAL A 1 343 ? 1.057 -28.516 3.162 1 98.75 343 VAL A O 1
ATOM 2623 N N . ASP A 1 344 ? -0.437 -29.469 4.473 1 98.62 344 ASP A N 1
ATOM 2624 C CA . ASP A 1 344 ? -0.635 -28.344 5.363 1 98.62 344 ASP A CA 1
ATOM 2625 C C . ASP A 1 344 ? 0.158 -28.516 6.656 1 98.62 344 ASP A C 1
ATOM 2627 O O . ASP A 1 344 ? -0.15 -29.391 7.469 1 98.62 344 ASP A O 1
ATOM 2631 N N . LEU A 1 345 ? 1.156 -27.688 6.891 1 98.56 345 LEU A N 1
ATOM 2632 C CA . LEU A 1 345 ? 2.076 -27.812 8.016 1 98.56 345 LEU A CA 1
ATOM 2633 C C . LEU A 1 345 ? 1.846 -26.703 9.031 1 98.56 345 LEU A C 1
ATOM 2635 O O . LEU A 1 345 ? 2.686 -26.469 9.906 1 98.56 345 LEU A O 1
ATOM 2639 N N . ARG A 1 346 ? 0.803 -26.047 9.023 1 96.94 346 ARG A N 1
ATOM 2640 C CA . ARG A 1 346 ? 0.499 -24.953 9.945 1 96.94 346 ARG A CA 1
ATOM 2641 C C . ARG A 1 346 ? 0.155 -25.484 11.328 1 96.94 346 ARG A C 1
ATOM 2643 O O . ARG A 1 346 ? -0.238 -26.656 11.469 1 96.94 346 ARG A O 1
ATOM 2650 N N . MET B 1 1 ? 11.977 -8.125 25.578 1 37.44 1 MET B N 1
ATOM 2651 C CA . MET B 1 1 ? 12.914 -7.605 24.578 1 37.44 1 MET B CA 1
ATOM 2652 C C . MET B 1 1 ? 12.383 -7.82 23.172 1 37.44 1 MET B C 1
ATOM 2654 O O . MET B 1 1 ? 12 -8.938 22.812 1 37.44 1 MET B O 1
ATOM 2658 N N . ARG B 1 2 ? 12.109 -6.816 22.531 1 62.12 2 ARG B N 1
ATOM 2659 C CA . ARG B 1 2 ? 11.531 -7.02 21.203 1 62.12 2 ARG B CA 1
ATOM 2660 C C . ARG B 1 2 ? 12.516 -7.738 20.297 1 62.12 2 ARG B C 1
ATOM 2662 O O . ARG B 1 2 ? 13.703 -7.418 20.266 1 62.12 2 ARG B O 1
ATOM 2669 N N . ASP B 1 3 ? 12.125 -8.766 19.578 1 83.12 3 ASP B N 1
ATOM 2670 C CA . ASP B 1 3 ? 12.938 -9.586 18.688 1 83.12 3 ASP B CA 1
ATOM 2671 C C . ASP B 1 3 ? 13.328 -8.805 17.438 1 83.12 3 ASP B C 1
ATOM 2673 O O . ASP B 1 3 ? 14.219 -9.219 16.688 1 83.12 3 ASP B O 1
ATOM 2677 N N . ARG B 1 4 ? 12.68 -7.598 17.328 1 94.5 4 ARG B N 1
ATOM 2678 C CA . ARG B 1 4 ? 12.984 -6.73 16.188 1 94.5 4 ARG B CA 1
ATOM 2679 C C . ARG B 1 4 ? 12.75 -5.266 16.547 1 94.5 4 ARG B C 1
ATOM 2681 O O . ARG B 1 4 ? 12.195 -4.957 17.609 1 94.5 4 ARG B O 1
ATOM 2688 N N . GLY B 1 5 ? 13.32 -4.312 15.734 1 98 5 GLY B N 1
ATOM 2689 C CA . GLY B 1 5 ? 13.117 -2.889 15.945 1 98 5 GLY B CA 1
ATOM 2690 C C . GLY B 1 5 ? 11.656 -2.477 15.852 1 98 5 GLY B C 1
ATOM 2691 O O . GLY B 1 5 ? 10.852 -3.162 15.219 1 98 5 GLY B O 1
ATOM 2692 N N . HIS B 1 6 ? 11.336 -1.403 16.5 1 98.5 6 HIS B N 1
ATOM 2693 C CA . HIS B 1 6 ? 9.992 -0.838 16.469 1 98.5 6 HIS B CA 1
ATOM 2694 C C . HIS B 1 6 ? 9.797 0.02 15.219 1 98.5 6 HIS B C 1
ATOM 2696 O O . HIS B 1 6 ? 10.656 0.836 14.875 1 98.5 6 HIS B O 1
ATOM 2702 N N . VAL B 1 7 ? 8.727 -0.258 14.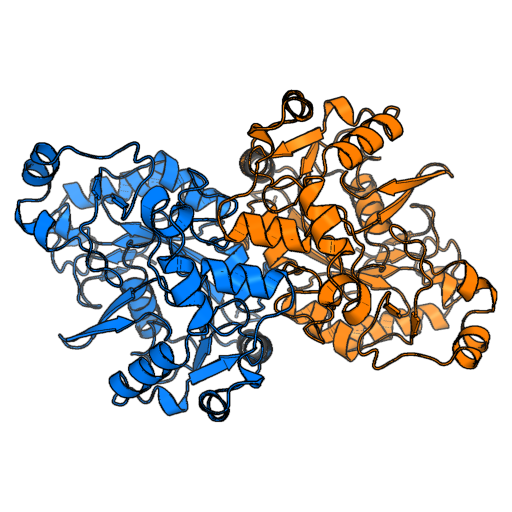5 1 98.88 7 VAL B N 1
ATOM 2703 C CA . VAL B 1 7 ? 8.453 0.5 13.289 1 98.88 7 VAL B CA 1
ATOM 2704 C C . VAL B 1 7 ? 7.184 1.323 13.461 1 98.88 7 VAL B C 1
ATOM 2706 O O . VAL B 1 7 ? 6.121 0.777 13.773 1 98.88 7 VAL B O 1
ATOM 2709 N N . SER B 1 8 ? 7.254 2.65 13.234 1 98.88 8 SER B N 1
ATOM 2710 C CA . SER B 1 8 ? 6.125 3.57 13.32 1 98.88 8 SER B CA 1
ATOM 2711 C C . SER B 1 8 ? 5.863 4.25 11.984 1 98.88 8 SER B C 1
ATOM 2713 O O . SER B 1 8 ? 6.801 4.602 11.266 1 98.88 8 SER B O 1
ATOM 2715 N N . VAL B 1 9 ? 4.613 4.391 11.68 1 98.94 9 VAL B N 1
ATOM 2716 C CA . VAL B 1 9 ? 4.18 5.148 10.508 1 98.94 9 VAL B CA 1
ATOM 2717 C C . VAL B 1 9 ? 3.381 6.371 10.953 1 98.94 9 VAL B C 1
ATOM 2719 O O . VAL B 1 9 ? 2.531 6.273 11.836 1 98.94 9 VAL B O 1
ATOM 2722 N N . VAL B 1 10 ? 3.656 7.531 10.367 1 98.94 10 VAL B N 1
A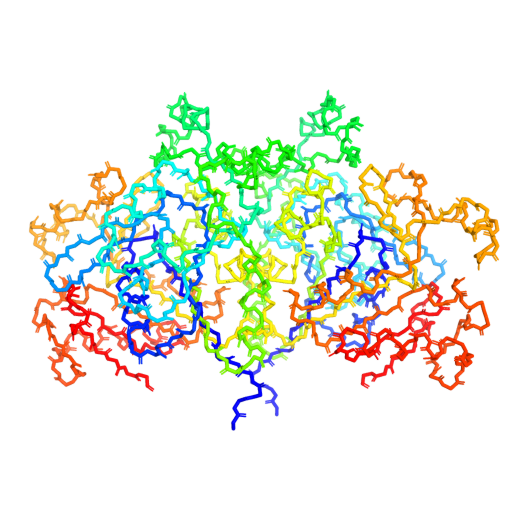TOM 2723 C CA . VAL B 1 10 ? 2.879 8.742 10.602 1 98.94 10 VAL B CA 1
ATOM 2724 C C . VAL B 1 10 ? 2.045 9.07 9.367 1 98.94 10 VAL B C 1
ATOM 2726 O O . VAL B 1 10 ? 2.588 9.273 8.281 1 98.94 10 VAL B O 1
ATOM 2729 N N . ALA B 1 11 ? 0.759 9.102 9.539 1 98.88 11 ALA B N 1
ATOM 2730 C CA . ALA B 1 11 ? -0.18 9.414 8.469 1 98.88 11 ALA B CA 1
ATOM 2731 C C . ALA B 1 11 ? -1.059 10.602 8.828 1 98.88 11 ALA B C 1
ATOM 2733 O O . ALA B 1 11 ? -1.244 10.906 10.016 1 98.88 11 ALA B O 1
ATOM 2734 N N . GLY B 1 12 ? -1.523 11.289 7.82 1 98.62 12 GLY B N 1
ATOM 2735 C CA . GLY B 1 12 ? -2.488 12.359 8.031 1 98.62 12 GLY B CA 1
ATOM 2736 C C . GLY B 1 12 ? -3.928 11.883 7.949 1 98.62 12 GLY B C 1
ATOM 2737 O O . GLY B 1 12 ? -4.266 11.055 7.105 1 98.62 12 GLY B O 1
ATOM 2738 N N . GLY B 1 13 ? -4.727 12.438 8.75 1 98.38 13 GLY B N 1
ATOM 2739 C CA . GLY B 1 13 ? -6.09 11.945 8.836 1 98.38 13 GLY B CA 1
ATOM 2740 C C . GLY B 1 13 ? -7.098 12.852 8.148 1 98.38 13 GLY B C 1
ATOM 2741 O O . GLY B 1 13 ? -8.289 12.539 8.109 1 98.38 13 GLY B O 1
ATOM 2742 N N . GLN B 1 14 ? -6.637 13.953 7.652 1 97.25 14 GLN B N 1
ATOM 2743 C CA . GLN B 1 14 ? -7.512 14.914 6.984 1 97.25 14 GLN B CA 1
ATOM 2744 C C . GLN B 1 14 ? -7.02 15.211 5.57 1 97.25 14 GLN B C 1
ATOM 2746 O O . GLN B 1 14 ? -6.867 14.297 4.754 1 97.25 14 GLN B O 1
ATOM 2751 N N . TRP B 1 15 ? -6.789 16.484 5.195 1 95.5 15 TRP B N 1
ATOM 2752 C CA . TRP B 1 15 ? -6.477 16.766 3.799 1 95.5 15 TRP B CA 1
ATOM 2753 C C . TRP B 1 15 ? -5.016 17.172 3.639 1 95.5 15 TRP B C 1
ATOM 2755 O O . TRP B 1 15 ? -4.656 17.875 2.691 1 95.5 15 TRP B O 1
ATOM 2765 N N . GLY B 1 16 ? -4.121 16.797 4.555 1 94.19 16 GLY B N 1
ATOM 2766 C CA . GLY B 1 16 ? -2.688 16.828 4.301 1 94.19 16 GLY B CA 1
ATOM 2767 C C . GLY B 1 16 ? -1.978 17.969 5.02 1 94.19 16 GLY B C 1
ATOM 2768 O O . GLY B 1 16 ? -0.747 18.016 5.043 1 94.19 16 GLY B O 1
ATOM 2769 N N . ASP B 1 17 ? -2.678 18.844 5.738 1 92.5 17 ASP B N 1
ATOM 2770 C CA . ASP B 1 17 ? -2.059 19.984 6.426 1 92.5 17 ASP B CA 1
ATOM 2771 C C . ASP B 1 17 ? -2.213 19.844 7.938 1 92.5 17 ASP B C 1
ATOM 2773 O O . ASP B 1 17 ? -2.445 20.844 8.633 1 92.5 17 ASP B O 1
ATOM 2777 N N . GLU B 1 18 ? -2.062 18.672 8.391 1 95.12 18 GLU B N 1
ATOM 2778 C CA . GLU B 1 18 ? -2.346 18.391 9.789 1 95.12 18 GLU B CA 1
ATOM 2779 C C . GLU B 1 18 ? -1.132 18.672 10.672 1 95.12 18 GLU B C 1
ATOM 2781 O O . GLU B 1 18 ? -1.191 18.516 11.891 1 95.12 18 GLU B O 1
ATOM 2786 N N . GLY B 1 19 ? -0.026 19.062 10.07 1 95 19 GLY B N 1
ATOM 2787 C CA . GLY B 1 19 ? 1.166 19.297 10.867 1 95 19 GLY B CA 1
ATOM 2788 C C . GLY B 1 19 ? 1.979 18.047 11.117 1 95 19 GLY B C 1
ATOM 2789 O O . GLY B 1 19 ? 2.576 17.891 12.188 1 95 19 GLY B O 1
ATOM 2790 N N . LYS B 1 20 ? 1.96 17.094 10.172 1 97.44 20 LYS B N 1
ATOM 2791 C CA . LYS B 1 20 ? 2.701 15.844 10.281 1 97.44 20 LYS B CA 1
ATOM 2792 C C . LYS B 1 20 ? 4.195 16.109 10.461 1 97.44 20 LYS B C 1
ATOM 2794 O O . LYS B 1 20 ? 4.875 15.367 11.18 1 97.44 20 LYS B O 1
ATOM 2799 N N . GLY B 1 21 ? 4.707 17.172 9.805 1 97 21 GLY B N 1
ATOM 2800 C CA . GLY B 1 21 ? 6.125 17.484 9.906 1 97 21 GLY B CA 1
ATOM 2801 C C . GLY B 1 21 ? 6.598 17.688 11.328 1 97 21 GLY B C 1
ATOM 2802 O O . GLY B 1 21 ? 7.637 17.141 11.727 1 97 21 GLY B O 1
ATOM 2803 N N . LYS B 1 22 ? 5.871 18.438 12.086 1 97.44 22 LYS B N 1
ATOM 2804 C CA . LYS B 1 22 ? 6.227 18.672 13.484 1 97.44 22 LYS B CA 1
ATOM 2805 C C . LYS B 1 22 ? 6.211 17.375 14.281 1 97.44 22 LYS B C 1
ATOM 2807 O O . LYS B 1 22 ? 7.098 17.125 15.109 1 97.44 22 LYS B O 1
ATOM 2812 N N . ILE B 1 23 ? 5.172 16.531 14.078 1 98.5 23 ILE B N 1
ATOM 2813 C CA . ILE B 1 23 ? 5.035 15.281 14.812 1 98.5 23 ILE B CA 1
ATOM 2814 C C . ILE B 1 23 ? 6.199 14.359 14.469 1 98.5 23 ILE B C 1
ATOM 2816 O O . ILE B 1 23 ? 6.785 13.734 15.359 1 98.5 23 ILE B O 1
ATOM 2820 N N . VAL B 1 24 ? 6.574 14.273 13.211 1 98.75 24 VAL B N 1
ATOM 2821 C CA . VAL B 1 24 ? 7.695 13.445 12.773 1 98.75 24 VAL B CA 1
ATOM 2822 C C . VAL B 1 24 ? 8.984 13.938 13.43 1 98.75 24 VAL B C 1
ATOM 2824 O O . VAL B 1 24 ? 9.766 13.133 13.953 1 98.75 24 VAL B O 1
ATOM 2827 N N . ALA B 1 25 ? 9.188 15.25 13.375 1 98.56 25 ALA B N 1
ATOM 2828 C CA . ALA B 1 25 ? 10.391 15.812 13.984 1 98.56 25 ALA B CA 1
ATOM 2829 C C . ALA B 1 25 ? 10.43 15.531 15.484 1 98.56 25 ALA B C 1
ATOM 2831 O O . ALA B 1 25 ? 11.477 15.195 16.031 1 98.56 25 ALA B O 1
ATOM 2832 N N . TYR B 1 26 ? 9.312 15.703 16.125 1 98.56 26 TYR B N 1
ATOM 2833 C CA . TYR B 1 26 ? 9.227 15.453 17.547 1 98.56 26 TYR B CA 1
ATOM 2834 C C . TYR B 1 26 ? 9.562 14.008 17.875 1 98.56 26 TYR B C 1
ATOM 2836 O O . TYR B 1 26 ? 10.375 13.734 18.766 1 98.56 26 TYR B O 1
ATOM 2844 N N . LEU B 1 27 ? 8.945 13.031 17.141 1 98.81 27 LEU B N 1
ATOM 2845 C CA . LEU B 1 27 ? 9.195 11.609 17.344 1 98.81 27 LEU B CA 1
ATOM 2846 C C . LEU B 1 27 ? 10.656 11.266 17.047 1 98.81 27 LEU B C 1
ATOM 2848 O O . LEU B 1 27 ? 11.25 10.43 17.734 1 98.81 27 LEU B O 1
ATOM 2852 N N . ALA B 1 28 ? 11.203 11.883 16.047 1 98.62 28 ALA B N 1
ATOM 2853 C CA . ALA B 1 28 ? 12.594 11.641 15.68 1 98.62 28 ALA B CA 1
ATOM 2854 C C . ALA B 1 28 ? 13.531 12 16.828 1 98.62 28 ALA B C 1
ATOM 2856 O O . ALA B 1 28 ? 14.453 11.242 17.141 1 98.62 28 ALA B O 1
ATOM 2857 N N . VAL B 1 29 ? 13.273 13.172 17.422 1 97.69 29 VAL B N 1
ATOM 2858 C CA . VAL B 1 29 ? 14.148 13.664 18.484 1 97.69 29 VAL B CA 1
ATOM 2859 C C . VAL B 1 29 ? 13.898 12.867 19.766 1 97.69 29 VAL B C 1
ATOM 2861 O O . VAL B 1 29 ? 14.844 12.531 20.484 1 97.69 29 VAL B O 1
ATOM 2864 N N . GLN B 1 30 ? 12.672 12.5 20.047 1 97.94 30 GLN B N 1
ATOM 2865 C CA . GLN B 1 30 ? 12.297 11.852 21.312 1 97.94 30 GLN B CA 1
ATOM 2866 C C . GLN B 1 30 ? 12.664 10.375 21.297 1 97.94 30 GLN B C 1
ATOM 2868 O O . GLN B 1 30 ? 13.102 9.828 22.312 1 97.94 30 GLN B O 1
ATOM 2873 N N . ASP B 1 31 ? 12.477 9.688 20.125 1 98.38 31 ASP B N 1
ATOM 2874 C CA . ASP B 1 31 ? 12.594 8.234 20.094 1 98.38 31 ASP B CA 1
ATOM 2875 C C . ASP B 1 31 ? 13.891 7.805 19.406 1 98.38 31 ASP B C 1
ATOM 2877 O O . ASP B 1 31 ? 14.297 6.645 19.5 1 98.38 31 ASP B O 1
ATOM 2881 N N . GLU B 1 32 ? 14.516 8.641 18.703 1 98.56 32 GLU B N 1
ATOM 2882 C CA . GLU B 1 32 ? 15.836 8.469 18.109 1 98.56 32 GLU B CA 1
ATOM 2883 C C . GLU B 1 32 ? 15.891 7.227 17.219 1 98.56 32 GLU B C 1
ATOM 2885 O O . GLU B 1 32 ? 16.781 6.383 17.375 1 98.56 32 GLU B O 1
ATOM 2890 N N . PRO B 1 33 ? 15.016 7.125 16.266 1 98.88 33 PRO B N 1
ATOM 2891 C CA . PRO B 1 33 ? 15.102 6.004 15.32 1 98.88 33 PRO B CA 1
ATOM 2892 C C . PRO B 1 33 ? 16.391 6.004 14.516 1 98.88 33 PRO B C 1
ATOM 2894 O O . PRO B 1 33 ? 17.016 7.055 14.344 1 98.88 33 PRO B O 1
ATOM 2897 N N . GLU B 1 34 ? 16.703 4.809 14.023 1 98.81 34 GLU B N 1
ATOM 2898 C CA . GLU B 1 34 ? 17.891 4.648 13.203 1 98.81 34 GLU B CA 1
ATOM 2899 C C . GLU B 1 34 ? 17.672 5.164 11.781 1 98.81 34 GLU B C 1
ATOM 2901 O O . GLU B 1 34 ? 18.578 5.719 11.164 1 98.81 34 GLU B O 1
ATOM 2906 N N . VAL B 1 35 ? 16.5 4.914 11.266 1 98.94 35 VAL B N 1
ATOM 2907 C CA . VAL B 1 35 ? 16.156 5.32 9.906 1 98.94 35 VAL B CA 1
ATOM 2908 C C . VAL B 1 35 ? 14.828 6.082 9.93 1 98.94 35 VAL B C 1
ATOM 2910 O O . VAL B 1 35 ? 13.891 5.691 10.633 1 98.94 35 VAL B O 1
ATOM 2913 N N . ILE B 1 36 ? 14.75 7.184 9.266 1 98.94 36 ILE B N 1
ATOM 2914 C CA . ILE B 1 36 ? 13.531 7.926 8.992 1 98.94 36 ILE B CA 1
ATOM 2915 C C . ILE B 1 36 ? 13.273 7.961 7.484 1 98.94 36 ILE B C 1
ATOM 2917 O O . ILE B 1 36 ? 14.07 8.531 6.727 1 98.94 36 ILE B O 1
ATOM 2921 N N . ALA B 1 37 ? 12.203 7.324 7.07 1 98.94 37 ALA B N 1
ATOM 2922 C CA . ALA B 1 37 ? 11.953 7.133 5.645 1 98.94 37 ALA B CA 1
ATOM 2923 C C . ALA B 1 37 ? 10.695 7.879 5.207 1 98.94 37 ALA B C 1
ATOM 2925 O O . ALA B 1 37 ? 9.641 7.758 5.836 1 98.94 37 ALA B O 1
ATOM 2926 N N . ARG B 1 38 ? 10.844 8.648 4.191 1 98.75 38 ARG B N 1
ATOM 2927 C CA . ARG B 1 38 ? 9.711 9.344 3.6 1 98.75 38 ARG B CA 1
ATOM 2928 C C . ARG B 1 38 ? 8.906 8.422 2.691 1 98.75 38 ARG B C 1
ATOM 2930 O O . ARG B 1 38 ? 9.484 7.633 1.938 1 98.75 38 ARG B O 1
ATOM 2937 N N . ALA B 1 39 ? 7.637 8.461 2.816 1 98.88 39 ALA B N 1
ATOM 2938 C CA . ALA B 1 39 ? 6.652 7.777 1.984 1 98.88 39 ALA B CA 1
ATOM 2939 C C . ALA B 1 39 ? 5.59 8.75 1.478 1 98.88 39 ALA B C 1
ATOM 2941 O O . ALA B 1 39 ? 5.453 9.859 2.002 1 98.88 39 ALA B O 1
ATOM 2942 N N . GLY B 1 40 ? 4.812 8.336 0.499 1 98.38 40 GLY B N 1
ATOM 2943 C CA . GLY B 1 40 ? 3.758 9.172 -0.045 1 98.38 40 GLY B CA 1
ATOM 2944 C C . GLY B 1 40 ? 3.938 9.477 -1.521 1 98.38 40 GLY B C 1
ATOM 2945 O O . GLY B 1 40 ? 4.441 8.641 -2.273 1 98.38 40 GLY B O 1
ATOM 2946 N N . VAL B 1 41 ? 3.5 10.703 -1.922 1 98 41 VAL B N 1
ATOM 2947 C CA . VAL B 1 41 ? 3.363 10.961 -3.352 1 98 41 VAL B CA 1
ATOM 2948 C C . VAL B 1 41 ? 4.656 11.57 -3.889 1 98 41 VAL B C 1
ATOM 2950 O O . VAL B 1 41 ? 5.242 11.062 -4.844 1 98 41 VAL B O 1
ATOM 2953 N N . GLY B 1 42 ? 5.055 12.625 -3.322 1 97.56 42 GLY B N 1
ATOM 2954 C CA . GLY B 1 42 ? 6.211 13.359 -3.807 1 97.56 42 GLY B CA 1
ATOM 2955 C C . GLY B 1 42 ? 6.281 14.781 -3.277 1 97.56 42 GLY B C 1
ATOM 2956 O O . GLY B 1 42 ? 6.051 15.016 -2.09 1 97.56 42 GLY B O 1
ATOM 2957 N N . PRO B 1 43 ? 6.695 15.688 -4.133 1 97.62 43 PRO B N 1
ATOM 2958 C CA . PRO B 1 43 ? 6.941 17.047 -3.668 1 97.62 43 PRO B CA 1
ATOM 2959 C C . PRO B 1 43 ? 5.664 17.891 -3.594 1 97.62 43 PRO B C 1
ATOM 2961 O O . PRO B 1 43 ? 5.73 19.094 -3.379 1 97.62 43 PRO B O 1
ATOM 2964 N N . ASN B 1 44 ? 4.535 17.25 -3.785 1 96.62 44 ASN B N 1
ATOM 2965 C CA . ASN B 1 44 ? 3.287 18 -3.76 1 96.62 44 ASN B CA 1
ATOM 2966 C C . ASN B 1 44 ? 2.777 18.203 -2.334 1 96.62 44 ASN B C 1
ATOM 2968 O O . ASN B 1 44 ? 1.756 18.859 -2.119 1 96.62 44 ASN B O 1
ATOM 2972 N N . ALA B 1 45 ? 3.459 17.594 -1.395 1 93.12 45 ALA B N 1
ATOM 2973 C CA . ALA B 1 45 ? 3.193 17.875 0.016 1 93.12 45 ALA B CA 1
ATOM 2974 C C . ALA B 1 45 ? 4.316 18.703 0.635 1 93.12 45 ALA B C 1
ATOM 2976 O O . ALA B 1 45 ? 5.496 18.469 0.355 1 93.12 45 ALA B O 1
ATOM 2977 N N . GLY B 1 46 ? 3.846 19.719 1.431 1 92.25 46 GLY B N 1
ATOM 2978 C CA . GLY B 1 46 ? 4.785 20.531 2.195 1 92.25 46 GLY B CA 1
ATOM 2979 C C . GLY B 1 46 ? 4.613 20.391 3.695 1 92.25 46 GLY B C 1
ATOM 2980 O O . GLY B 1 46 ? 3.504 20.516 4.215 1 92.25 46 GLY B O 1
ATOM 2981 N N . HIS B 1 47 ? 5.707 20.031 4.273 1 92.25 47 HIS B N 1
ATOM 2982 C CA . HIS B 1 47 ? 5.734 19.922 5.727 1 92.25 47 HIS B CA 1
ATOM 2983 C C . HIS B 1 47 ? 6.66 20.953 6.344 1 92.25 47 HIS B C 1
ATOM 2985 O O . HIS B 1 47 ? 7.77 21.172 5.852 1 92.25 47 HIS B O 1
ATOM 2991 N N . THR B 1 48 ? 6.168 21.672 7.305 1 91.62 48 THR B N 1
ATOM 2992 C CA . THR B 1 48 ? 6.969 22.688 7.973 1 91.62 48 THR B CA 1
ATOM 2993 C C . THR B 1 48 ? 7.371 22.219 9.367 1 91.62 48 THR B C 1
ATOM 2995 O O . THR B 1 48 ? 6.555 21.672 10.109 1 91.62 48 THR B O 1
ATOM 2998 N N . VAL B 1 49 ? 8.594 22.438 9.68 1 93.75 49 VAL B N 1
ATOM 2999 C CA . VAL B 1 49 ? 9.148 22.125 11 1 93.75 49 VAL B CA 1
ATOM 3000 C C . VAL B 1 49 ? 9.898 23.328 11.547 1 93.75 49 VAL B C 1
ATOM 3002 O O . VAL B 1 49 ? 10.648 23.984 10.82 1 93.75 49 VAL B O 1
ATOM 3005 N N . ARG B 1 50 ? 9.609 23.688 12.781 1 94.75 50 ARG B N 1
ATOM 3006 C CA . ARG B 1 50 ? 10.367 24.719 13.461 1 94.75 50 ARG B CA 1
ATOM 3007 C C . ARG B 1 50 ? 11.484 24.125 14.312 1 94.75 50 ARG B C 1
ATOM 3009 O O . ARG B 1 50 ? 11.227 23.297 15.195 1 94.75 50 ARG B O 1
ATOM 3016 N N . VAL B 1 51 ? 12.672 24.453 13.984 1 91.25 51 VAL B N 1
ATOM 3017 C CA . VAL B 1 51 ? 13.852 24.016 14.719 1 91.25 51 VAL B CA 1
ATOM 3018 C C . VAL B 1 51 ? 14.68 25.219 15.141 1 91.25 51 VAL B C 1
ATOM 3020 O O . VAL B 1 51 ? 15.148 25.984 14.297 1 91.25 51 VAL B O 1
ATOM 3023 N N . ASN B 1 52 ? 14.852 25.391 16.5 1 88.69 52 ASN B N 1
ATOM 3024 C CA . ASN B 1 52 ? 15.625 26.5 17.047 1 88.69 52 ASN B CA 1
ATOM 3025 C C . ASN B 1 52 ? 15.125 27.844 16.531 1 88.69 52 ASN B C 1
ATOM 3027 O O . ASN B 1 52 ? 15.914 28.672 16.062 1 88.69 52 ASN B O 1
ATOM 3031 N N . GLY B 1 53 ? 13.898 27.969 16.422 1 91.56 53 GLY B N 1
ATOM 3032 C CA . GLY B 1 53 ? 13.289 29.25 16.094 1 91.56 53 GLY B CA 1
ATOM 3033 C C . GLY B 1 53 ? 13.188 29.484 14.602 1 91.56 53 GLY B C 1
ATOM 3034 O O . GLY B 1 53 ? 12.633 30.5 14.172 1 91.56 53 GLY B O 1
ATOM 3035 N N . GLU B 1 54 ? 13.664 28.594 13.828 1 94.5 54 GLU B N 1
ATOM 3036 C CA . GLU B 1 54 ? 13.641 28.75 12.375 1 94.5 54 GLU B CA 1
ATOM 3037 C C . GLU B 1 54 ? 12.703 27.734 11.727 1 94.5 54 GLU B C 1
ATOM 3039 O O . GLU B 1 54 ? 12.672 26.562 12.117 1 94.5 54 GLU B O 1
ATOM 3044 N N . ASP B 1 55 ? 11.906 28.219 10.766 1 94.31 55 ASP B N 1
ATOM 3045 C CA . ASP B 1 55 ? 10.969 27.359 10.039 1 94.31 55 ASP B CA 1
ATOM 3046 C C . ASP B 1 55 ? 11.633 26.734 8.812 1 94.31 55 ASP B C 1
ATOM 3048 O O . ASP B 1 55 ? 12.297 27.438 8.039 1 94.31 55 ASP B O 1
ATOM 3052 N N . TYR B 1 56 ? 11.492 25.484 8.641 1 95 56 TYR B N 1
ATOM 3053 C CA . TYR B 1 56 ? 11.969 24.75 7.473 1 95 56 TYR B CA 1
ATOM 3054 C C . TYR B 1 56 ? 10.805 24.109 6.73 1 95 56 TYR B C 1
ATOM 3056 O O . TYR B 1 56 ? 10.148 23.203 7.262 1 95 56 TYR B O 1
ATOM 3064 N N . GLY B 1 57 ? 10.43 24.625 5.598 1 94.19 57 GLY B N 1
ATOM 3065 C CA . GLY B 1 57 ? 9.477 23.969 4.719 1 94.19 57 GLY B CA 1
ATOM 3066 C C . GLY B 1 57 ? 10.109 22.922 3.828 1 94.19 57 GLY B C 1
ATOM 3067 O O . GLY B 1 57 ? 11.039 23.219 3.074 1 94.19 57 GLY B O 1
ATOM 3068 N N . LEU B 1 58 ? 9.672 21.672 3.979 1 96.88 58 LEU B N 1
ATOM 3069 C CA . LEU B 1 58 ? 10.297 20.578 3.242 1 96.88 58 LEU B CA 1
ATOM 3070 C C . LEU B 1 58 ? 9.258 19.844 2.391 1 96.88 58 LEU B C 1
ATOM 3072 O O . LEU B 1 58 ? 8.109 19.688 2.803 1 96.88 58 LEU B O 1
ATOM 3076 N N . ARG B 1 59 ? 9.719 19.391 1.217 1 97.5 59 ARG B N 1
ATOM 3077 C CA . ARG B 1 59 ? 8.828 18.703 0.277 1 97.5 59 ARG B CA 1
ATOM 3078 C C . ARG B 1 59 ? 9.359 17.328 -0.072 1 97.5 59 ARG B C 1
ATOM 3080 O O . ARG B 1 59 ? 8.625 16.484 -0.587 1 97.5 59 ARG B O 1
ATOM 3087 N N . GLN B 1 60 ? 10.664 17.125 0.208 1 98.06 60 GLN B N 1
ATOM 3088 C CA . GLN B 1 60 ? 11.25 15.844 -0.177 1 98.06 60 GLN B CA 1
ATOM 3089 C C . GLN B 1 60 ? 12 15.203 0.993 1 98.06 60 GLN B C 1
ATOM 3091 O O . GLN B 1 60 ? 11.828 14.016 1.271 1 98.06 60 GLN B O 1
ATOM 3096 N N . ILE B 1 61 ? 12.742 15.977 1.699 1 98.38 61 ILE B N 1
ATOM 3097 C CA . ILE B 1 61 ? 13.562 15.453 2.785 1 98.38 61 ILE B CA 1
ATOM 3098 C C . ILE B 1 61 ? 12.688 15.18 4.008 1 98.38 61 ILE B C 1
ATOM 3100 O O . ILE B 1 61 ? 11.82 15.992 4.355 1 98.38 61 ILE B O 1
ATOM 3104 N N . PRO B 1 62 ? 12.883 14.008 4.691 1 98.38 62 PRO B N 1
ATOM 3105 C CA . PRO B 1 62 ? 12.094 13.719 5.891 1 98.38 62 PRO B CA 1
ATOM 3106 C C . PRO B 1 62 ? 12.227 14.797 6.961 1 98.38 62 PRO B C 1
ATOM 3108 O O . PRO B 1 62 ? 13.328 15.32 7.184 1 98.38 62 PRO B O 1
ATOM 3111 N N . CYS B 1 63 ? 11.164 15 7.633 1 98 63 CYS B N 1
ATOM 3112 C CA . CYS B 1 63 ? 11.086 16.094 8.594 1 98 63 CYS B CA 1
ATOM 3113 C C . CYS B 1 63 ? 11.836 15.734 9.883 1 98 63 CYS B C 1
ATOM 3115 O O . CYS B 1 63 ? 12.039 16.594 10.734 1 98 63 CYS B O 1
ATOM 3117 N N . GLY B 1 64 ? 12.305 14.5 10.008 1 98.12 64 GLY B N 1
ATOM 3118 C CA . GLY B 1 64 ? 13.062 14.094 11.18 1 98.12 64 GLY B CA 1
ATOM 3119 C C . GLY B 1 64 ? 14.523 14.484 11.117 1 98.12 64 GLY B C 1
ATOM 3120 O O . GLY B 1 64 ? 15.328 14.023 11.93 1 98.12 64 GLY B O 1
ATOM 3121 N N . PHE B 1 65 ? 14.906 15.43 10.219 1 97.88 65 PHE B N 1
ATOM 3122 C CA . PHE B 1 65 ? 16.297 15.781 9.93 1 97.88 65 PHE B CA 1
ATOM 3123 C C . PHE B 1 65 ? 16.969 16.359 11.156 1 97.88 65 PHE B C 1
ATOM 3125 O O . PHE B 1 65 ? 18.203 16.312 11.273 1 97.88 65 PHE B O 1
ATOM 3132 N N . PRO B 1 66 ? 16.234 16.906 12.156 1 97.25 66 PRO B N 1
ATOM 3133 C CA . PRO B 1 66 ? 16.953 17.438 13.32 1 97.25 66 PRO B CA 1
ATOM 3134 C C . PRO B 1 66 ? 17.656 16.344 14.125 1 97.25 66 PRO B C 1
ATOM 3136 O O . PRO B 1 66 ? 18.578 16.641 14.891 1 97.25 66 PRO B O 1
ATOM 3139 N N . HIS B 1 67 ? 17.156 15.094 14.102 1 97.94 67 HIS B N 1
ATOM 3140 C CA . HIS B 1 67 ? 17.891 13.977 14.68 1 97.94 67 HIS B CA 1
ATOM 3141 C C . HIS B 1 67 ? 19.047 13.547 13.789 1 97.94 67 HIS B C 1
ATOM 3143 O O . HIS B 1 67 ? 18.906 12.641 12.969 1 97.94 67 HIS B O 1
ATOM 3149 N N . GLU B 1 68 ? 20.188 14.016 14.031 1 97.56 68 GLU B N 1
ATOM 3150 C CA . GLU B 1 68 ? 21.297 13.992 13.094 1 97.56 68 GLU B CA 1
ATOM 3151 C C . GLU B 1 68 ? 21.922 12.609 13.008 1 97.56 68 GLU B C 1
ATOM 3153 O O . GLU B 1 68 ? 22.688 12.32 12.086 1 97.56 68 GLU B O 1
ATOM 3158 N N . GLU B 1 69 ? 21.531 11.719 13.891 1 98 69 GLU B N 1
ATOM 3159 C CA . GLU B 1 69 ? 22.141 10.391 13.891 1 98 69 GLU B CA 1
ATOM 3160 C C . GLU B 1 69 ? 21.359 9.43 12.992 1 98 69 GLU B C 1
ATOM 3162 O O . GLU B 1 69 ? 21.844 8.352 12.656 1 98 69 GLU B O 1
ATOM 3167 N N . ALA B 1 70 ? 20.219 9.883 12.57 1 98.62 70 ALA B N 1
ATOM 3168 C CA . ALA B 1 70 ? 19.375 9.008 11.766 1 98.62 70 ALA B CA 1
ATOM 3169 C C . ALA B 1 70 ? 19.75 9.086 10.289 1 98.62 70 ALA B C 1
ATOM 3171 O O . ALA B 1 70 ? 20.094 10.156 9.781 1 98.62 70 ALA B O 1
ATOM 3172 N N . GLU B 1 71 ? 19.672 7.926 9.625 1 98.75 71 GLU B N 1
ATOM 3173 C CA . GLU B 1 71 ? 19.641 7.957 8.164 1 98.75 71 GLU B CA 1
ATOM 3174 C C . GLU B 1 71 ? 18.312 8.5 7.656 1 98.75 71 GLU B C 1
ATOM 3176 O O . GLU B 1 71 ? 17.25 8.203 8.211 1 98.75 71 GLU B O 1
ATOM 3181 N N . LEU B 1 72 ? 18.391 9.391 6.707 1 98.88 72 LEU B N 1
ATOM 3182 C CA . LEU B 1 72 ? 17.203 9.906 6.027 1 98.88 72 LEU B CA 1
ATOM 3183 C C . LEU B 1 72 ? 17.016 9.219 4.68 1 98.88 72 LEU B C 1
ATOM 3185 O O . LEU B 1 72 ? 17.922 9.195 3.852 1 98.88 72 LEU B O 1
ATOM 3189 N N . ALA B 1 73 ? 15.836 8.664 4.457 1 98.94 73 ALA B N 1
ATOM 3190 C CA . ALA B 1 73 ? 15.625 7.844 3.271 1 98.94 73 ALA B CA 1
ATOM 3191 C C . ALA B 1 73 ? 14.375 8.281 2.514 1 98.94 73 ALA B C 1
ATOM 3193 O O . ALA B 1 73 ? 13.422 8.789 3.113 1 98.94 73 ALA B O 1
ATOM 3194 N N . ILE B 1 74 ? 14.406 8.164 1.228 1 98.94 74 ILE B N 1
ATOM 3195 C CA . ILE B 1 74 ? 13.242 8.328 0.368 1 98.94 74 ILE B C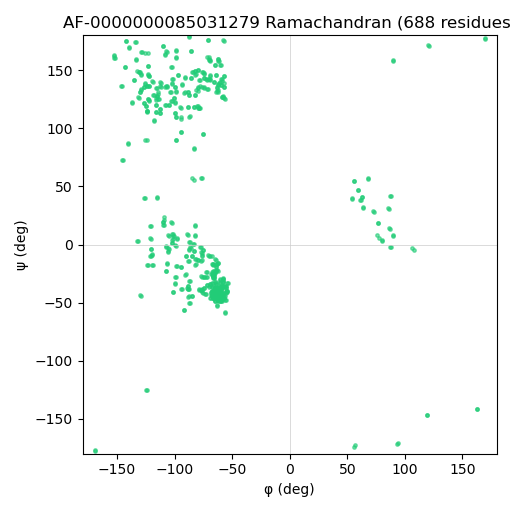A 1
ATOM 3196 C C . ILE B 1 74 ? 12.875 6.996 -0.28 1 98.94 74 ILE B C 1
ATOM 3198 O O . ILE B 1 74 ? 13.648 6.453 -1.068 1 98.94 74 ILE B O 1
ATOM 3202 N N . GLY B 1 75 ? 11.703 6.516 0.043 1 98.88 75 GLY B N 1
ATOM 3203 C CA . GLY B 1 75 ? 11.289 5.195 -0.407 1 98.88 75 GLY B CA 1
ATOM 3204 C C . GLY B 1 75 ? 11.031 5.129 -1.9 1 98.88 75 GLY B C 1
ATOM 3205 O O . GLY B 1 75 ? 10.742 6.145 -2.533 1 98.88 75 GLY B O 1
ATOM 3206 N N . PRO B 1 76 ? 11.086 3.934 -2.451 1 98.88 76 PRO B N 1
ATOM 3207 C CA . PRO B 1 76 ? 10.953 3.77 -3.9 1 98.88 76 PRO B CA 1
ATOM 3208 C C . PRO B 1 76 ? 9.578 4.191 -4.414 1 98.88 76 PRO B C 1
ATOM 3210 O O . PRO B 1 76 ? 9.422 4.492 -5.602 1 98.88 76 PRO B O 1
ATOM 3213 N N . GLY B 1 77 ? 8.602 4.211 -3.572 1 98.88 77 GLY B N 1
ATOM 3214 C CA . GLY B 1 77 ? 7.262 4.59 -3.998 1 98.88 77 GLY B CA 1
ATOM 3215 C C . GLY B 1 77 ? 7.09 6.09 -4.152 1 98.88 77 GLY B C 1
ATOM 3216 O O . GLY B 1 77 ? 6.062 6.559 -4.645 1 98.88 77 GLY B O 1
ATOM 3217 N N . VAL B 1 78 ? 8.109 6.887 -3.852 1 98.88 78 VAL B N 1
ATOM 3218 C CA . VAL B 1 78 ? 7.996 8.344 -3.807 1 98.88 78 VAL B CA 1
ATOM 3219 C C . VAL B 1 78 ? 8.539 8.938 -5.102 1 98.88 78 VAL B C 1
ATOM 3221 O O . VAL B 1 78 ? 9.578 8.5 -5.609 1 98.88 78 VAL B O 1
ATOM 3224 N N . LEU B 1 79 ? 7.812 9.898 -5.645 1 98.88 79 LEU B N 1
ATOM 3225 C CA . LEU B 1 79 ? 8.344 10.672 -6.758 1 98.88 79 LEU B CA 1
ATOM 3226 C C . LEU B 1 79 ? 9.398 11.656 -6.281 1 98.88 79 LEU B C 1
ATOM 3228 O O . LEU B 1 79 ? 9.25 12.273 -5.219 1 98.88 79 LEU B O 1
ATOM 3232 N N . VAL B 1 80 ? 10.422 11.836 -7.102 1 98.94 80 VAL B N 1
ATOM 3233 C CA . VAL B 1 80 ? 11.5 12.75 -6.715 1 98.94 80 VAL B CA 1
ATOM 3234 C C . VAL B 1 80 ? 11.672 13.828 -7.781 1 98.94 80 VAL B C 1
ATOM 3236 O O . VAL B 1 80 ? 11.719 13.523 -8.977 1 98.94 80 VAL B O 1
ATOM 3239 N N . ASN B 1 81 ? 11.609 15.031 -7.414 1 98.81 81 ASN B N 1
ATOM 3240 C CA . ASN B 1 81 ? 12.086 16.156 -8.203 1 98.81 81 ASN B CA 1
ATOM 3241 C C . ASN B 1 81 ? 13.516 16.547 -7.832 1 98.81 81 ASN B C 1
ATOM 3243 O O . ASN B 1 81 ? 13.75 17.109 -6.766 1 98.81 81 ASN B O 1
ATOM 3247 N N . PRO B 1 82 ? 14.438 16.266 -8.688 1 98.56 82 PRO B N 1
ATOM 3248 C CA . PRO B 1 82 ? 15.836 16.484 -8.32 1 98.56 82 PRO B CA 1
ATOM 3249 C C . PRO B 1 82 ? 16.141 17.922 -7.914 1 98.56 82 PRO B C 1
ATOM 3251 O O . PRO B 1 82 ? 16.906 18.156 -6.984 1 98.56 82 PRO B O 1
ATOM 3254 N N . GLU B 1 83 ? 15.516 18.859 -8.555 1 98.12 83 GLU B N 1
ATOM 3255 C CA . GLU B 1 83 ? 15.758 20.266 -8.234 1 98.12 83 GLU B CA 1
ATOM 3256 C C . GLU B 1 83 ? 15.266 20.609 -6.832 1 98.12 83 GLU B C 1
ATOM 3258 O O . GLU B 1 83 ? 15.961 21.266 -6.062 1 98.12 83 GLU B O 1
ATOM 3263 N N . VAL B 1 84 ? 14.078 20.156 -6.512 1 98.19 84 VAL B N 1
ATOM 3264 C CA . VAL B 1 84 ? 13.508 20.406 -5.191 1 98.19 84 VAL B CA 1
ATOM 3265 C C . VAL B 1 84 ? 14.367 19.734 -4.121 1 98.19 84 VAL B C 1
ATOM 3267 O O . VAL B 1 84 ? 14.68 20.328 -3.094 1 98.19 84 VAL B O 1
ATOM 3270 N N . LEU B 1 85 ? 14.734 18.5 -4.387 1 98.69 85 LEU B N 1
ATOM 3271 C CA . LEU B 1 85 ? 15.508 17.734 -3.422 1 98.69 85 LEU B CA 1
ATOM 3272 C C . LEU B 1 85 ? 16.859 18.375 -3.148 1 98.69 85 LEU B C 1
ATOM 3274 O O . LEU B 1 85 ? 17.25 18.547 -1.99 1 98.69 85 LEU B O 1
ATOM 3278 N N . LEU B 1 86 ? 17.562 18.75 -4.199 1 98.31 86 LEU B N 1
ATOM 3279 C CA . LEU B 1 86 ? 18.906 19.297 -4.051 1 98.31 86 LEU B CA 1
ATOM 3280 C C . LEU B 1 86 ? 18.875 20.672 -3.406 1 98.31 86 LEU B C 1
ATOM 3282 O O . LEU B 1 86 ? 19.797 21.031 -2.658 1 98.31 86 LE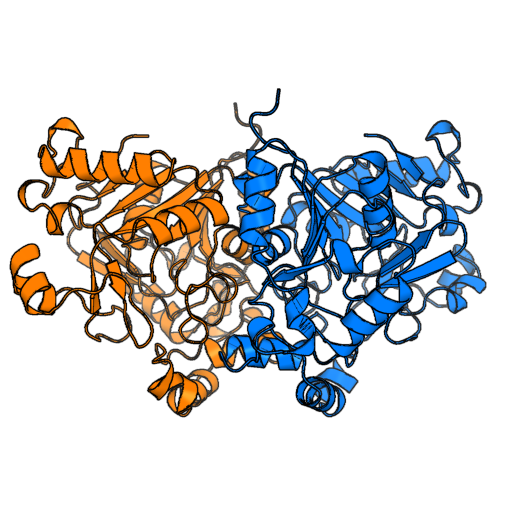U B O 1
ATOM 3286 N N . ASP B 1 87 ? 17.844 21.406 -3.709 1 98.06 87 ASP B N 1
ATOM 3287 C CA . ASP B 1 87 ? 17.672 22.672 -3.025 1 98.06 87 ASP B CA 1
ATOM 3288 C C . ASP B 1 87 ? 17.516 22.484 -1.52 1 98.06 87 ASP B C 1
ATOM 3290 O O . ASP B 1 87 ? 18.094 23.219 -0.727 1 98.06 87 ASP B O 1
ATOM 3294 N N . GLU B 1 88 ? 16.734 21.516 -1.131 1 98.06 88 GLU B N 1
ATOM 3295 C CA . GLU B 1 88 ? 16.531 21.234 0.286 1 98.06 88 GLU B CA 1
ATOM 3296 C C . GLU B 1 88 ? 17.828 20.734 0.938 1 98.06 88 GLU B C 1
ATOM 3298 O O . GLU B 1 88 ? 18.125 21.094 2.08 1 98.06 88 GLU B O 1
ATOM 3303 N N . VAL B 1 89 ? 18.562 19.891 0.22 1 98.06 89 VAL B N 1
ATOM 3304 C CA . VAL B 1 89 ? 19.844 19.406 0.739 1 98.06 89 VAL B CA 1
ATOM 3305 C C . VAL B 1 89 ? 20.75 20.594 1.062 1 98.06 89 VAL B C 1
ATOM 3307 O O . VAL B 1 89 ? 21.391 20.625 2.119 1 98.06 89 VAL B O 1
ATOM 3310 N N . GLU B 1 90 ? 20.781 21.531 0.167 1 97.19 90 GLU B N 1
ATOM 3311 C CA . GLU B 1 90 ? 21.609 22.719 0.37 1 97.19 90 GLU B CA 1
ATOM 3312 C C . GLU B 1 90 ? 21.109 23.531 1.556 1 97.19 90 GLU B C 1
ATOM 3314 O O . GLU B 1 90 ? 21.906 23.969 2.396 1 97.19 90 GLU B O 1
ATOM 3319 N N . ARG B 1 91 ? 19.828 23.703 1.653 1 95.62 91 ARG B N 1
ATOM 3320 C CA . ARG B 1 91 ? 19.25 24.516 2.713 1 95.62 91 ARG B CA 1
ATOM 3321 C C . ARG B 1 91 ? 19.469 23.875 4.078 1 95.62 91 ARG B C 1
ATOM 3323 O O . ARG B 1 91 ? 19.531 24.578 5.094 1 95.62 91 ARG B O 1
ATOM 3330 N N . LEU B 1 92 ? 19.609 22.547 4.094 1 96.88 92 LEU B N 1
ATOM 3331 C CA . LEU B 1 92 ? 19.734 21.812 5.355 1 96.88 92 LEU B CA 1
ATOM 3332 C C . LEU B 1 92 ? 21.172 21.422 5.625 1 96.88 92 LEU B C 1
ATOM 3334 O O . LEU B 1 92 ? 21.438 20.5 6.418 1 96.88 92 LEU B O 1
ATOM 3338 N N . SER B 1 93 ? 22.094 22.031 5 1 93.81 93 SER B N 1
ATOM 3339 C CA . SER B 1 93 ? 23.5 21.672 5.074 1 93.81 93 SER B CA 1
ATOM 3340 C C . SER B 1 93 ? 24 21.656 6.52 1 93.81 93 SER B C 1
ATOM 3342 O O . SER B 1 93 ? 24.844 20.828 6.891 1 93.81 93 SER B O 1
ATOM 3344 N N . ARG B 1 94 ? 23.547 22.516 7.375 1 94.19 94 ARG B N 1
ATOM 3345 C CA . ARG B 1 94 ? 24 22.641 8.758 1 94.19 94 ARG B CA 1
ATOM 3346 C C . ARG B 1 94 ? 23.609 21.406 9.562 1 94.19 94 ARG B C 1
ATOM 3348 O O . ARG B 1 94 ? 24.172 21.141 10.625 1 94.19 94 ARG B O 1
ATOM 3355 N N . PHE B 1 95 ? 22.656 20.609 9.039 1 95.94 95 PHE B N 1
ATOM 3356 C CA . PHE B 1 95 ? 22.219 19.422 9.727 1 95.94 95 PHE B CA 1
ATOM 3357 C C . PHE B 1 95 ? 22.859 18.172 9.133 1 95.94 95 PHE B C 1
ATOM 3359 O O . PHE B 1 95 ? 22.406 17.047 9.391 1 95.94 95 PHE B O 1
ATOM 3366 N N . ARG B 1 96 ? 23.781 18.266 8.242 1 95.19 96 ARG B N 1
ATOM 3367 C CA . ARG B 1 96 ? 24.562 17.203 7.633 1 95.19 96 ARG B CA 1
ATOM 3368 C C . ARG B 1 96 ? 23.656 16.234 6.871 1 95.19 96 ARG B C 1
ATOM 3370 O O . ARG B 1 96 ? 23.812 15.016 6.965 1 95.19 96 ARG B O 1
ATOM 3377 N N . VAL B 1 97 ? 22.672 16.719 6.23 1 96.81 97 VAL B N 1
ATOM 3378 C CA . VAL B 1 97 ? 21.719 15.906 5.492 1 96.81 97 VAL B CA 1
ATOM 3379 C C . VAL B 1 97 ? 22.406 15.242 4.309 1 96.81 97 VAL B C 1
ATOM 3381 O O . VAL B 1 97 ? 22.078 14.102 3.959 1 96.81 97 VAL B O 1
ATOM 3384 N N . ASP B 1 98 ? 23.375 15.867 3.703 1 94.5 98 ASP B N 1
ATOM 3385 C CA . ASP B 1 98 ? 24.062 15.359 2.518 1 94.5 98 ASP B CA 1
ATOM 3386 C C . ASP B 1 98 ? 24.828 14.078 2.828 1 94.5 98 ASP B C 1
ATOM 3388 O O . ASP B 1 98 ? 24.969 13.211 1.964 1 94.5 98 ASP B O 1
ATOM 3392 N N . ASP B 1 99 ? 25.188 13.867 4.059 1 95.56 99 ASP B N 1
ATOM 3393 C CA . ASP B 1 99 ? 26 12.719 4.469 1 95.56 99 ASP B CA 1
ATOM 3394 C C . ASP B 1 99 ? 25.109 11.516 4.801 1 95.56 99 ASP B C 1
ATOM 3396 O O . ASP B 1 99 ? 25.594 10.391 4.879 1 95.56 99 ASP B O 1
ATOM 3400 N N . ARG B 1 100 ? 23.859 11.75 4.953 1 97.81 100 ARG B N 1
ATOM 3401 C CA . ARG B 1 100 ? 23.062 10.664 5.531 1 97.81 100 ARG B CA 1
ATOM 3402 C C . ARG B 1 100 ? 21.797 10.422 4.723 1 97.81 100 ARG B C 1
ATOM 3404 O O . ARG B 1 100 ? 20.984 9.555 5.062 1 97.81 100 ARG B O 1
ATOM 3411 N N . LEU B 1 101 ? 21.641 11.164 3.621 1 98.75 101 LEU B N 1
ATOM 3412 C CA . LEU B 1 101 ? 20.469 11.016 2.756 1 98.75 101 LEU B CA 1
ATOM 3413 C C . LEU B 1 101 ? 20.641 9.828 1.817 1 98.75 101 LEU B C 1
ATOM 3415 O O . LEU B 1 101 ? 21.703 9.656 1.215 1 98.75 101 LEU B O 1
ATOM 3419 N N . ILE B 1 102 ? 19.609 9.008 1.735 1 98.88 102 ILE B N 1
ATOM 3420 C CA . ILE B 1 102 ? 19.578 7.906 0.777 1 98.88 102 ILE B CA 1
ATOM 3421 C C . ILE B 1 102 ? 18.297 7.988 -0.052 1 98.88 102 ILE B C 1
ATOM 3423 O O . ILE B 1 102 ? 17.188 8.023 0.499 1 98.88 102 ILE B O 1
ATOM 3427 N N . VAL B 1 103 ? 18.438 8.078 -1.315 1 98.88 103 VAL B N 1
ATOM 3428 C CA . VAL B 1 103 ? 17.344 8.047 -2.273 1 98.88 103 VAL B CA 1
ATOM 3429 C C . VAL B 1 103 ? 17.297 6.695 -2.979 1 98.88 103 VAL B C 1
ATOM 3431 O O . VAL B 1 103 ? 18.281 6.285 -3.6 1 98.88 103 VAL B O 1
ATOM 3434 N N . ASP B 1 104 ? 16.203 5.992 -2.855 1 98.94 104 ASP B N 1
ATOM 3435 C CA . ASP B 1 104 ? 16.156 4.691 -3.518 1 98.94 104 ASP B CA 1
ATOM 3436 C C . ASP B 1 104 ? 16.359 4.832 -5.023 1 98.94 104 ASP B C 1
ATOM 3438 O O . ASP B 1 104 ? 15.812 5.742 -5.645 1 98.94 104 ASP B O 1
ATOM 3442 N N . GLU B 1 105 ? 17.047 3.898 -5.566 1 98.56 105 GLU B N 1
ATOM 3443 C CA . GLU B 1 105 ? 17.406 3.936 -6.98 1 98.56 105 GLU B CA 1
ATOM 3444 C C . GLU B 1 105 ? 16.172 3.799 -7.871 1 98.56 105 GLU B C 1
ATOM 3446 O O . GLU B 1 105 ? 16.203 4.195 -9.039 1 98.56 105 GLU B O 1
ATOM 3451 N N . ARG B 1 106 ? 15.055 3.33 -7.328 1 98.62 106 ARG B N 1
ATOM 3452 C CA . ARG B 1 106 ? 13.859 3.012 -8.109 1 98.62 106 ARG B CA 1
ATOM 3453 C C . ARG B 1 106 ? 12.844 4.141 -8.039 1 98.62 106 ARG B C 1
ATOM 3455 O O . ARG B 1 106 ? 11.773 4.062 -8.656 1 98.62 106 ARG B O 1
ATOM 3462 N N . CYS B 1 107 ? 13.078 5.207 -7.336 1 98.88 107 CYS B N 1
ATOM 3463 C CA . CYS B 1 107 ? 12.172 6.348 -7.336 1 98.88 107 CYS B CA 1
ATOM 3464 C C . CYS B 1 107 ? 11.961 6.883 -8.75 1 98.88 107 CYS B C 1
ATOM 3466 O O . CYS B 1 107 ? 12.906 6.992 -9.523 1 98.88 107 CYS B O 1
ATOM 3468 N N . ALA B 1 108 ? 10.719 7.156 -9.047 1 98.81 108 ALA B N 1
ATOM 3469 C CA . ALA B 1 108 ? 10.453 7.801 -10.336 1 98.81 108 ALA B CA 1
ATOM 3470 C C . ALA B 1 108 ? 10.734 9.297 -10.266 1 98.81 108 ALA B C 1
ATOM 3472 O O . ALA B 1 108 ? 10.523 9.93 -9.227 1 98.81 108 ALA B O 1
ATOM 3473 N N . ILE B 1 109 ? 11.117 9.852 -11.383 1 98.88 109 ILE B N 1
ATOM 3474 C CA . ILE B 1 109 ? 11.586 11.234 -11.43 1 98.88 109 ILE B CA 1
ATOM 3475 C C . ILE B 1 109 ? 10.5 12.125 -12.023 1 98.88 109 ILE B C 1
ATOM 3477 O O . ILE B 1 109 ? 9.875 11.766 -13.023 1 98.88 109 ILE B O 1
ATOM 3481 N N . ILE B 1 110 ? 10.234 13.195 -11.352 1 98.81 110 ILE B N 1
ATOM 3482 C CA . ILE B 1 110 ? 9.438 14.258 -11.953 1 98.81 110 ILE B CA 1
ATOM 3483 C C . ILE B 1 110 ? 10.297 15.086 -12.906 1 98.81 110 ILE B C 1
ATOM 3485 O O . ILE B 1 110 ? 11.25 15.742 -12.477 1 98.81 110 ILE B O 1
ATOM 3489 N N . GLU B 1 111 ? 9.984 15.086 -14.07 1 98.44 111 GLU B N 1
ATOM 3490 C CA . GLU B 1 111 ? 10.656 15.875 -15.094 1 98.44 111 GLU B CA 1
ATOM 3491 C C . GLU B 1 111 ? 9.898 17.156 -15.398 1 98.44 111 GLU B C 1
ATOM 3493 O O . GLU B 1 111 ? 8.711 17.266 -15.094 1 98.44 111 GLU B O 1
ATOM 3498 N N . PRO B 1 112 ? 10.578 18.125 -16 1 98.12 112 PRO B N 1
ATOM 3499 C CA . PRO B 1 112 ? 9.898 19.359 -16.359 1 98.12 112 PRO B CA 1
ATOM 3500 C C . PRO B 1 112 ? 8.641 19.141 -17.188 1 98.12 112 PRO B C 1
ATOM 3502 O O . PRO B 1 112 ? 7.648 19.859 -17.031 1 98.12 112 PRO B O 1
ATOM 3505 N N . LYS B 1 113 ? 8.625 18.125 -18.016 1 98.38 113 LYS B N 1
ATOM 3506 C CA . LYS B 1 113 ? 7.465 17.844 -18.859 1 98.38 113 LYS B CA 1
ATOM 3507 C C . LYS B 1 113 ? 6.246 17.469 -18.031 1 98.38 113 LYS B C 1
ATOM 3509 O O . LYS B 1 113 ? 5.109 17.734 -18.422 1 98.38 113 LYS B O 1
ATOM 3514 N N . HIS B 1 114 ? 6.477 16.844 -16.922 1 98.75 114 HIS B N 1
ATOM 3515 C CA . HIS B 1 114 ? 5.375 16.469 -16.047 1 98.75 114 HIS B CA 1
ATOM 3516 C C . HIS B 1 114 ? 4.73 17.703 -15.422 1 98.75 114 HIS B C 1
ATOM 3518 O O . HIS B 1 114 ? 3.506 17.781 -15.305 1 98.75 114 HIS B O 1
ATOM 3524 N N . ILE B 1 115 ? 5.551 18.625 -14.977 1 98.44 115 ILE B N 1
ATOM 3525 C CA . ILE B 1 115 ? 5.078 19.875 -14.406 1 98.44 115 ILE B CA 1
ATOM 3526 C C . ILE B 1 115 ? 4.277 20.641 -15.453 1 98.44 115 ILE B C 1
ATOM 3528 O O . ILE B 1 115 ? 3.17 21.109 -15.18 1 98.44 115 ILE B O 1
ATOM 3532 N N . GLU B 1 116 ? 4.824 20.719 -16.641 1 98.38 116 GLU B N 1
ATOM 3533 C CA . GLU B 1 116 ? 4.156 21.406 -17.75 1 98.38 116 GLU B CA 1
ATOM 3534 C C . GLU B 1 116 ? 2.812 20.766 -18.062 1 98.38 116 GLU B C 1
ATOM 3536 O O . GLU B 1 116 ? 1.815 21.453 -18.266 1 98.38 116 GLU B O 1
ATOM 3541 N N . ALA B 1 117 ? 2.791 19.469 -18.094 1 98.25 117 ALA B N 1
ATOM 3542 C CA . ALA B 1 117 ? 1.564 18.75 -18.422 1 98.25 117 ALA B CA 1
ATOM 3543 C C . ALA B 1 117 ? 0.483 19 -17.375 1 98.25 117 ALA B C 1
ATOM 3545 O O . ALA B 1 117 ? -0.688 19.188 -17.719 1 98.25 117 ALA B O 1
ATOM 3546 N N . GLU B 1 118 ? 0.864 18.984 -16.156 1 97.5 118 GLU B N 1
ATOM 3547 C CA . GLU B 1 118 ? -0.102 19.203 -15.086 1 97.5 118 GLU B CA 1
ATOM 3548 C C . GLU B 1 118 ? -0.658 20.625 -15.141 1 97.5 118 GLU B C 1
ATOM 3550 O O . GLU B 1 118 ? -1.866 20.828 -15.008 1 97.5 118 GLU B O 1
ATOM 3555 N N . ARG B 1 119 ? 0.164 21.609 -15.328 1 96.75 119 ARG B N 1
ATOM 3556 C CA . ARG B 1 119 ? -0.231 23.016 -15.32 1 96.75 119 ARG B CA 1
ATOM 3557 C C . ARG B 1 119 ? -1.032 23.359 -16.562 1 96.75 119 ARG B C 1
ATOM 3559 O O . ARG B 1 119 ? -1.888 24.25 -16.531 1 96.75 119 ARG B O 1
ATOM 3566 N N . ALA B 1 120 ? -0.781 22.641 -17.641 1 97 120 ALA B N 1
ATOM 3567 C CA . ALA B 1 120 ? -1.47 22.906 -18.906 1 97 120 ALA B CA 1
ATOM 3568 C C . ALA B 1 120 ? -2.844 22.25 -18.922 1 97 120 ALA B C 1
ATOM 3570 O O . ALA B 1 120 ? -3.697 22.594 -19.75 1 97 120 ALA B O 1
ATOM 3571 N N . SER B 1 121 ? -3.043 21.328 -18.047 1 96.31 121 SER B N 1
ATOM 3572 C CA . SER B 1 121 ? -4.293 20.578 -18.016 1 96.31 121 SER B CA 1
ATOM 3573 C C . SER B 1 121 ? -5.402 21.375 -17.344 1 96.31 121 SER B C 1
ATOM 3575 O O . SER B 1 121 ? -5.355 21.609 -16.141 1 96.31 121 SER B O 1
ATOM 3577 N N . LYS B 1 122 ? -6.434 21.688 -18.047 1 94.38 122 LYS B N 1
ATOM 3578 C CA . LYS B 1 122 ? -7.582 22.359 -17.453 1 94.38 122 LYS B CA 1
ATOM 3579 C C . LYS B 1 122 ? -8.219 21.516 -16.359 1 94.38 122 LYS B C 1
ATOM 3581 O O . LYS B 1 122 ? -8.633 22.031 -15.328 1 94.38 122 LYS B O 1
ATOM 3586 N N . HIS B 1 123 ? -8.266 20.281 -16.609 1 94.81 123 HIS B N 1
ATOM 3587 C CA . HIS B 1 123 ? -8.852 19.344 -15.648 1 94.81 123 HIS B CA 1
ATOM 3588 C C . HIS B 1 123 ? -8.055 19.328 -14.344 1 94.81 123 HIS B C 1
ATOM 3590 O O . HIS B 1 123 ? -8.625 19.516 -13.266 1 94.81 123 HIS B O 1
ATOM 3596 N N . LEU B 1 124 ? -6.793 19.141 -14.383 1 93.75 124 LEU B N 1
ATOM 3597 C CA . LEU B 1 124 ? -5.957 19.016 -13.188 1 93.75 124 LEU B CA 1
ATOM 3598 C C . LEU B 1 124 ? -5.785 20.375 -12.516 1 93.75 124 LEU B C 1
ATOM 3600 O O . LEU B 1 124 ? -5.859 20.484 -11.289 1 93.75 124 LEU B O 1
ATOM 3604 N N . SER B 1 125 ? -5.559 21.391 -13.25 1 90.94 125 SER B N 1
ATOM 3605 C CA . SER B 1 125 ? -5.219 22.703 -12.695 1 90.94 125 SER B CA 1
ATOM 3606 C C . SER B 1 125 ? -6.473 23.484 -12.328 1 90.94 125 SER B C 1
ATOM 3608 O O . SER B 1 125 ? -6.562 24.047 -11.234 1 90.94 125 SER B O 1
ATOM 3610 N N . ASP B 1 126 ? -7.477 23.484 -13.195 1 88.62 126 ASP B N 1
ATOM 3611 C CA . ASP B 1 126 ? -8.617 24.359 -12.977 1 88.62 126 ASP B CA 1
ATOM 3612 C C . ASP B 1 126 ? -9.734 23.625 -12.234 1 88.62 126 ASP B C 1
ATOM 3614 O O . ASP B 1 126 ? -10.367 24.203 -11.336 1 88.62 126 ASP B O 1
ATOM 3618 N N . GLU B 1 127 ? -9.922 22.422 -12.539 1 88.25 127 GLU B N 1
ATOM 3619 C CA . GLU B 1 127 ? -11.047 21.703 -11.953 1 88.25 127 GLU B CA 1
ATOM 3620 C C . GLU B 1 127 ? -10.672 21.078 -10.617 1 88.25 127 GLU B C 1
ATOM 3622 O O . GLU B 1 127 ? -11.359 21.281 -9.609 1 88.25 127 GLU B O 1
ATOM 3627 N N . ILE B 1 128 ? -9.602 20.359 -10.523 1 89.81 128 ILE B N 1
ATOM 3628 C CA . ILE B 1 128 ? -9.18 19.656 -9.32 1 89.81 128 ILE B CA 1
ATOM 3629 C C . ILE B 1 128 ? -8.359 20.578 -8.438 1 89.81 128 ILE B C 1
ATOM 3631 O O . ILE B 1 128 ? -8.391 20.469 -7.207 1 89.81 128 ILE B O 1
ATOM 3635 N N . ASP B 1 129 ? -7.613 21.531 -9.109 1 89 129 ASP B N 1
ATOM 3636 C CA . ASP B 1 129 ? -6.766 22.484 -8.406 1 89 129 ASP B CA 1
ATOM 3637 C C . ASP B 1 129 ? -5.578 21.797 -7.746 1 89 129 ASP B C 1
ATOM 3639 O O . ASP B 1 129 ? -5.355 21.938 -6.543 1 89 129 ASP B O 1
ATOM 3643 N N . THR B 1 130 ? -4.832 21.125 -8.539 1 91 130 THR B N 1
ATOM 3644 C CA . THR B 1 130 ? -3.646 20.422 -8.07 1 91 130 THR B CA 1
ATOM 3645 C C . THR B 1 130 ? -2.541 21.406 -7.703 1 91 130 THR B C 1
ATOM 3647 O O . THR B 1 130 ? -2.709 22.625 -7.855 1 91 130 THR B O 1
ATOM 3650 N N . THR B 1 131 ? -1.408 20.891 -7.176 1 91.44 131 THR B N 1
ATOM 3651 C CA . THR B 1 131 ? -0.328 21.75 -6.703 1 91.44 131 THR B CA 1
ATOM 3652 C C . THR B 1 131 ? 0.553 22.203 -7.863 1 91.44 131 THR B C 1
ATOM 3654 O O . THR B 1 131 ? 1.368 23.109 -7.711 1 91.44 131 THR B O 1
ATOM 3657 N N . GLY B 1 132 ? 0.374 21.578 -8.977 1 94.38 132 GLY B N 1
ATOM 3658 C CA . GLY B 1 132 ? 1.16 21.938 -10.141 1 94.38 132 GLY B CA 1
ATOM 3659 C C . GLY B 1 132 ? 2.605 21.484 -10.055 1 94.38 132 GLY B C 1
ATOM 3660 O O . GLY B 1 132 ? 3.49 22.094 -10.656 1 94.38 132 GLY B O 1
ATOM 3661 N N . THR B 1 133 ? 2.824 20.406 -9.328 1 96.81 133 THR B N 1
ATOM 3662 C CA . THR B 1 133 ? 4.195 19.953 -9.109 1 96.81 133 THR B CA 1
ATOM 3663 C C . THR B 1 133 ? 4.527 18.766 -10 1 96.81 133 THR B C 1
ATOM 3665 O O . THR B 1 133 ? 5.617 18.203 -9.914 1 96.81 133 THR B O 1
ATOM 3668 N N . GLY B 1 134 ? 3.604 18.359 -10.812 1 98.38 134 GLY B N 1
ATOM 3669 C CA . GLY B 1 134 ? 3.871 17.344 -11.82 1 98.38 134 GLY B CA 1
ATOM 3670 C C . GLY B 1 134 ? 3.621 15.93 -11.328 1 98.38 134 GLY B C 1
ATOM 3671 O O . GLY B 1 134 ? 3.893 14.961 -12.039 1 98.38 134 GLY B O 1
ATOM 3672 N N . CYS B 1 135 ? 3.057 15.719 -10.141 1 98.5 135 CYS B N 1
ATOM 3673 C CA . CYS B 1 135 ? 2.922 14.398 -9.531 1 98.5 135 CYS B CA 1
ATOM 3674 C C . CYS B 1 135 ? 1.958 13.531 -10.328 1 98.5 135 CYS B C 1
ATOM 3676 O O . CYS B 1 135 ? 2.223 12.344 -10.555 1 98.5 135 CYS B O 1
ATOM 3678 N N . GLY B 1 136 ? 0.812 14.109 -10.734 1 98.5 136 GLY B N 1
ATOM 3679 C CA . GLY B 1 136 ? -0.154 13.344 -11.516 1 98.5 136 GLY B CA 1
ATOM 3680 C C . GLY B 1 136 ? 0.435 12.75 -12.781 1 98.5 136 GLY B C 1
ATOM 3681 O O . GLY B 1 136 ? 0.498 11.523 -12.922 1 98.5 136 GLY B O 1
ATOM 3682 N N . PRO B 1 137 ? 0.971 13.602 -13.664 1 98.81 137 PRO B N 1
ATOM 3683 C CA . PRO B 1 137 ? 1.575 13.117 -14.906 1 98.81 137 PRO B CA 1
ATOM 3684 C C . PRO B 1 137 ? 2.746 12.164 -14.656 1 98.81 137 PRO B C 1
ATOM 3686 O O . PRO B 1 137 ? 2.932 11.203 -15.406 1 98.81 137 PRO B O 1
ATOM 3689 N N . ALA B 1 138 ? 3.537 12.406 -13.648 1 98.88 138 ALA B N 1
ATOM 3690 C CA . ALA B 1 138 ? 4.676 11.531 -13.367 1 98.88 138 ALA B CA 1
ATOM 3691 C C . ALA B 1 138 ? 4.207 10.148 -12.922 1 98.88 138 ALA B C 1
ATOM 3693 O O . ALA B 1 138 ? 4.77 9.133 -13.344 1 98.88 138 ALA B O 1
ATOM 3694 N N . ASN B 1 139 ? 3.205 10.102 -12.055 1 98.88 139 ASN B N 1
ATOM 3695 C CA . ASN B 1 139 ? 2.66 8.812 -11.648 1 98.88 139 ASN B CA 1
ATOM 3696 C C . ASN B 1 139 ? 2.008 8.086 -12.82 1 98.88 139 ASN B C 1
ATOM 3698 O O . ASN B 1 139 ? 2.057 6.855 -12.898 1 98.88 139 ASN B O 1
ATOM 3702 N N . ALA B 1 140 ? 1.355 8.844 -13.695 1 98.81 140 ALA B N 1
ATOM 3703 C CA . ALA B 1 140 ? 0.792 8.242 -14.898 1 98.81 140 ALA B CA 1
ATOM 3704 C C . ALA B 1 140 ? 1.885 7.609 -15.758 1 98.81 140 ALA B C 1
ATOM 3706 O O . ALA B 1 140 ? 1.755 6.465 -16.188 1 98.81 140 ALA B O 1
ATOM 3707 N N . ASP B 1 141 ? 2.959 8.352 -15.977 1 98.81 141 ASP B N 1
ATOM 3708 C CA . ASP B 1 141 ? 4.078 7.82 -16.75 1 98.81 141 ASP B CA 1
ATOM 3709 C C . ASP B 1 141 ? 4.664 6.578 -16.078 1 98.81 141 ASP B C 1
ATOM 3711 O O . ASP B 1 141 ? 5.066 5.633 -16.766 1 98.81 141 ASP B O 1
ATOM 3715 N N . ARG B 1 142 ? 4.793 6.641 -14.82 1 98.69 142 ARG B N 1
ATOM 3716 C CA . ARG B 1 142 ? 5.32 5.484 -14.094 1 98.69 142 ARG B CA 1
ATOM 3717 C C . ARG B 1 142 ? 4.441 4.258 -14.312 1 98.69 142 ARG B C 1
ATOM 3719 O O . ARG B 1 142 ? 4.949 3.158 -14.547 1 98.69 142 ARG B O 1
ATOM 3726 N N . ALA B 1 143 ? 3.113 4.422 -14.18 1 98.62 143 ALA B N 1
ATOM 3727 C CA . ALA B 1 143 ? 2.172 3.326 -14.391 1 98.62 143 ALA B CA 1
ATOM 3728 C C . ALA B 1 143 ? 2.27 2.783 -15.812 1 98.62 143 ALA B C 1
ATOM 3730 O O . ALA B 1 143 ? 2.045 1.594 -16.047 1 98.62 143 ALA B O 1
ATOM 3731 N N . LEU B 1 144 ? 2.617 3.637 -16.734 1 98.69 144 LEU B N 1
ATOM 3732 C CA . LEU B 1 144 ? 2.76 3.254 -18.141 1 98.69 144 LEU B CA 1
ATOM 3733 C C . LEU B 1 144 ? 4.164 2.729 -18.406 1 98.69 144 LEU B C 1
ATOM 3735 O O . LEU B 1 144 ? 4.508 2.445 -19.562 1 98.69 144 LEU B O 1
ATOM 3739 N N . ARG B 1 145 ? 5.059 2.625 -17.375 1 97.75 145 ARG B N 1
ATOM 3740 C CA . ARG B 1 145 ? 6.414 2.094 -17.406 1 97.75 145 ARG B CA 1
ATOM 3741 C C . ARG B 1 145 ? 7.305 2.922 -18.328 1 97.75 145 ARG B C 1
ATOM 3743 O O . ARG B 1 145 ? 8.133 2.373 -19.062 1 97.75 145 ARG B O 1
ATOM 3750 N N . LYS B 1 146 ? 7.082 4.273 -18.219 1 97.19 146 LYS B N 1
ATOM 3751 C CA . LYS B 1 146 ? 7.867 5.184 -19.047 1 97.19 146 LYS B CA 1
ATOM 3752 C C . LYS B 1 146 ? 8.664 6.16 -18.188 1 97.19 146 LYS B C 1
ATOM 3754 O O . LYS B 1 146 ? 9.336 7.047 -18.703 1 97.19 146 LYS B O 1
ATOM 3759 N N . ALA B 1 147 ? 8.633 6.012 -17 1 98.06 147 ALA B N 1
ATOM 3760 C CA . ALA B 1 147 ? 9.25 6.996 -16.109 1 98.06 147 ALA B CA 1
ATOM 3761 C C . ALA B 1 147 ? 10.766 6.812 -16.062 1 98.06 147 ALA B C 1
ATOM 3763 O O . ALA B 1 147 ? 11.258 5.684 -16.109 1 98.06 147 ALA B O 1
ATOM 3764 N N . LYS B 1 148 ? 11.438 7.934 -16.016 1 98.31 148 LYS B N 1
ATOM 3765 C CA . LYS B 1 148 ? 12.836 7.902 -15.594 1 98.31 148 LYS B CA 1
ATOM 3766 C C . LYS B 1 148 ? 12.945 7.602 -14.102 1 98.31 148 LYS B C 1
ATOM 3768 O O . LYS B 1 148 ? 12.102 8.031 -13.312 1 98.31 148 LYS B O 1
ATOM 3773 N N . LEU B 1 149 ? 13.969 6.816 -13.766 1 98.62 149 LEU B N 1
ATOM 3774 C CA . LEU B 1 149 ? 14.164 6.492 -12.359 1 98.62 149 LEU B CA 1
ATOM 3775 C C . LEU B 1 149 ? 15.383 7.223 -11.797 1 98.62 149 LEU B C 1
ATOM 3777 O O . LEU B 1 149 ? 16.203 7.75 -12.555 1 98.62 149 LEU B O 1
ATOM 3781 N N . ALA B 1 150 ? 15.453 7.266 -10.484 1 98.81 150 ALA B N 1
ATOM 3782 C CA . ALA B 1 150 ? 16.516 7.984 -9.797 1 98.81 150 ALA B CA 1
ATOM 3783 C C . ALA B 1 150 ? 17.891 7.492 -10.25 1 98.81 150 ALA B C 1
ATOM 3785 O O . ALA B 1 150 ? 18.828 8.281 -10.383 1 98.81 150 ALA B O 1
ATOM 3786 N N . ARG B 1 151 ? 18.016 6.203 -10.492 1 98.06 151 ARG B N 1
ATOM 3787 C CA . ARG B 1 151 ? 19.281 5.617 -10.898 1 98.06 151 ARG B CA 1
ATOM 3788 C C . ARG B 1 151 ? 19.75 6.191 -12.234 1 98.06 151 ARG B C 1
ATOM 3790 O O . ARG B 1 151 ? 20.938 6.109 -12.57 1 98.06 151 ARG B O 1
ATOM 3797 N N . ASP B 1 152 ? 18.828 6.836 -12.953 1 96.88 152 ASP B N 1
ATOM 3798 C CA . ASP B 1 152 ? 19.141 7.363 -14.273 1 96.88 152 ASP B CA 1
ATOM 3799 C C . ASP B 1 152 ? 19.484 8.852 -14.211 1 96.88 152 ASP B C 1
ATOM 3801 O O . ASP B 1 152 ? 19.641 9.5 -15.242 1 96.88 152 ASP B O 1
ATOM 3805 N N . VAL B 1 153 ? 19.547 9.398 -13.055 1 98.19 153 VAL B N 1
ATOM 3806 C CA . VAL B 1 153 ? 19.781 10.82 -12.875 1 98.19 153 VAL B CA 1
ATOM 3807 C C . VAL B 1 153 ? 21.156 11.039 -12.234 1 98.19 153 VAL B C 1
ATOM 3809 O O . VAL B 1 153 ? 21.344 10.797 -11.039 1 98.19 153 VAL B O 1
ATOM 3812 N N . ASP B 1 154 ? 22.094 11.625 -12.93 1 97.94 154 ASP B N 1
ATOM 3813 C CA . ASP B 1 154 ? 23.484 11.789 -12.5 1 97.94 154 ASP B CA 1
ATOM 3814 C C . ASP B 1 154 ? 23.562 12.648 -11.234 1 97.94 154 ASP B C 1
ATOM 3816 O O . ASP B 1 154 ? 24.375 12.383 -10.352 1 97.94 154 ASP B O 1
ATOM 3820 N N . GLU B 1 155 ? 22.75 13.609 -11.164 1 97.25 155 GLU B N 1
ATOM 3821 C CA . GLU B 1 155 ? 22.781 14.547 -10.047 1 97.25 155 GLU B CA 1
ATOM 3822 C C . GLU B 1 155 ? 22.453 13.844 -8.734 1 97.25 155 GLU B C 1
ATOM 3824 O O . GLU B 1 155 ? 22.766 14.359 -7.656 1 97.25 155 GLU B O 1
ATOM 3829 N N . LEU B 1 156 ? 21.844 12.68 -8.812 1 98.31 156 LEU B N 1
ATOM 3830 C CA . LEU B 1 156 ? 21.406 11.984 -7.609 1 98.31 156 LEU B CA 1
ATOM 3831 C C . LEU B 1 156 ? 22.375 10.852 -7.266 1 98.31 156 LEU B C 1
ATOM 3833 O O . LEU B 1 156 ? 22.172 10.133 -6.285 1 98.31 156 LEU B O 1
ATOM 3837 N N . SER B 1 157 ? 23.438 10.688 -7.965 1 98.12 157 SER B N 1
ATOM 3838 C CA . SER B 1 157 ? 24.312 9.523 -7.902 1 98.12 157 SER B CA 1
ATOM 3839 C C . SER B 1 157 ? 24.875 9.32 -6.5 1 98.12 157 SER B C 1
ATOM 3841 O O . SER B 1 157 ? 25 8.188 -6.031 1 98.12 157 SER B O 1
ATOM 3843 N N . GLU B 1 158 ? 25.203 10.391 -5.805 1 97.31 158 GLU B N 1
ATOM 3844 C CA . GLU B 1 158 ? 25.859 10.273 -4.508 1 97.31 158 GLU B CA 1
ATOM 3845 C C . GLU B 1 158 ? 24.875 9.859 -3.418 1 97.31 158 GLU B C 1
ATOM 3847 O O . GLU B 1 158 ? 25.281 9.461 -2.324 1 97.31 158 GLU B O 1
ATOM 3852 N N . PHE B 1 159 ? 23.547 9.945 -3.746 1 98.62 159 PHE B N 1
ATOM 3853 C CA . PHE B 1 159 ? 22.531 9.695 -2.727 1 98.62 159 PHE B CA 1
ATOM 3854 C C . PHE B 1 159 ? 21.875 8.336 -2.934 1 98.62 159 PHE B C 1
ATOM 3856 O O . PHE B 1 159 ? 21.125 7.863 -2.076 1 98.62 159 PHE B O 1
ATOM 3863 N N . LEU B 1 160 ? 22.172 7.617 -4.012 1 98.75 160 LEU B N 1
ATOM 3864 C CA . LEU B 1 160 ? 21.406 6.434 -4.418 1 98.75 160 LEU B CA 1
ATOM 3865 C C . LEU B 1 160 ? 21.688 5.262 -3.484 1 98.75 160 LEU B C 1
ATOM 3867 O O . LEU B 1 160 ? 22.828 5.078 -3.031 1 98.75 160 LEU B O 1
ATOM 3871 N N . GLY B 1 161 ? 20.609 4.461 -3.193 1 98.56 161 GLY B N 1
ATOM 3872 C CA . GLY B 1 161 ? 20.75 3.248 -2.404 1 98.56 161 GLY B CA 1
ATOM 3873 C C . GLY B 1 161 ? 19.5 2.377 -2.42 1 98.56 161 GLY B C 1
ATOM 3874 O O . GLY B 1 161 ? 18.562 2.645 -3.166 1 98.56 161 GLY B O 1
ATOM 3875 N N . ASP B 1 162 ? 19.562 1.294 -1.687 1 98.62 162 ASP B N 1
ATOM 3876 C CA . ASP B 1 162 ? 18.469 0.347 -1.519 1 98.62 162 ASP B CA 1
ATOM 3877 C C . ASP B 1 162 ? 17.719 0.602 -0.213 1 98.62 162 ASP B C 1
ATOM 3879 O O . ASP B 1 162 ? 17.969 -0.055 0.797 1 98.62 162 ASP B O 1
ATOM 3883 N N . VAL B 1 163 ? 16.75 1.419 -0.313 1 98.88 163 VAL B N 1
ATOM 3884 C CA . VAL B 1 163 ? 16.062 1.874 0.889 1 98.88 163 VAL B CA 1
ATOM 3885 C C . VAL B 1 163 ? 15.32 0.703 1.538 1 98.88 163 VAL B C 1
ATOM 3887 O O . VAL B 1 163 ? 15.414 0.499 2.75 1 98.88 163 VAL B O 1
ATOM 3890 N N . PRO B 1 164 ? 14.57 -0.128 0.785 1 98.88 164 PRO B N 1
ATOM 3891 C CA . PRO B 1 164 ? 13.953 -1.286 1.434 1 98.88 164 PRO B CA 1
ATOM 3892 C C . PRO B 1 164 ? 14.961 -2.17 2.156 1 98.88 164 PRO B C 1
ATOM 3894 O O . PRO B 1 164 ? 14.695 -2.646 3.262 1 98.88 164 PRO B O 1
ATOM 3897 N N . GLY B 1 165 ? 16.109 -2.375 1.519 1 98.75 165 GLY B N 1
ATOM 3898 C CA . GLY B 1 165 ? 17.156 -3.141 2.176 1 98.75 165 GLY B CA 1
ATOM 3899 C C . GLY B 1 165 ? 17.641 -2.51 3.471 1 98.75 165 GLY B C 1
ATOM 3900 O O . GLY B 1 165 ? 17.703 -3.178 4.504 1 98.75 165 GLY B O 1
ATOM 3901 N N . LEU B 1 166 ? 17.875 -1.213 3.445 1 98.81 166 LEU B N 1
ATOM 3902 C CA . LEU B 1 166 ? 18.359 -0.453 4.598 1 98.81 166 LEU B CA 1
ATOM 3903 C C . LEU B 1 166 ? 17.359 -0.525 5.746 1 98.81 166 LEU B C 1
ATOM 3905 O O . LEU B 1 166 ? 17.734 -0.793 6.887 1 98.81 166 LEU B O 1
ATOM 3909 N N . VAL B 1 167 ? 16.141 -0.344 5.461 1 98.88 167 VAL B N 1
ATOM 3910 C CA . VAL B 1 167 ? 15.094 -0.264 6.469 1 98.88 167 VAL B CA 1
ATOM 3911 C C . VAL B 1 167 ? 14.891 -1.632 7.117 1 98.88 167 VAL B C 1
ATOM 3913 O O . VAL B 1 167 ? 14.836 -1.741 8.344 1 98.88 167 VAL B O 1
ATOM 3916 N N . ASN B 1 168 ? 14.82 -2.668 6.34 1 98.88 168 ASN B N 1
ATOM 3917 C CA . ASN B 1 168 ? 14.57 -3.996 6.891 1 98.88 168 ASN B CA 1
ATOM 3918 C C . ASN B 1 168 ? 15.781 -4.523 7.652 1 98.88 168 ASN B C 1
ATOM 3920 O O . ASN B 1 168 ? 15.633 -5.242 8.641 1 98.88 168 ASN B O 1
ATOM 3924 N N . GLU B 1 169 ? 16.953 -4.176 7.164 1 98.69 169 GLU B N 1
ATOM 3925 C CA . GLU B 1 169 ? 18.156 -4.531 7.922 1 98.69 169 GLU B CA 1
ATOM 3926 C C . GLU B 1 169 ? 18.156 -3.867 9.297 1 98.69 169 GLU B C 1
ATOM 3928 O O . GLU B 1 169 ? 18.516 -4.496 10.297 1 98.69 169 GLU B O 1
ATOM 3933 N N . ALA B 1 170 ? 17.781 -2.607 9.336 1 98.81 170 ALA B N 1
ATOM 3934 C CA . ALA B 1 170 ? 17.688 -1.896 10.609 1 98.81 170 ALA B CA 1
ATOM 3935 C C . ALA B 1 170 ? 16.672 -2.568 11.539 1 98.81 170 ALA B C 1
ATOM 3937 O O . ALA B 1 170 ? 16.969 -2.809 12.711 1 98.81 170 ALA B O 1
ATOM 3938 N N . ILE B 1 171 ? 15.531 -2.904 11.031 1 98.81 171 ILE B N 1
ATOM 3939 C CA . ILE B 1 171 ? 14.492 -3.555 11.82 1 98.81 171 ILE B CA 1
ATOM 3940 C C . ILE B 1 171 ? 15.023 -4.867 12.391 1 98.81 171 ILE B C 1
ATOM 3942 O O . ILE B 1 171 ? 14.875 -5.137 13.586 1 98.81 171 ILE B O 1
ATOM 3946 N N . ASP B 1 172 ? 15.656 -5.641 11.562 1 98.25 172 ASP B N 1
ATOM 3947 C CA . ASP B 1 172 ? 16.156 -6.945 11.969 1 98.25 172 ASP B CA 1
ATOM 3948 C C . ASP B 1 172 ? 17.281 -6.805 13 1 98.25 172 ASP B C 1
ATOM 3950 O O . ASP B 1 172 ? 17.484 -7.695 13.828 1 98.25 172 ASP B O 1
ATOM 3954 N N . ALA B 1 173 ? 17.969 -5.703 12.969 1 98.31 173 ALA B N 1
ATOM 3955 C CA . ALA B 1 173 ? 19.062 -5.445 13.898 1 98.31 173 ALA B CA 1
ATOM 3956 C C . ALA B 1 173 ? 18.547 -4.898 15.219 1 98.31 173 ALA B C 1
ATOM 3958 O O . ALA B 1 173 ? 19.328 -4.57 16.109 1 98.31 173 ALA B O 1
ATOM 3959 N N . GLY B 1 174 ? 17.281 -4.758 15.336 1 98.38 174 GLY B N 1
ATOM 3960 C CA . GLY B 1 174 ? 16.703 -4.273 16.578 1 98.38 174 GLY B CA 1
ATOM 3961 C C . GLY B 1 174 ? 16.625 -2.758 16.656 1 98.38 174 GLY B C 1
ATOM 3962 O O . GLY B 1 174 ? 16.422 -2.193 17.734 1 98.38 174 GLY B O 1
ATOM 3963 N N . GLU B 1 175 ? 16.828 -2.115 15.508 1 98.62 175 GLU B N 1
ATOM 3964 C CA . GLU B 1 175 ? 16.828 -0.657 15.461 1 98.62 175 GLU B CA 1
ATOM 3965 C C . GLU B 1 175 ? 15.461 -0.13 15.008 1 98.62 175 GLU B C 1
ATOM 3967 O O . GLU B 1 175 ? 14.805 -0.736 14.164 1 98.62 175 GLU B O 1
ATOM 3972 N N . ASP B 1 176 ? 15.062 1.027 15.539 1 98.81 176 ASP B N 1
ATOM 3973 C CA . ASP B 1 176 ? 13.734 1.585 15.273 1 98.81 176 ASP B CA 1
ATOM 3974 C C . ASP B 1 176 ? 13.719 2.326 13.938 1 98.81 176 ASP B C 1
ATOM 3976 O O . ASP B 1 176 ? 14.734 2.871 13.508 1 98.81 176 ASP B O 1
ATOM 3980 N N . VAL B 1 177 ? 12.586 2.248 13.297 1 98.94 177 VAL B N 1
ATOM 3981 C CA . VAL B 1 177 ? 12.367 2.918 12.016 1 98.94 177 VAL B CA 1
ATOM 3982 C C . VAL B 1 177 ? 11.109 3.785 12.102 1 98.94 177 VAL B C 1
ATOM 3984 O O . VAL B 1 177 ? 10.102 3.381 12.688 1 98.94 177 VAL B O 1
ATOM 3987 N N . LEU B 1 178 ? 11.188 5.023 11.586 1 98.94 178 LEU B N 1
ATOM 3988 C CA . LEU B 1 178 ? 10.062 5.953 11.484 1 98.94 178 LEU B CA 1
ATOM 3989 C C . LEU B 1 178 ? 9.734 6.258 10.023 1 98.94 178 LEU B C 1
ATOM 3991 O O . LEU B 1 178 ? 10.602 6.727 9.281 1 98.94 178 LEU B O 1
ATOM 3995 N N . ILE B 1 179 ? 8.523 5.934 9.625 1 99 179 ILE B N 1
ATOM 3996 C CA . ILE B 1 179 ? 8.07 6.195 8.266 1 99 179 ILE B CA 1
ATOM 3997 C C . ILE B 1 179 ? 7.168 7.426 8.25 1 99 179 ILE B C 1
ATOM 3999 O O . ILE B 1 179 ? 6.16 7.473 8.961 1 99 179 ILE B O 1
ATOM 4003 N N . GLU B 1 180 ? 7.523 8.406 7.457 1 98.88 180 GLU B N 1
ATOM 4004 C CA . GLU B 1 180 ? 6.789 9.656 7.328 1 98.88 180 GLU B CA 1
ATOM 4005 C C . GLU B 1 180 ? 5.891 9.648 6.09 1 98.88 180 GLU B C 1
ATOM 4007 O O . GLU B 1 180 ? 6.379 9.734 4.965 1 98.88 180 GLU B O 1
ATOM 4012 N N . GLY B 1 181 ? 4.566 9.594 6.332 1 98.69 181 GLY B N 1
ATOM 4013 C CA . GLY B 1 181 ? 3.621 9.727 5.234 1 98.69 181 GLY B CA 1
ATOM 4014 C C . GLY B 1 181 ? 3.35 11.172 4.852 1 98.69 181 GLY B C 1
ATOM 4015 O O . GLY B 1 181 ? 3.377 12.062 5.707 1 98.69 181 GLY B O 1
ATOM 4016 N N . THR B 1 182 ? 3.057 11.328 3.541 1 96.38 182 THR B N 1
ATOM 4017 C CA . THR B 1 182 ? 2.703 12.672 3.084 1 96.38 182 THR B CA 1
ATOM 4018 C C . THR B 1 182 ? 1.224 12.742 2.719 1 96.38 182 THR B C 1
ATOM 4020 O O . THR B 1 182 ? 0.532 11.727 2.695 1 96.38 182 THR B O 1
ATOM 4023 N N . GLN B 1 183 ? 0.728 13.938 2.471 1 95.75 183 GLN B N 1
ATOM 4024 C CA . GLN B 1 183 ? -0.68 14.195 2.184 1 95.75 183 GLN B CA 1
ATOM 4025 C C . GLN B 1 183 ? -1.576 13.656 3.295 1 95.75 183 GLN B C 1
ATOM 4027 O O . GLN B 1 183 ? -1.135 13.508 4.438 1 95.75 183 GLN B O 1
ATOM 4032 N N . GLY B 1 184 ? -2.84 13.711 3.135 1 96.88 184 GLY B N 1
ATOM 4033 C CA . GLY B 1 184 ? -3.795 13.242 4.125 1 96.88 184 GLY B CA 1
ATOM 4034 C C . GLY B 1 184 ? -4.746 12.188 3.586 1 96.88 184 GLY B C 1
ATOM 4035 O O . GLY B 1 184 ? -4.852 12.008 2.373 1 96.88 184 GLY B O 1
ATOM 4036 N N . PHE B 1 185 ? -5.41 11.508 4.508 1 98.31 185 PHE B N 1
ATOM 4037 C CA . PHE B 1 185 ? -6.359 10.445 4.215 1 98.31 185 PHE B CA 1
ATOM 4038 C C . PHE B 1 185 ? -7.438 10.93 3.248 1 98.31 185 PHE B C 1
ATOM 4040 O O . PHE B 1 185 ? -7.812 10.211 2.32 1 98.31 185 PHE B O 1
ATOM 4047 N N . GLY B 1 186 ? -7.887 12.117 3.428 1 96.88 186 GLY B N 1
ATOM 4048 C CA . GLY B 1 186 ? -8.953 12.656 2.6 1 96.88 186 GLY B CA 1
ATOM 4049 C C . GLY B 1 186 ? -8.562 12.797 1.141 1 96.88 186 GLY B C 1
ATOM 4050 O O . GLY B 1 186 ? -9.422 12.906 0.268 1 96.88 186 GLY B O 1
ATOM 4051 N N . LEU B 1 187 ? -7.293 12.75 0.874 1 96.88 187 LEU B N 1
ATOM 4052 C CA . LEU B 1 187 ? -6.781 12.93 -0.481 1 96.88 187 LEU B CA 1
ATOM 4053 C C . LEU B 1 187 ? -6.34 11.594 -1.074 1 96.88 187 LEU B C 1
ATOM 4055 O O . LEU B 1 187 ? -5.773 11.555 -2.168 1 96.88 187 LEU B O 1
ATOM 4059 N N . SER B 1 188 ? -6.602 10.484 -0.407 1 98.31 188 SER B N 1
ATOM 4060 C CA . SER B 1 188 ? -6.23 9.164 -0.894 1 98.31 188 SER B CA 1
ATOM 4061 C C . SER B 1 188 ? -6.875 8.867 -2.244 1 98.31 188 SER B C 1
ATOM 4063 O O . SER B 1 188 ? -8.07 9.109 -2.434 1 98.31 188 SER B O 1
ATOM 4065 N N . LEU B 1 189 ? -6.117 8.305 -3.111 1 98.69 189 LEU B N 1
ATOM 4066 C CA . LEU B 1 189 ? -6.613 7.945 -4.438 1 98.69 189 LEU B CA 1
ATOM 4067 C C . LEU B 1 189 ? -7.699 6.883 -4.34 1 98.69 189 LEU B C 1
ATOM 4069 O O . LEU B 1 189 ? -8.656 6.895 -5.125 1 98.69 189 LEU B O 1
ATOM 4073 N N . TYR B 1 190 ? -7.582 5.98 -3.355 1 98.62 190 TYR B N 1
ATOM 4074 C CA . TYR B 1 190 ? -8.484 4.836 -3.26 1 98.62 190 TYR B CA 1
ATOM 4075 C C . TYR B 1 190 ? -9.578 5.09 -2.227 1 98.62 190 TYR B C 1
ATOM 4077 O O . TYR B 1 190 ? -10.711 4.633 -2.389 1 98.62 190 TYR B O 1
ATOM 4085 N N . HIS B 1 191 ? -9.203 5.816 -1.191 1 98.31 191 HIS B N 1
ATOM 4086 C CA . HIS B 1 191 ? -10.062 5.84 -0.012 1 98.31 191 HIS B CA 1
ATOM 4087 C C . HIS B 1 191 ? -10.531 7.258 0.3 1 98.31 191 HIS B C 1
ATOM 4089 O O . HIS B 1 191 ? -11.305 7.465 1.235 1 98.31 191 HIS B O 1
ATOM 4095 N N . GLY B 1 192 ? -9.992 8.156 -0.502 1 94.12 192 GLY B N 1
ATOM 4096 C CA . GLY B 1 192 ? -10.328 9.547 -0.255 1 94.12 192 GLY B CA 1
ATOM 4097 C C . GLY B 1 192 ? -11.82 9.812 -0.311 1 94.12 192 GLY B C 1
ATOM 4098 O O . GLY B 1 192 ? -12.609 8.922 -0.656 1 94.12 192 GLY B O 1
ATOM 4099 N N . ILE B 1 193 ? -12.195 10.938 -0.042 1 84 193 ILE B N 1
ATOM 4100 C CA . ILE B 1 193 ? -13.594 11.234 0.246 1 84 193 ILE B CA 1
ATOM 4101 C C . ILE B 1 193 ? -14.336 11.555 -1.053 1 84 193 ILE B C 1
ATOM 4103 O O . ILE B 1 193 ? -15.492 11.164 -1.228 1 84 193 ILE B O 1
ATOM 4107 N N . ASP B 1 194 ? -13.594 12.25 -1.991 1 90.06 194 ASP B N 1
ATOM 4108 C CA . ASP B 1 194 ? -14.359 12.773 -3.115 1 90.06 194 ASP B CA 1
ATOM 4109 C C . ASP B 1 194 ? -13.547 12.727 -4.406 1 90.06 194 ASP B C 1
ATOM 4111 O O . ASP B 1 194 ? -13.203 13.773 -4.965 1 90.06 194 ASP B O 1
ATOM 4115 N N . TYR B 1 195 ? -13.328 11.594 -4.965 1 95.44 195 TYR B N 1
ATOM 4116 C CA . TYR B 1 195 ? -12.734 11.539 -6.297 1 95.44 195 TYR B CA 1
ATOM 4117 C C . TYR B 1 195 ? -13.586 12.297 -7.305 1 95.44 195 TYR B C 1
ATOM 4119 O O . TYR B 1 195 ? -14.805 12.125 -7.352 1 95.44 195 TYR B O 1
ATOM 4127 N N . PRO B 1 196 ? -12.984 13.242 -8.062 1 96.69 196 PRO B N 1
ATOM 4128 C CA . PRO B 1 196 ? -11.578 13.312 -8.469 1 96.69 196 PRO B CA 1
ATOM 4129 C C . PRO B 1 196 ? -10.773 14.312 -7.648 1 96.69 196 PRO B C 1
ATOM 4131 O O . PRO B 1 196 ? -9.641 14.641 -8.008 1 96.69 196 PRO B O 1
ATOM 4134 N N . TYR B 1 197 ? -11.297 14.891 -6.555 1 96.25 197 TYR B N 1
ATOM 4135 C CA . TYR B 1 197 ? -10.602 15.883 -5.738 1 96.25 197 TYR B CA 1
ATOM 4136 C C . TYR B 1 197 ? -9.68 15.211 -4.727 1 96.25 197 TYR B C 1
ATOM 4138 O O . TYR B 1 197 ? -9.805 15.43 -3.52 1 96.25 197 TYR B O 1
ATOM 4146 N N . VAL B 1 198 ? -8.766 14.375 -5.191 1 96.94 198 VAL B N 1
ATOM 4147 C CA . VAL B 1 198 ? -7.777 13.633 -4.418 1 96.94 198 VAL B CA 1
ATOM 4148 C C . VAL B 1 198 ? -6.406 13.758 -5.078 1 96.94 198 VAL B C 1
ATOM 4150 O O . VAL B 1 198 ? -6.273 14.367 -6.141 1 96.94 198 VAL B O 1
ATOM 4153 N N . THR B 1 199 ? -5.375 13.219 -4.41 1 97 199 THR B N 1
ATOM 4154 C CA . THR B 1 199 ? -4.043 13.195 -5.008 1 97 199 THR B CA 1
ATOM 4155 C C . THR B 1 199 ? -3.859 11.945 -5.867 1 97 199 THR B C 1
ATOM 4157 O O . THR B 1 199 ? -4.793 11.164 -6.039 1 97 199 THR B O 1
ATOM 4160 N N . SER B 1 200 ? -2.734 11.797 -6.473 1 98.44 200 SER B N 1
ATOM 4161 C CA . SER B 1 200 ? -2.523 10.852 -7.562 1 98.44 200 SER B CA 1
ATOM 4162 C C . SER B 1 200 ? -2.098 9.484 -7.031 1 98.44 200 SER B C 1
ATOM 4164 O O . SER B 1 200 ? -1.713 8.602 -7.805 1 98.44 200 SER B O 1
ATOM 4166 N N . LYS B 1 201 ? -2.141 9.266 -5.703 1 98.25 201 LYS B N 1
ATOM 4167 C CA . LYS B 1 201 ? -1.766 8 -5.078 1 98.25 201 LYS B CA 1
ATOM 4168 C C . LYS B 1 201 ? -2.516 7.789 -3.766 1 98.25 201 LYS B C 1
ATOM 4170 O O . LYS B 1 201 ? -3.088 8.734 -3.213 1 98.25 201 LYS B O 1
ATOM 4175 N N . ASP B 1 202 ? -2.555 6.531 -3.348 1 98.69 202 ASP B N 1
ATOM 4176 C CA . ASP B 1 202 ? -3.084 6.23 -2.021 1 98.69 202 ASP B CA 1
ATOM 4177 C C . ASP B 1 202 ? -2.188 6.812 -0.929 1 98.69 202 ASP B C 1
ATOM 4179 O O . ASP B 1 202 ? -0.96 6.777 -1.042 1 98.69 202 ASP B O 1
ATOM 4183 N N . THR B 1 203 ? -2.805 7.355 0.136 1 98.69 203 THR B N 1
ATOM 4184 C CA . THR B 1 203 ? -2.059 8.023 1.194 1 98.69 203 THR B CA 1
ATOM 4185 C C . THR B 1 203 ? -2.406 7.438 2.559 1 98.69 203 THR B C 1
ATOM 4187 O O . THR B 1 203 ? -2.568 8.172 3.535 1 98.69 203 THR B O 1
ATOM 4190 N N . THR B 1 204 ? -2.568 6.156 2.656 1 98.88 204 THR B N 1
ATOM 4191 C CA . THR B 1 204 ? -2.812 5.434 3.898 1 98.88 204 THR B CA 1
ATOM 4192 C C . THR B 1 204 ? -1.521 4.812 4.426 1 98.88 204 THR B C 1
ATOM 4194 O O . THR B 1 204 ? -0.521 4.746 3.707 1 98.88 204 THR B O 1
ATOM 4197 N N . ALA B 1 205 ? -1.585 4.367 5.688 1 98.94 205 ALA B N 1
ATOM 4198 C CA . ALA B 1 205 ? -0.417 3.773 6.332 1 98.94 205 ALA B CA 1
ATOM 4199 C C . ALA B 1 205 ? 0.065 2.543 5.57 1 98.94 205 ALA B C 1
ATOM 4201 O O . ALA B 1 205 ? 1.271 2.322 5.434 1 98.94 205 ALA B O 1
ATOM 4202 N N . SER B 1 206 ? -0.862 1.733 5.059 1 98.94 206 SER B N 1
ATOM 4203 C CA . SER B 1 206 ? -0.477 0.559 4.281 1 98.94 206 SER B CA 1
ATOM 4204 C C . SER B 1 206 ? 0.238 0.956 2.994 1 98.94 206 SER B C 1
ATOM 4206 O O . SER B 1 206 ? 1.22 0.321 2.602 1 98.94 206 SER B O 1
ATOM 4208 N N . ALA B 1 207 ? -0.23 2.002 2.361 1 98.94 207 ALA B N 1
ATOM 4209 C CA . ALA B 1 207 ? 0.442 2.502 1.164 1 98.94 207 ALA B CA 1
ATOM 4210 C C . ALA B 1 207 ? 1.838 3.023 1.497 1 98.94 207 ALA B C 1
ATOM 4212 O O . ALA B 1 207 ? 2.777 2.836 0.721 1 98.94 207 ALA B O 1
ATOM 4213 N N . PHE B 1 208 ? 1.961 3.672 2.678 1 98.94 208 PHE B N 1
ATOM 4214 C CA . PHE B 1 208 ? 3.26 4.203 3.078 1 98.94 208 PHE B CA 1
ATOM 4215 C C . PHE B 1 208 ? 4.242 3.072 3.357 1 98.94 208 PHE B C 1
ATOM 4217 O O . PHE B 1 208 ? 5.422 3.17 3.016 1 98.94 208 PHE B O 1
ATOM 4224 N N . ALA B 1 209 ? 3.766 2.033 3.979 1 98.94 209 ALA B N 1
ATOM 4225 C CA . ALA B 1 209 ? 4.609 0.856 4.172 1 98.94 209 ALA B CA 1
ATOM 4226 C C . ALA B 1 209 ? 5.078 0.293 2.832 1 98.94 209 ALA B C 1
ATOM 4228 O O . ALA B 1 209 ? 6.25 -0.056 2.674 1 98.94 209 ALA B O 1
ATOM 4229 N N . SER B 1 210 ? 4.176 0.226 1.86 1 98.94 210 SER B N 1
ATOM 4230 C CA . SER B 1 210 ? 4.496 -0.231 0.512 1 98.94 210 SER B CA 1
ATOM 4231 C C . SER B 1 210 ? 5.535 0.671 -0.145 1 98.94 210 SER B C 1
ATOM 4233 O O . SER B 1 210 ? 6.477 0.186 -0.777 1 98.94 210 SER B O 1
ATOM 4235 N N . ASP B 1 211 ? 5.418 1.962 0.049 1 98.94 211 ASP B N 1
ATOM 4236 C CA . ASP B 1 211 ? 6.324 2.938 -0.551 1 98.94 211 ASP B CA 1
ATOM 4237 C C . ASP B 1 211 ? 7.762 2.705 -0.094 1 98.94 211 ASP B C 1
ATOM 4239 O O . ASP B 1 211 ? 8.703 2.965 -0.843 1 98.94 211 ASP B O 1
ATOM 4243 N N . VAL B 1 212 ? 7.902 2.225 1.157 1 98.94 212 VAL B N 1
ATOM 4244 C CA . VAL B 1 212 ? 9.227 2.129 1.771 1 98.94 212 VAL B CA 1
ATOM 4245 C C . VAL B 1 212 ? 9.75 0.7 1.647 1 98.94 212 VAL B C 1
ATOM 4247 O O . VAL B 1 212 ? 10.953 0.464 1.749 1 98.94 212 VAL B O 1
ATOM 4250 N N . GLY B 1 213 ? 8.883 -0.24 1.407 1 98.88 213 GLY B N 1
ATOM 4251 C CA . GLY B 1 213 ? 9.273 -1.634 1.278 1 98.88 213 GLY B CA 1
ATOM 4252 C C . GLY B 1 213 ? 9.305 -2.371 2.604 1 98.88 213 GLY B C 1
ATOM 4253 O O . GLY B 1 213 ? 10.234 -3.139 2.871 1 98.88 213 GLY B O 1
ATOM 4254 N N . VAL B 1 214 ? 8.305 -2.111 3.436 1 98.94 214 VAL B N 1
ATOM 4255 C CA . VAL B 1 214 ? 8.141 -2.812 4.707 1 98.94 214 VAL B CA 1
ATOM 4256 C C . VAL B 1 214 ? 6.82 -3.574 4.711 1 98.94 214 VAL B C 1
ATOM 4258 O O . VAL B 1 214 ? 5.777 -3.021 4.355 1 98.94 214 VAL B O 1
ATOM 4261 N N . GLY B 1 215 ? 6.883 -4.863 5.043 1 98.94 215 GLY B N 1
ATOM 4262 C CA . GLY B 1 215 ? 5.668 -5.66 5.121 1 98.94 215 GLY B CA 1
ATOM 4263 C C . GLY B 1 215 ? 4.73 -5.207 6.227 1 98.94 215 GLY B C 1
ATOM 4264 O O . GLY B 1 215 ? 5.172 -4.652 7.234 1 98.94 215 GLY B O 1
ATOM 4265 N N . PRO B 1 216 ? 3.455 -5.496 6.035 1 98.94 216 PRO B N 1
ATOM 4266 C CA . PRO B 1 216 ? 2.494 -4.992 7.016 1 98.94 216 PRO B CA 1
ATOM 4267 C C . PRO B 1 216 ? 2.66 -5.637 8.391 1 98.94 216 PRO B C 1
ATOM 4269 O O . PRO B 1 216 ? 2.395 -5 9.414 1 98.94 216 PRO B O 1
ATOM 4272 N N . THR B 1 217 ? 3.197 -6.832 8.5 1 98.75 217 THR B N 1
ATOM 4273 C CA . THR B 1 217 ? 3.352 -7.559 9.75 1 98.75 217 THR B CA 1
ATOM 4274 C C . THR B 1 217 ? 4.5 -6.984 10.57 1 98.75 217 THR B C 1
ATOM 4276 O O . THR B 1 217 ? 4.676 -7.34 11.742 1 98.75 217 THR B O 1
ATOM 4279 N N . ARG B 1 218 ? 5.18 -6.047 9.992 1 98.69 218 ARG B N 1
ATOM 4280 C CA . ARG B 1 218 ? 6.348 -5.5 10.68 1 98.69 218 ARG B CA 1
ATOM 4281 C C . ARG B 1 218 ? 6.066 -4.094 11.203 1 98.69 218 ARG B C 1
ATOM 4283 O O . ARG B 1 218 ? 6.934 -3.473 11.82 1 98.69 218 ARG B O 1
ATOM 4290 N N . ILE B 1 219 ? 4.914 -3.6 10.938 1 98.88 219 ILE B N 1
ATOM 4291 C CA . ILE B 1 219 ? 4.527 -2.281 11.43 1 98.88 219 ILE B CA 1
ATOM 4292 C C . ILE B 1 219 ? 3.918 -2.404 12.82 1 98.88 219 ILE B C 1
ATOM 4294 O O . ILE B 1 219 ? 2.996 -3.195 13.039 1 98.88 219 ILE B O 1
ATOM 4298 N N . ASP B 1 220 ? 4.41 -1.631 13.758 1 98.69 220 ASP B N 1
ATOM 4299 C CA . ASP B 1 220 ? 3.975 -1.749 15.141 1 98.69 220 ASP B CA 1
ATOM 4300 C C . ASP B 1 220 ? 2.977 -0.652 15.5 1 98.69 220 ASP B C 1
ATOM 4302 O O . ASP B 1 220 ? 1.997 -0.902 16.203 1 98.69 220 ASP B O 1
ATOM 4306 N N . ASP B 1 221 ? 3.268 0.601 15.008 1 98.75 221 ASP B N 1
ATOM 4307 C CA . ASP B 1 221 ? 2.424 1.733 15.375 1 98.75 221 ASP B CA 1
ATOM 4308 C C . ASP B 1 221 ? 2.092 2.592 14.156 1 98.75 221 ASP B C 1
ATOM 4310 O O . ASP B 1 221 ? 2.928 2.77 13.273 1 98.75 221 ASP B O 1
ATOM 4314 N N . VAL B 1 222 ? 0.911 3.023 14.172 1 98.94 222 VAL B N 1
ATOM 4315 C CA . VAL B 1 222 ? 0.467 4.023 13.203 1 98.94 222 VAL B CA 1
ATOM 4316 C C . VAL B 1 222 ? -0.09 5.242 13.938 1 98.94 222 VAL B C 1
ATOM 4318 O O . VAL B 1 222 ? -1.093 5.141 14.648 1 98.94 222 VAL B O 1
ATOM 4321 N N . TYR B 1 223 ? 0.6 6.371 13.781 1 98.94 223 TYR B N 1
ATOM 4322 C CA . TYR B 1 223 ? 0.1 7.66 14.242 1 98.94 223 TYR B CA 1
ATOM 4323 C C . TYR B 1 223 ? -0.747 8.336 13.172 1 98.94 223 TYR B C 1
ATOM 4325 O O . TYR B 1 223 ? -0.268 8.586 12.062 1 98.94 223 TYR B O 1
ATOM 4333 N N . VAL B 1 224 ? -1.961 8.547 13.477 1 98.94 224 VAL B N 1
ATOM 4334 C CA . VAL B 1 224 ? -2.764 9.391 12.594 1 98.94 224 VAL B CA 1
ATOM 4335 C C . VAL B 1 224 ? -2.857 10.797 13.164 1 98.94 224 VAL B C 1
ATOM 4337 O O . VAL B 1 224 ? -3.291 10.984 14.305 1 98.94 224 VAL B O 1
ATOM 4340 N N . VAL B 1 225 ? -2.416 11.758 12.391 1 98.94 225 VAL B N 1
ATOM 4341 C CA . VAL B 1 225 ? -2.318 13.141 12.844 1 98.94 225 VAL B CA 1
ATOM 4342 C C . VAL B 1 225 ? -3.533 13.93 12.359 1 98.94 225 VAL B C 1
ATOM 4344 O O . VAL B 1 225 ? -3.893 13.867 11.188 1 98.94 225 VAL B O 1
ATOM 4347 N N . PHE B 1 226 ? -4.098 14.641 13.312 1 98.81 226 PHE B N 1
ATOM 4348 C CA . PHE B 1 226 ? -5.188 15.555 13.008 1 98.81 226 PHE B CA 1
ATOM 4349 C C . PHE B 1 226 ? -4.844 16.969 13.469 1 98.81 226 PHE B C 1
ATOM 4351 O O . PHE B 1 226 ? -4.121 17.156 14.453 1 98.81 226 PHE B O 1
ATOM 4358 N N . LYS B 1 227 ? -5.348 17.875 12.688 1 97.75 227 LYS B N 1
ATOM 4359 C CA . LYS B 1 227 ? -5.441 19.25 13.172 1 97.75 227 LYS B CA 1
ATOM 4360 C C . LYS B 1 227 ? -6.715 19.469 13.992 1 97.75 227 LYS B C 1
ATOM 4362 O O . LYS B 1 227 ? -7.742 18.844 13.719 1 97.75 227 LYS B O 1
ATOM 4367 N N . ALA B 1 228 ? -6.676 20.344 14.984 1 98.25 228 ALA B N 1
ATOM 4368 C CA . ALA B 1 228 ? -7.801 20.547 15.898 1 98.25 228 ALA B CA 1
ATOM 4369 C C . ALA B 1 228 ? -9.016 21.094 15.156 1 98.25 228 ALA B C 1
ATOM 4371 O O . ALA B 1 228 ? -10.117 21.141 15.711 1 98.25 228 ALA B O 1
ATOM 4372 N N . TYR B 1 229 ? -8.844 21.531 13.992 1 97.5 229 TYR B N 1
ATOM 4373 C CA . TYR B 1 229 ? -9.852 21.922 13.008 1 97.5 229 TYR B CA 1
ATOM 4374 C C . TYR B 1 229 ? -9.453 21.453 11.609 1 97.5 229 TYR B C 1
ATOM 4376 O O . TYR B 1 229 ? -8.352 20.922 11.414 1 97.5 229 TYR B O 1
ATOM 4384 N N . ALA B 1 230 ? -10.359 21.547 10.688 1 96.06 230 ALA B N 1
ATOM 4385 C CA . ALA B 1 230 ? -10.07 21.016 9.359 1 96.06 230 ALA B CA 1
ATOM 4386 C C . ALA B 1 230 ? -9.719 22.141 8.383 1 96.06 230 ALA B C 1
ATOM 4388 O O . ALA B 1 230 ? -10.273 23.234 8.469 1 96.06 230 ALA B O 1
ATOM 4389 N N . THR B 1 231 ? -8.711 21.859 7.586 1 95.56 231 THR B N 1
ATOM 4390 C CA . THR B 1 231 ? -8.359 22.781 6.512 1 95.56 231 THR B CA 1
ATOM 4391 C C . THR B 1 231 ? -8.195 22.031 5.191 1 95.56 231 THR B C 1
ATOM 4393 O O . THR B 1 231 ? -7.84 20.859 5.18 1 95.56 231 THR B O 1
ATOM 4396 N N . ARG B 1 232 ? -8.5 22.672 4.176 1 92.69 232 ARG B N 1
ATOM 4397 C CA . ARG B 1 232 ? -8.414 22.078 2.844 1 92.69 232 ARG B CA 1
ATOM 4398 C C . ARG B 1 232 ? -8.008 23.125 1.807 1 92.69 232 ARG B C 1
ATOM 4400 O O . ARG B 1 232 ? -8.469 24.266 1.862 1 92.69 232 ARG B O 1
ATOM 4407 N N . VAL B 1 233 ? -7.121 22.656 1.015 1 86.44 233 VAL B N 1
ATOM 4408 C CA . VAL B 1 233 ? -6.777 23.484 -0.13 1 86.44 233 VAL B CA 1
ATOM 4409 C C . VAL B 1 233 ? -7.473 22.953 -1.384 1 86.44 233 VAL B C 1
ATOM 4411 O O . VAL B 1 233 ? -7.715 21.75 -1.506 1 86.44 233 VAL B O 1
ATOM 4414 N N . GLY B 1 234 ? -7.906 23.828 -2.221 1 81.12 234 GLY B N 1
ATOM 4415 C CA . GLY B 1 234 ? -8.422 23.406 -3.512 1 81.12 234 GLY B CA 1
ATOM 4416 C C . GLY B 1 234 ? -9.922 23.203 -3.523 1 81.12 234 GLY B C 1
ATOM 4417 O O . GLY B 1 234 ? -10.602 23.547 -2.553 1 81.12 234 GLY B O 1
ATOM 4418 N N . GLU B 1 235 ? -10.352 22.656 -4.629 1 87 235 GLU B N 1
ATOM 4419 C CA . GLU B 1 235 ? -11.781 22.453 -4.855 1 87 235 GLU B CA 1
ATOM 4420 C C . GLU B 1 235 ? -12.258 21.141 -4.246 1 87 235 GLU B C 1
ATOM 4422 O O . GLU B 1 235 ? -11.461 20.359 -3.732 1 87 235 GLU B O 1
ATOM 4427 N N . GLY B 1 236 ? -13.57 20.953 -4.141 1 89.12 236 GLY B N 1
ATOM 4428 C CA . GLY B 1 236 ? -14.164 19.719 -3.668 1 89.12 236 GLY B CA 1
ATOM 4429 C C . GLY B 1 236 ? -15.023 19.906 -2.43 1 89.12 236 GLY B C 1
ATOM 4430 O O . GLY B 1 236 ? -14.977 20.953 -1.784 1 89.12 236 GLY B O 1
ATOM 4431 N N . PRO B 1 237 ? -15.664 18.891 -2.105 1 91.38 237 PRO B N 1
ATOM 4432 C CA . PRO B 1 237 ? -16.578 18.938 -0.963 1 91.38 237 PRO B CA 1
ATOM 4433 C C . PRO B 1 237 ? -15.852 19.078 0.371 1 91.38 237 PRO B C 1
ATOM 4435 O O . PRO B 1 237 ? -14.766 18.5 0.546 1 91.38 237 PRO B O 1
ATOM 4438 N N . PHE B 1 238 ? -16.438 19.859 1.257 1 94.38 238 PHE B N 1
ATOM 4439 C CA . PHE B 1 238 ? -15.969 20.094 2.617 1 94.38 238 PHE B CA 1
ATOM 4440 C C . PHE B 1 238 ? -17.141 20.156 3.59 1 94.38 238 PHE B C 1
ATOM 4442 O O . PHE B 1 238 ? -17.594 21.25 3.957 1 94.38 238 PHE B O 1
ATOM 4449 N N . PRO B 1 239 ? -17.516 18.984 4.066 1 93.19 239 PRO B N 1
ATOM 4450 C CA . PRO B 1 239 ? -18.766 18.859 4.801 1 93.19 239 PRO B CA 1
ATOM 4451 C C . PRO B 1 239 ? -18.828 19.766 6.027 1 93.19 239 PRO B C 1
ATOM 4453 O O . PRO B 1 239 ? -19.906 20.25 6.398 1 93.19 239 PRO B O 1
ATOM 4456 N N . THR B 1 240 ? -17.719 20.078 6.652 1 96.88 240 THR B N 1
ATOM 4457 C CA . THR B 1 240 ? -17.75 20.812 7.91 1 96.88 240 THR B CA 1
ATOM 4458 C C . THR B 1 240 ? -17.219 22.234 7.719 1 96.88 240 THR B C 1
ATOM 4460 O O . THR B 1 240 ? -16.844 22.906 8.688 1 96.88 240 THR B O 1
ATOM 4463 N N . GLU B 1 241 ? -17.219 22.688 6.477 1 97.06 241 GLU B N 1
ATOM 4464 C CA . GLU B 1 241 ? -16.688 24 6.168 1 97.06 241 GLU B CA 1
ATOM 4465 C C . GLU B 1 241 ? -17.469 25.094 6.895 1 97.06 241 GLU B C 1
ATOM 4467 O O . GLU B 1 241 ? -18.703 25.047 6.969 1 97.06 241 GLU B O 1
ATOM 4472 N N . LEU B 1 242 ? -16.703 26.047 7.375 1 97.69 242 LEU B N 1
ATOM 4473 C CA . LEU B 1 242 ? -17.297 27.188 8.062 1 97.69 242 LEU B CA 1
ATOM 4474 C C . LEU B 1 242 ? -17.328 28.422 7.148 1 97.69 242 LEU B C 1
ATOM 4476 O O . LEU B 1 242 ? -16.484 28.562 6.258 1 97.69 242 LEU B O 1
ATOM 4480 N N . SER B 1 243 ? -18.328 29.281 7.441 1 96.88 243 SER B N 1
ATOM 4481 C CA . SER B 1 243 ? -18.312 30.578 6.77 1 96.88 243 SER B CA 1
ATOM 4482 C C . SER B 1 243 ? -17.172 31.453 7.27 1 96.88 243 SER B C 1
ATOM 4484 O O . SER B 1 243 ? -16.625 31.203 8.344 1 96.88 243 SER B O 1
ATOM 4486 N N . ARG B 1 244 ? -16.891 32.375 6.434 1 95.5 244 ARG B N 1
ATOM 4487 C CA . ARG B 1 244 ? -15.836 33.312 6.828 1 95.5 244 ARG B CA 1
ATOM 4488 C C . ARG B 1 244 ? -16.141 33.938 8.18 1 95.5 244 ARG B C 1
ATOM 4490 O O . ARG B 1 244 ? -15.258 34.094 9.023 1 95.5 244 ARG B O 1
ATOM 4497 N N . GLU B 1 245 ? -17.359 34.281 8.422 1 97.06 245 GLU B N 1
ATOM 4498 C CA . GLU B 1 245 ? -17.781 34.906 9.68 1 97.06 245 GLU B CA 1
ATOM 4499 C C . GLU B 1 245 ? -17.594 33.969 10.859 1 97.06 245 GLU B C 1
ATOM 4501 O O . GLU B 1 245 ? -17.094 34.375 11.914 1 97.06 245 GLU B O 1
ATOM 4506 N N . GLU B 1 246 ? -17.891 32.75 10.609 1 96.94 246 GLU B N 1
ATOM 4507 C CA . GLU B 1 246 ? -17.734 31.734 11.656 1 96.94 246 GLU B CA 1
ATOM 4508 C C . GLU B 1 246 ? -16.266 31.5 11.984 1 96.94 246 GLU B C 1
ATOM 4510 O O . GLU B 1 246 ? -15.906 31.312 13.148 1 96.94 246 GLU B O 1
ATOM 4515 N N . VAL B 1 247 ? -15.5 31.469 10.961 1 96.62 247 VAL B N 1
ATOM 4516 C CA . VAL B 1 247 ? -14.07 31.25 11.141 1 96.62 247 VAL B CA 1
ATOM 4517 C C . VAL B 1 247 ? -13.484 32.375 11.992 1 96.62 247 VAL B C 1
ATOM 4519 O O . VAL B 1 247 ? -12.734 32.125 12.938 1 96.62 247 VAL B O 1
ATOM 4522 N N . ILE B 1 248 ? -13.883 33.625 11.703 1 95.88 248 ILE B N 1
ATOM 4523 C CA . ILE B 1 248 ? -13.359 34.781 12.43 1 95.88 248 ILE B CA 1
ATOM 4524 C C . ILE B 1 248 ? -13.836 34.719 13.883 1 95.88 248 ILE B C 1
ATOM 4526 O O . ILE B 1 248 ? -13.078 35.031 14.797 1 95.88 248 ILE B O 1
ATOM 4530 N N . GLU B 1 249 ? -15.055 34.375 14.039 1 94.94 249 GLU B N 1
ATOM 4531 C CA . GLU B 1 249 ? -15.617 34.312 15.383 1 94.94 249 GLU B CA 1
ATOM 4532 C C . GLU B 1 249 ? -14.898 33.25 16.219 1 94.94 249 GLU B C 1
ATOM 4534 O O . GLU B 1 249 ? -14.609 33.469 17.406 1 94.94 249 GLU B O 1
ATOM 4539 N N . LYS B 1 250 ? -14.555 32.156 15.594 1 93.19 250 LYS B N 1
ATOM 4540 C CA . LYS B 1 250 ? -14.039 31.016 16.328 1 93.19 250 LYS B CA 1
ATOM 4541 C C . LYS B 1 250 ? -12.523 31.094 16.484 1 93.19 250 LYS B C 1
ATOM 4543 O O . LYS B 1 250 ? -11.984 30.656 17.5 1 93.19 250 LYS B O 1
ATOM 4548 N N . PHE B 1 251 ? -11.828 31.562 15.445 1 94.31 251 PHE B N 1
ATOM 4549 C CA . PHE B 1 251 ? -10.383 31.406 15.422 1 94.31 251 PHE B CA 1
ATOM 4550 C C . PHE B 1 251 ? -9.68 32.75 15.352 1 94.31 251 PHE B C 1
ATOM 4552 O O . PHE B 1 251 ? -8.461 32.844 15.523 1 94.31 251 PHE B O 1
ATOM 4559 N N . GLY B 1 252 ? -10.438 33.844 15.109 1 93.38 252 GLY B N 1
ATOM 4560 C CA . GLY B 1 252 ? -9.852 35.156 14.922 1 93.38 252 GLY B CA 1
ATOM 4561 C C . GLY B 1 252 ? -9.492 35.469 13.477 1 93.38 252 GLY B C 1
ATOM 4562 O O . GLY B 1 252 ? -9.289 34.531 12.688 1 93.38 252 GLY B O 1
ATOM 4563 N N . GLU B 1 253 ? -9.375 36.688 13.172 1 93.19 253 GLU B N 1
ATOM 4564 C CA . GLU B 1 253 ? -9.125 37.125 11.805 1 93.19 253 GLU B CA 1
ATOM 4565 C C . GLU B 1 253 ? -7.727 36.719 11.336 1 93.19 253 GLU B C 1
ATOM 4567 O O . GLU B 1 253 ? -7.516 36.469 10.148 1 93.19 253 GLU B O 1
ATOM 4572 N N . GLU B 1 254 ? -6.875 36.562 12.227 1 92.12 254 GLU B N 1
ATOM 4573 C CA . GLU B 1 254 ? -5.48 36.281 11.914 1 92.12 254 GLU B CA 1
ATOM 4574 C C . GLU B 1 254 ? -5.332 34.906 11.258 1 92.12 254 GLU B C 1
ATOM 4576 O O . GLU B 1 254 ? -4.398 34.688 10.484 1 92.12 254 GLU B O 1
ATOM 4581 N N . ILE B 1 255 ? -6.27 34.062 11.484 1 93.62 255 ILE B N 1
ATOM 4582 C CA . ILE B 1 255 ? -6.18 32.719 10.977 1 93.62 255 ILE B CA 1
ATOM 4583 C C . ILE B 1 255 ? -6.254 32.719 9.453 1 93.62 255 ILE B C 1
ATOM 4585 O O . ILE B 1 255 ? -5.691 31.844 8.789 1 93.62 255 ILE B O 1
ATOM 4589 N N . LEU B 1 256 ? -6.914 33.656 8.93 1 92 256 LEU B N 1
ATOM 4590 C CA . LEU B 1 256 ? -7.086 33.781 7.48 1 92 256 LEU B CA 1
ATOM 4591 C C . LEU B 1 256 ? -5.754 34.062 6.797 1 92 256 LEU B C 1
ATOM 4593 O O . LEU B 1 256 ? -5.559 33.719 5.633 1 92 256 LEU B O 1
ATOM 4597 N N . GLU B 1 257 ? -4.816 34.656 7.539 1 90.06 257 GLU B N 1
ATOM 4598 C CA . GLU B 1 257 ? -3.498 34.969 7 1 90.06 257 GLU B CA 1
ATOM 4599 C C . GLU B 1 257 ? -2.521 33.812 7.211 1 90.06 257 GLU B C 1
ATOM 4601 O O . GLU B 1 257 ? -1.608 33.625 6.41 1 90.06 257 GLU B O 1
ATOM 4606 N N . VAL B 1 258 ? -2.77 33.062 8.164 1 88.94 258 VAL B N 1
ATOM 4607 C CA . VAL B 1 258 ? -1.829 32.031 8.57 1 88.94 258 VAL B CA 1
ATOM 4608 C C . VAL B 1 258 ? -2.115 30.75 7.789 1 88.94 258 VAL B C 1
ATOM 4610 O O . VAL B 1 258 ? -1.191 30.031 7.402 1 88.94 258 VAL B O 1
ATOM 4613 N N . GLU B 1 259 ? -3.34 30.438 7.551 1 92.25 259 GLU B N 1
ATOM 4614 C CA . GLU B 1 259 ? -3.73 29.188 6.898 1 92.25 259 GLU B CA 1
ATOM 4615 C C . GLU B 1 259 ? -3.627 29.312 5.383 1 92.25 259 GLU B C 1
ATOM 4617 O O . GLU B 1 259 ? -4.641 29.469 4.695 1 92.25 259 GLU B O 1
ATOM 4622 N N . ARG B 1 260 ? -2.406 29.109 4.965 1 89.25 260 ARG B N 1
ATOM 4623 C CA . ARG B 1 260 ? -2.068 29.094 3.545 1 89.25 260 ARG B CA 1
ATOM 4624 C C . ARG B 1 260 ? -1.241 27.875 3.184 1 89.25 260 ARG B C 1
ATOM 4626 O O . ARG B 1 260 ? -0.494 27.359 4.016 1 89.25 260 ARG B O 1
ATOM 4633 N N . GLY B 1 261 ? -1.396 27.406 1.979 1 86.06 261 GLY B N 1
ATOM 4634 C CA . GLY B 1 261 ? -0.634 26.25 1.522 1 86.06 261 GLY B CA 1
ATOM 4635 C C . GLY B 1 261 ? 0.863 26.5 1.513 1 86.06 261 GLY B C 1
ATOM 4636 O O . GLY B 1 261 ? 1.325 27.547 1.049 1 86.06 261 GLY B O 1
ATOM 4637 N N . THR B 1 262 ? 1.593 25.484 1.975 1 81.38 262 THR B N 1
ATOM 4638 C CA . THR B 1 262 ? 3.045 25.609 2.023 1 81.38 262 THR B CA 1
ATOM 4639 C C . THR B 1 262 ? 3.637 25.594 0.617 1 81.38 262 THR B C 1
ATOM 4641 O O . THR B 1 262 ? 4.562 26.359 0.318 1 81.38 262 THR B O 1
ATOM 4644 N N . VAL B 1 263 ? 3.082 24.828 -0.27 1 81.69 263 VAL B N 1
ATOM 4645 C CA . VAL B 1 263 ? 3.617 24.641 -1.613 1 81.69 263 VAL B CA 1
ATOM 4646 C C . VAL B 1 263 ? 3.066 25.719 -2.545 1 81.69 263 VAL B C 1
ATOM 4648 O O . VAL B 1 263 ? 3.828 26.406 -3.242 1 81.69 263 VAL B O 1
ATOM 4651 N N . THR B 1 264 ? 1.753 26.047 -2.504 1 84.75 264 THR B N 1
ATOM 4652 C CA . THR B 1 264 ? 1.087 26.891 -3.492 1 84.75 264 THR B CA 1
ATOM 4653 C C . THR B 1 264 ? 0.948 28.328 -2.977 1 84.75 264 THR B C 1
ATOM 4655 O O . THR B 1 264 ? 0.728 29.25 -3.758 1 84.75 264 THR B O 1
ATOM 4658 N N . GLY B 1 265 ? 0.887 28.406 -1.603 1 87.38 265 GLY B N 1
ATOM 4659 C CA . GLY B 1 265 ? 0.633 29.703 -0.997 1 87.38 265 GLY B CA 1
ATOM 4660 C C . GLY B 1 265 ? -0.834 30.094 -1.011 1 87.38 265 GLY B C 1
ATOM 4661 O O . GLY B 1 265 ? -1.21 31.141 -0.477 1 87.38 265 GLY B O 1
ATOM 4662 N N . ARG B 1 266 ? -1.689 29.203 -1.489 1 89 266 ARG B N 1
ATOM 4663 C CA . ARG B 1 266 ? -3.119 29.484 -1.585 1 89 266 ARG B CA 1
ATOM 4664 C C . ARG B 1 266 ? -3.779 29.438 -0.212 1 89 266 ARG B C 1
ATOM 4666 O O . ARG B 1 266 ? -3.359 28.672 0.655 1 89 266 ARG B O 1
ATOM 4673 N N . PRO B 1 267 ? -4.805 30.328 -0.129 1 91.62 267 PRO B N 1
ATOM 4674 C CA . PRO B 1 267 ? -5.523 30.234 1.144 1 91.62 267 PRO B CA 1
ATOM 4675 C C . PRO B 1 267 ? -6.223 28.891 1.337 1 91.62 267 PRO B C 1
ATOM 4677 O O . PRO B 1 267 ? -6.766 28.328 0.383 1 91.62 267 PRO B O 1
ATOM 4680 N N . ARG B 1 268 ? -6.262 28.469 2.57 1 94.12 268 ARG B N 1
ATOM 4681 C CA . ARG B 1 268 ? -6.973 27.234 2.904 1 94.12 268 ARG B CA 1
ATOM 4682 C C . ARG B 1 268 ? -8.406 27.531 3.336 1 94.12 268 ARG B C 1
ATOM 4684 O O . ARG B 1 268 ? -8.664 28.531 4.016 1 94.12 268 ARG B O 1
ATOM 4691 N N . ARG B 1 269 ? -9.281 26.703 2.842 1 95.62 269 ARG B N 1
ATOM 4692 C CA . ARG B 1 269 ? -10.617 26.656 3.432 1 95.62 269 ARG B CA 1
ATOM 4693 C C . ARG B 1 269 ? -10.57 26.062 4.836 1 95.62 269 ARG B C 1
ATOM 4695 O O . ARG B 1 269 ? -9.742 25.203 5.125 1 95.62 269 ARG B O 1
ATOM 4702 N N . ILE B 1 270 ? -11.453 26.594 5.703 1 97.19 270 ILE B N 1
ATOM 4703 C CA . ILE B 1 270 ? -11.391 26.188 7.105 1 97.19 270 ILE B CA 1
ATOM 4704 C C . ILE B 1 270 ? -12.742 25.641 7.551 1 97.19 270 ILE B C 1
ATOM 4706 O O . ILE B 1 270 ? -13.789 26.172 7.168 1 97.19 270 ILE B O 1
ATOM 4710 N N . GLY B 1 271 ? -12.711 24.547 8.281 1 97.38 271 GLY B N 1
ATOM 4711 C CA . GLY B 1 271 ? -13.922 23.953 8.812 1 97.38 271 GLY B CA 1
ATOM 4712 C C . GLY B 1 271 ? -13.742 23.375 10.211 1 97.38 271 GLY B C 1
ATOM 4713 O O . GLY B 1 271 ? -12.656 23.469 10.781 1 97.38 271 GLY B O 1
ATOM 4714 N N . GLU B 1 272 ? -14.836 22.922 10.766 1 97.56 272 GLU B N 1
ATOM 4715 C CA . GLU B 1 272 ? -14.805 22.25 12.055 1 97.56 272 GLU B CA 1
ATOM 4716 C C . GLU B 1 272 ? -14.148 20.875 11.945 1 97.56 272 GLU B C 1
ATOM 4718 O O . GLU B 1 272 ? -14.023 20.328 10.852 1 97.56 272 GLU B O 1
ATOM 4723 N N . PHE B 1 273 ? -13.75 20.438 13.133 1 97.94 273 PHE B N 1
ATOM 4724 C CA . PHE B 1 273 ? -13.219 19.078 13.172 1 97.94 273 PHE B CA 1
ATOM 4725 C C . PHE B 1 273 ? -14.25 18.078 12.672 1 97.94 273 PHE B C 1
ATOM 4727 O O . PHE B 1 273 ? -15.398 18.078 13.117 1 97.94 273 PHE B O 1
ATOM 4734 N N . ASP B 1 274 ? -13.867 17.281 11.734 1 97.06 274 ASP B N 1
ATOM 4735 C CA . ASP B 1 274 ? -14.766 16.297 11.125 1 97.06 274 ASP B CA 1
ATOM 4736 C C . ASP B 1 274 ? -14.633 14.93 11.805 1 97.06 274 ASP B C 1
ATOM 4738 O O . ASP B 1 274 ? -13.82 14.102 11.391 1 97.06 274 ASP B O 1
ATOM 4742 N N . PHE B 1 275 ? -15.484 14.641 12.711 1 98.31 275 PHE B N 1
ATOM 4743 C CA . PHE B 1 275 ? -15.398 13.43 13.516 1 98.31 275 PHE B CA 1
ATOM 4744 C C . PHE B 1 275 ? -15.641 12.188 12.664 1 98.31 275 PHE B C 1
ATOM 4746 O O . PHE B 1 275 ? -15.031 11.141 12.891 1 98.31 275 PHE B O 1
ATOM 4753 N N . GLU B 1 276 ? -16.516 12.242 11.719 1 96.75 276 GLU B N 1
ATOM 4754 C CA . GLU B 1 276 ? -16.812 11.102 10.852 1 96.75 276 GLU B CA 1
ATOM 4755 C C . GLU B 1 276 ? -15.602 10.734 10 1 96.75 276 GLU B C 1
ATOM 4757 O O . GLU B 1 276 ? -15.234 9.562 9.898 1 96.75 276 GLU B O 1
ATOM 4762 N N . MET B 1 277 ? -14.984 11.719 9.414 1 96.62 277 MET B N 1
ATOM 4763 C CA . MET B 1 277 ? -13.781 11.484 8.625 1 96.62 277 MET B CA 1
ATOM 4764 C C . MET B 1 277 ? -12.656 10.945 9.5 1 96.62 277 MET B C 1
ATOM 4766 O O . MET B 1 277 ? -11.922 10.047 9.094 1 96.62 277 MET B O 1
ATOM 4770 N N . ALA B 1 278 ? -12.547 11.531 10.664 1 98.56 278 ALA B N 1
ATOM 4771 C CA . ALA B 1 278 ? -11.484 11.117 11.578 1 98.56 278 ALA B CA 1
ATOM 4772 C C . ALA B 1 278 ? -11.633 9.641 11.953 1 98.56 278 ALA B C 1
ATOM 4774 O O . ALA B 1 278 ? -10.648 8.898 11.984 1 98.56 278 ALA B O 1
ATOM 4775 N N . LYS B 1 279 ? -12.852 9.242 12.25 1 98.62 279 LYS B N 1
ATOM 4776 C CA . LYS B 1 279 ? -13.102 7.848 12.602 1 98.62 279 LYS B CA 1
ATOM 4777 C C . LYS B 1 279 ? -12.742 6.918 11.445 1 98.62 279 LYS B C 1
ATOM 4779 O O . LYS B 1 279 ? -12.062 5.906 11.648 1 98.62 279 LYS B O 1
ATOM 4784 N N . ARG B 1 280 ? -13.164 7.258 10.297 1 98.19 280 ARG B N 1
ATOM 4785 C CA . ARG B 1 280 ? -12.883 6.434 9.125 1 98.19 280 ARG B CA 1
ATOM 4786 C C . ARG B 1 280 ? -11.391 6.359 8.852 1 98.19 280 ARG B C 1
ATOM 4788 O O . ARG B 1 280 ? -10.859 5.289 8.539 1 98.19 280 ARG B O 1
ATOM 4795 N N . ALA B 1 281 ? -10.719 7.504 8.977 1 98.69 281 ALA B N 1
ATOM 4796 C CA . ALA B 1 281 ? -9.273 7.547 8.773 1 98.69 281 ALA B CA 1
ATOM 4797 C C . ALA B 1 281 ? -8.555 6.609 9.742 1 98.69 281 ALA B C 1
ATOM 4799 O O . ALA B 1 281 ? -7.641 5.883 9.344 1 98.69 281 ALA B O 1
ATOM 4800 N N . CYS B 1 282 ? -8.961 6.625 10.969 1 98.94 282 CYS B N 1
ATOM 4801 C CA . CYS B 1 282 ? -8.312 5.781 11.977 1 98.94 282 CYS B CA 1
ATOM 4802 C C . CYS B 1 282 ? -8.555 4.305 11.68 1 98.94 282 CYS B C 1
ATOM 4804 O O . CYS B 1 282 ? -7.633 3.492 11.797 1 98.94 282 CYS B O 1
ATOM 4806 N N . VAL B 1 283 ? -9.766 3.988 11.258 1 98.75 283 VAL B N 1
ATOM 4807 C CA . VAL B 1 283 ? -10.109 2.598 10.984 1 98.75 283 VAL B CA 1
ATOM 4808 C C . VAL B 1 283 ? -9.281 2.084 9.805 1 98.75 283 VAL B C 1
ATOM 4810 O O . VAL B 1 283 ? -8.602 1.062 9.914 1 98.75 283 VAL B O 1
ATOM 4813 N N . ILE B 1 284 ? -9.211 2.787 8.734 1 98.81 284 ILE B N 1
ATOM 4814 C CA . ILE B 1 284 ? -8.609 2.309 7.492 1 98.81 284 ILE B CA 1
ATOM 4815 C C . ILE B 1 284 ? -7.09 2.297 7.625 1 98.81 284 ILE B C 1
ATOM 4817 O O . ILE B 1 284 ? -6.418 1.427 7.066 1 98.81 284 ILE B O 1
ATOM 4821 N N . ASN B 1 285 ? -6.598 3.182 8.461 1 98.94 285 ASN B N 1
ATOM 4822 C CA . ASN B 1 285 ? -5.156 3.229 8.664 1 98.94 285 ASN B CA 1
ATOM 4823 C C . ASN B 1 285 ? -4.699 2.215 9.711 1 98.94 285 ASN B C 1
ATOM 4825 O O . ASN B 1 285 ? -3.506 1.938 9.836 1 98.94 285 ASN B O 1
ATOM 4829 N N . GLY B 1 286 ? -5.629 1.579 10.43 1 98.81 286 GLY B N 1
ATOM 4830 C CA . GLY B 1 286 ? -5.207 0.778 11.57 1 98.81 286 GLY B CA 1
ATOM 4831 C C . GLY B 1 286 ? -4.465 1.581 12.625 1 98.81 286 GLY B C 1
ATOM 4832 O O . GLY B 1 286 ? -3.393 1.18 13.078 1 98.81 286 GLY B O 1
ATOM 4833 N N . ALA B 1 287 ? -5.02 2.717 12.961 1 98.94 287 ALA B N 1
ATOM 4834 C CA . ALA B 1 287 ? -4.371 3.648 13.883 1 98.94 287 ALA B CA 1
ATOM 4835 C C . ALA B 1 287 ? -4.203 3.023 15.266 1 98.94 287 ALA B C 1
ATOM 4837 O O . ALA B 1 287 ? -5.129 2.393 15.789 1 98.94 287 ALA B O 1
ATOM 4838 N N . THR B 1 288 ? -3.027 3.193 15.828 1 98.88 288 THR B N 1
ATOM 4839 C CA . THR B 1 288 ? -2.777 2.777 17.203 1 98.88 288 THR B CA 1
ATOM 4840 C C . THR B 1 288 ? -2.676 3.99 18.125 1 98.88 288 THR B C 1
ATOM 4842 O O . THR B 1 288 ? -2.871 3.873 19.344 1 98.88 288 THR B O 1
ATOM 4845 N N . GLN B 1 289 ? -2.342 5.148 17.516 1 98.81 289 GLN B N 1
ATOM 4846 C CA . GLN B 1 289 ? -2.213 6.41 18.234 1 98.81 289 GLN B CA 1
ATOM 4847 C C . GLN B 1 289 ? -2.729 7.574 17.391 1 98.81 289 GLN B C 1
ATOM 4849 O O . GLN B 1 289 ? -2.684 7.531 16.172 1 98.81 289 GLN B O 1
ATOM 4854 N N . VAL B 1 290 ? -3.168 8.57 18.125 1 98.94 290 VAL B N 1
ATOM 4855 C CA . VAL B 1 290 ? -3.604 9.789 17.453 1 98.94 290 VAL B CA 1
ATOM 4856 C C . VAL B 1 290 ? -2.791 10.977 17.969 1 98.94 290 VAL B C 1
ATOM 4858 O O . VAL B 1 290 ? -2.502 11.07 19.172 1 98.94 290 VAL B O 1
ATOM 4861 N N . ALA B 1 291 ? -2.383 11.781 17.062 1 98.94 291 ALA B N 1
ATOM 4862 C CA . ALA B 1 291 ? -1.801 13.078 17.391 1 98.94 291 ALA B CA 1
ATOM 4863 C C . ALA B 1 291 ? -2.715 14.219 16.953 1 98.94 291 ALA B C 1
ATOM 4865 O O . ALA B 1 291 ? -3.309 14.156 15.867 1 98.94 291 ALA B O 1
ATOM 4866 N N . ILE B 1 292 ? -2.859 15.258 17.75 1 98.88 292 ILE B N 1
ATOM 4867 C CA . ILE B 1 292 ? -3.646 16.438 17.391 1 98.88 292 ILE B CA 1
ATOM 4868 C C . ILE B 1 292 ? -2.768 17.672 17.453 1 98.88 292 ILE B C 1
ATOM 4870 O O . ILE B 1 292 ? -2.133 17.953 18.484 1 98.88 292 ILE B O 1
ATOM 4874 N N . THR B 1 293 ? -2.746 18.344 16.359 1 98.44 293 THR B N 1
ATOM 4875 C CA . THR B 1 293 ? -1.94 19.562 16.297 1 98.44 293 THR B CA 1
ATOM 4876 C C . THR B 1 293 ? -2.83 20.797 16.297 1 98.44 293 THR B C 1
ATOM 4878 O O . THR B 1 293 ? -4.051 20.688 16.172 1 98.44 293 THR B O 1
ATOM 4881 N N . CYS B 1 294 ? -2.217 21.969 16.531 1 97.19 294 CYS B N 1
ATOM 4882 C CA . CYS B 1 294 ? -2.861 23.281 16.484 1 97.19 294 CYS B CA 1
ATOM 4883 C C . CYS B 1 294 ? -3.941 23.391 17.547 1 97.19 294 CYS B C 1
ATOM 4885 O O . CYS B 1 294 ? -4.973 24.016 17.328 1 97.19 294 CYS B O 1
ATOM 4887 N N . ILE B 1 295 ? -3.74 22.703 18.656 1 98 295 ILE B N 1
ATOM 4888 C CA . ILE B 1 295 ? -4.641 22.844 19.797 1 98 295 ILE B CA 1
ATOM 4889 C C . ILE B 1 295 ? -4.637 24.297 20.281 1 98 295 ILE B C 1
ATOM 4891 O O . ILE B 1 295 ? -5.672 24.812 20.719 1 98 295 ILE B O 1
ATOM 4895 N N . ASP B 1 296 ? -3.484 24.969 20.234 1 96.5 296 ASP B N 1
ATOM 4896 C CA . ASP B 1 296 ? -3.311 26.344 20.672 1 96.5 296 ASP B CA 1
ATOM 4897 C C . ASP B 1 296 ? -4.09 27.312 19.781 1 96.5 296 ASP B C 1
ATOM 4899 O O . ASP B 1 296 ? -4.426 28.422 20.203 1 96.5 296 ASP B O 1
ATOM 4903 N N . ARG B 1 297 ? -4.324 26.922 18.562 1 95.06 297 ARG B N 1
ATOM 4904 C CA . ARG B 1 297 ? -5.102 27.781 17.672 1 95.06 297 ARG B CA 1
ATOM 4905 C C . ARG B 1 297 ? -6.586 27.719 18 1 95.06 297 ARG B C 1
ATOM 4907 O O . ARG B 1 297 ? -7.297 28.719 17.906 1 95.06 297 ARG B O 1
ATOM 4914 N N . ARG B 1 298 ? -7.035 26.562 18.281 1 95.56 298 ARG B N 1
ATOM 4915 C CA . ARG B 1 298 ? -8.438 26.391 18.625 1 95.56 298 ARG B CA 1
ATOM 4916 C C . ARG B 1 298 ? -8.711 26.875 20.062 1 95.56 298 ARG B C 1
ATOM 4918 O O . ARG B 1 298 ? -9.758 27.438 20.344 1 95.56 298 ARG B O 1
ATOM 4925 N N . PHE B 1 299 ? -7.746 26.594 20.922 1 96.81 299 PHE B N 1
ATOM 4926 C CA . PHE B 1 299 ? -7.797 26.984 22.328 1 96.81 299 PHE B CA 1
ATOM 4927 C C . PHE B 1 299 ? -6.559 27.781 22.719 1 96.81 299 PHE B C 1
ATOM 4929 O O . PHE B 1 299 ? -5.609 27.219 23.281 1 96.81 299 PHE B O 1
ATOM 4936 N N . PRO B 1 300 ? -6.633 29.047 22.578 1 96.25 300 PRO B N 1
ATOM 4937 C CA . PRO B 1 300 ? -5.449 29.891 22.75 1 96.25 300 PRO B CA 1
ATOM 4938 C C . PRO B 1 300 ? -4.812 29.734 24.125 1 96.25 300 PRO B C 1
ATOM 4940 O O . PRO B 1 300 ? -3.592 29.875 24.266 1 96.25 300 PRO B O 1
ATOM 4943 N N . ASP B 1 301 ? -5.527 29.438 25.141 1 97.38 301 ASP B N 1
ATOM 4944 C CA . ASP B 1 301 ? -5.008 29.297 26.5 1 97.38 301 ASP B CA 1
ATOM 4945 C C . ASP B 1 301 ? -4.137 28.047 26.625 1 97.38 301 ASP B C 1
ATOM 4947 O O . ASP B 1 301 ? -3.42 27.891 27.625 1 97.38 301 ASP B O 1
ATOM 4951 N N . ALA B 1 302 ? -4.121 27.172 25.594 1 98.25 302 ALA B N 1
ATOM 4952 C CA . ALA B 1 302 ? -3.326 25.953 25.609 1 98.25 302 ALA B CA 1
ATOM 4953 C C . ALA B 1 302 ? -1.913 26.203 25.094 1 98.25 302 ALA B C 1
ATOM 4955 O O . ALA B 1 302 ? -1.054 25.328 25.156 1 98.25 302 ALA B O 1
ATOM 4956 N N . ALA B 1 303 ? -1.65 27.406 24.656 1 98 303 ALA B N 1
ATOM 4957 C CA . ALA B 1 303 ? -0.401 27.719 23.969 1 98 303 ALA B CA 1
ATOM 4958 C C . ALA B 1 303 ? 0.805 27.375 24.844 1 98 303 ALA B C 1
ATOM 4960 O O . ALA B 1 303 ? 0.841 27.719 26.031 1 98 303 ALA B O 1
ATOM 4961 N N . GLU B 1 304 ? 1.726 26.578 24.312 1 97.31 304 GLU B N 1
ATOM 4962 C CA . GLU B 1 304 ? 3.045 26.266 24.859 1 97.31 304 GLU B CA 1
ATOM 4963 C C . GLU B 1 304 ? 2.951 25.281 26.016 1 97.31 304 GLU B C 1
ATOM 4965 O O . GLU B 1 304 ? 3.945 25 26.688 1 97.31 304 GLU B O 1
ATOM 4970 N N . ALA B 1 305 ? 1.747 24.734 26.234 1 98.25 305 ALA B N 1
ATOM 4971 C CA . ALA B 1 305 ? 1.625 23.688 27.25 1 98.25 305 ALA B CA 1
ATOM 4972 C C . ALA B 1 305 ? 2.525 22.5 26.922 1 98.25 305 ALA B C 1
ATOM 4974 O O . ALA B 1 305 ? 2.645 22.109 25.75 1 98.25 305 ALA B O 1
ATOM 4975 N N . GLU B 1 306 ? 3.152 21.922 27.953 1 98.25 306 GLU B N 1
ATOM 4976 C CA . GLU B 1 306 ? 4.051 20.797 27.75 1 98.25 306 GLU B CA 1
ATOM 4977 C C . GLU B 1 306 ? 3.564 19.562 28.516 1 98.25 306 GLU B C 1
ATOM 4979 O O . GLU B 1 306 ? 4.105 18.469 28.344 1 98.25 306 GLU B O 1
ATOM 4984 N N . THR B 1 307 ? 2.516 19.812 29.359 1 98.44 307 THR B N 1
ATOM 4985 C CA . THR B 1 307 ? 1.925 18.719 30.109 1 98.44 307 THR B CA 1
ATOM 4986 C C . THR B 1 307 ? 0.402 18.75 30.031 1 98.44 307 THR B C 1
ATOM 4988 O O . THR B 1 307 ? -0.179 19.797 29.719 1 98.44 307 THR B O 1
ATOM 4991 N N . TRP B 1 308 ? -0.125 17.625 30.297 1 98.5 308 TRP B N 1
ATOM 4992 C CA . TRP B 1 308 ? -1.579 17.516 30.266 1 98.5 308 TRP B CA 1
ATOM 4993 C C . TRP B 1 308 ? -2.221 18.484 31.25 1 98.5 308 TRP B C 1
ATOM 4995 O O . TRP B 1 308 ? -3.25 19.094 30.953 1 98.5 308 TRP B O 1
ATOM 5005 N N . HIS B 1 309 ? -1.614 18.703 32.375 1 98.25 309 HIS B N 1
ATOM 5006 C CA . HIS B 1 309 ? -2.158 19.531 33.438 1 98.25 309 HIS B CA 1
ATOM 5007 C C . HIS B 1 309 ? -2.244 20.984 33.031 1 98.25 309 HIS B C 1
ATOM 5009 O O . HIS B 1 309 ? -3.121 21.719 33.469 1 98.25 309 HIS B O 1
ATOM 5015 N N . GLU B 1 310 ? -1.368 21.328 32.125 1 98.31 310 GLU B N 1
ATOM 5016 C CA . GLU B 1 310 ? -1.287 22.719 31.703 1 98.31 310 GLU B CA 1
ATOM 5017 C C . GLU B 1 310 ? -2.383 23.047 30.703 1 98.31 310 GLU B C 1
ATOM 5019 O O . GLU B 1 310 ? -2.666 24.219 30.453 1 98.31 310 GLU B O 1
ATOM 5024 N N . LEU B 1 311 ? -3.041 22.109 30.156 1 98.56 311 LEU B N 1
ATOM 5025 C CA . LEU B 1 311 ? -4.082 22.344 29.156 1 98.56 311 LEU B CA 1
ATOM 5026 C C . LEU B 1 311 ? -5.348 22.875 29.812 1 98.56 311 LEU B C 1
ATOM 5028 O O . LEU B 1 311 ? -5.73 22.422 30.906 1 98.56 311 LEU B O 1
ATOM 5032 N N . PRO B 1 312 ? -5.961 23.891 29.25 1 98.44 312 PRO B N 1
ATOM 5033 C CA . PRO B 1 312 ? -7.262 24.328 29.766 1 98.44 312 PRO B CA 1
ATOM 5034 C C . PRO B 1 312 ? -8.336 23.25 29.641 1 98.44 312 PRO B C 1
ATOM 5036 O O . PRO B 1 312 ? -8.211 22.344 28.812 1 98.44 312 PRO B O 1
ATOM 5039 N N . THR B 1 313 ? -9.367 23.344 30.391 1 98.5 313 THR B N 1
ATOM 5040 C CA . THR B 1 313 ? -10.422 22.344 30.484 1 98.5 313 THR B CA 1
ATOM 5041 C C . THR B 1 313 ? -11.062 22.094 29.125 1 98.5 313 THR B C 1
ATOM 5043 O O . THR B 1 313 ? -11.352 20.953 28.766 1 98.5 313 THR B O 1
ATOM 5046 N N . GLU B 1 314 ? -11.273 23.156 28.406 1 97.81 314 GLU B N 1
ATOM 5047 C CA . GLU B 1 314 ? -11.938 23.031 27.109 1 97.81 314 GLU B CA 1
ATOM 5048 C C . GLU B 1 314 ? -11.094 22.234 26.125 1 97.81 314 GLU B C 1
ATOM 5050 O O . GLU B 1 314 ? -11.625 21.453 25.328 1 97.81 314 GLU B O 1
ATOM 5055 N N . ALA B 1 315 ? -9.812 22.438 26.172 1 98.56 315 ALA B N 1
ATOM 5056 C CA . ALA B 1 315 ? -8.906 21.688 25.328 1 98.56 315 ALA B CA 1
ATOM 5057 C C . ALA B 1 315 ? -8.891 20.203 25.703 1 98.56 315 ALA B C 1
ATOM 5059 O O . ALA B 1 315 ? -8.914 19.328 24.844 1 98.56 315 ALA B O 1
ATOM 5060 N N . LYS B 1 316 ? -8.859 19.984 27.016 1 98.81 316 LYS B N 1
ATOM 5061 C CA . LYS B 1 316 ? -8.891 18.609 27.5 1 98.81 316 LYS B CA 1
ATOM 5062 C C . LYS B 1 316 ? -10.164 17.891 27.047 1 98.81 316 LYS B C 1
ATOM 5064 O O . LYS B 1 316 ? -10.117 16.766 26.578 1 98.81 316 LYS B O 1
ATOM 5069 N N . LYS B 1 317 ? -11.25 18.531 27.141 1 98.75 317 LYS B N 1
ATOM 5070 C CA . LYS B 1 317 ? -12.531 17.953 26.75 1 98.75 317 LYS B CA 1
ATOM 5071 C C . LYS B 1 317 ? -12.562 17.641 25.25 1 98.75 317 LYS B C 1
ATOM 5073 O O . LYS B 1 317 ? -13.117 16.625 24.844 1 98.75 317 LYS B O 1
ATOM 5078 N N . PHE B 1 318 ? -12.031 18.594 24.516 1 98.5 318 PHE B N 1
ATOM 5079 C CA . PHE B 1 318 ? -11.961 18.375 23.078 1 98.5 318 PHE B CA 1
ATOM 5080 C C . PHE B 1 318 ? -11.141 17.125 22.75 1 98.5 318 PHE B C 1
ATOM 5082 O O . PHE B 1 318 ? -11.57 16.297 21.953 1 98.5 318 PHE B O 1
ATOM 5089 N N . VAL B 1 319 ? -9.969 16.984 23.328 1 98.81 319 VAL B N 1
ATOM 5090 C CA . VAL B 1 319 ? -9.086 15.836 23.125 1 98.81 319 VAL B CA 1
ATOM 5091 C C . VAL B 1 319 ? -9.797 14.547 23.5 1 98.81 319 VAL B C 1
ATOM 5093 O O . VAL B 1 319 ? -9.758 13.562 22.766 1 98.81 319 VAL B O 1
ATOM 5096 N N . GLU B 1 320 ? -10.445 14.555 24.594 1 98.75 320 GLU B N 1
ATOM 5097 C CA . GLU B 1 320 ? -11.18 13.383 25.078 1 98.75 320 GLU B CA 1
ATOM 5098 C C . GLU B 1 320 ? -12.32 13.023 24.125 1 98.75 320 GLU B C 1
ATOM 5100 O O . GLU B 1 320 ? -12.586 11.844 23.891 1 98.75 320 GLU B O 1
ATOM 5105 N N . LYS B 1 321 ? -12.961 14.047 23.641 1 98.75 321 LYS B N 1
ATOM 5106 C CA . LYS B 1 321 ? -14.047 13.82 22.688 1 98.75 321 LYS B CA 1
ATOM 5107 C C . LYS B 1 321 ? -13.531 13.156 21.406 1 98.75 321 LYS B C 1
ATOM 5109 O O . LYS B 1 321 ? -14.18 12.258 20.875 1 98.75 321 LYS B O 1
ATOM 5114 N N . VAL B 1 322 ? -12.406 13.633 20.922 1 98.81 322 VAL B N 1
ATOM 5115 C CA . VAL B 1 322 ? -11.805 13.039 19.734 1 98.81 322 VAL B CA 1
ATOM 5116 C C . VAL B 1 322 ? -11.445 11.586 20.016 1 98.81 322 VAL B C 1
ATOM 5118 O O . VAL B 1 322 ? -11.75 10.695 19.219 1 98.81 322 VAL B O 1
ATOM 5121 N N . GLU B 1 323 ? -10.82 11.359 21.094 1 98.81 323 GLU B N 1
ATOM 5122 C CA . GLU B 1 323 ? -10.414 10.008 21.484 1 98.81 323 GLU B CA 1
ATOM 5123 C C . GLU B 1 323 ? -11.609 9.062 21.516 1 98.81 323 GLU B C 1
ATOM 5125 O O . GLU B 1 323 ? -11.547 7.953 20.984 1 98.81 323 GLU B O 1
ATOM 5130 N N . GLU B 1 324 ? -12.641 9.484 22.125 1 98.56 324 GLU B N 1
ATOM 5131 C CA . GLU B 1 324 ? -13.852 8.68 22.234 1 98.56 324 GLU B CA 1
ATOM 5132 C C . GLU B 1 324 ? -14.453 8.414 20.859 1 98.56 324 GLU B C 1
ATOM 5134 O O . GLU B 1 324 ? -14.867 7.289 20.562 1 98.56 324 GLU B O 1
ATOM 5139 N N . ALA B 1 325 ? -14.469 9.406 20.078 1 98.38 325 ALA B N 1
ATOM 5140 C CA . ALA B 1 325 ? -15.109 9.32 18.766 1 98.38 325 ALA B CA 1
ATOM 5141 C C . ALA B 1 325 ? -14.367 8.359 17.859 1 98.38 325 ALA B C 1
ATOM 5143 O O . ALA B 1 325 ? -14.992 7.605 17.094 1 98.38 325 ALA B O 1
ATOM 5144 N N . VAL B 1 326 ? -13.039 8.367 17.891 1 98.44 326 VAL B N 1
ATOM 5145 C CA . VAL B 1 326 ? -12.281 7.586 16.922 1 98.44 326 VAL B CA 1
ATOM 5146 C C . VAL B 1 326 ? -11.922 6.227 17.516 1 98.44 326 VAL B C 1
ATOM 5148 O O . VAL B 1 326 ? -11.578 5.293 16.797 1 98.44 326 VAL B O 1
ATOM 5151 N N . GLY B 1 327 ? -11.961 6.098 18.844 1 98.19 327 GLY B N 1
ATOM 5152 C CA . GLY B 1 327 ? -11.695 4.836 19.516 1 98.19 327 GLY B CA 1
ATOM 5153 C C . GLY B 1 327 ? -10.219 4.496 19.578 1 98.19 327 GLY B C 1
ATOM 5154 O O . GLY B 1 327 ? -9.852 3.32 19.656 1 98.19 327 GLY B O 1
ATOM 5155 N N . VAL B 1 328 ? -9.367 5.41 19.406 1 98.81 328 VAL B N 1
ATOM 5156 C CA . VAL B 1 328 ? -7.914 5.273 19.453 1 98.81 328 VAL B CA 1
ATOM 5157 C C . VAL B 1 328 ? -7.336 6.281 20.453 1 98.81 328 VAL B C 1
ATOM 5159 O O . VAL B 1 328 ? -7.766 7.438 20.484 1 98.81 328 VAL B O 1
ATOM 5162 N N . PRO B 1 329 ? -6.371 5.914 21.25 1 98.88 329 PRO B N 1
ATOM 5163 C CA . PRO B 1 329 ? -5.82 6.855 22.234 1 98.88 329 PRO B CA 1
ATOM 5164 C C . PRO B 1 329 ? -5.148 8.062 21.578 1 98.88 329 PRO B C 1
ATOM 5166 O O . PRO B 1 329 ? -4.398 7.902 20.609 1 98.88 329 PRO B O 1
ATOM 5169 N N . VAL B 1 330 ? -5.496 9.211 22.047 1 98.88 330 VAL B N 1
ATOM 5170 C CA . VAL B 1 330 ? -4.727 10.406 21.703 1 98.88 330 VAL B CA 1
ATOM 5171 C C . VAL B 1 330 ? -3.471 10.477 22.562 1 98.88 330 VAL B C 1
ATOM 5173 O O . VAL B 1 330 ? -3.557 10.633 23.797 1 98.88 330 VAL B O 1
ATOM 5176 N N . THR B 1 331 ? -2.314 10.461 21.938 1 98.88 331 THR B N 1
ATOM 5177 C CA . THR B 1 331 ? -1.103 10.305 22.734 1 98.88 331 THR B CA 1
ATOM 5178 C C . THR B 1 331 ? -0.191 11.516 22.562 1 98.88 331 THR B C 1
ATOM 5180 O O . THR B 1 331 ? 0.732 11.719 23.359 1 98.88 331 THR B O 1
ATOM 5183 N N . ILE B 1 332 ? -0.38 12.32 21.531 1 98.88 332 ILE B N 1
ATOM 5184 C CA . ILE B 1 332 ? 0.437 13.508 21.312 1 98.88 332 ILE B CA 1
ATOM 5185 C C . ILE B 1 332 ? -0.464 14.711 21.031 1 98.88 332 ILE B C 1
ATOM 5187 O O . ILE B 1 332 ? -1.35 14.648 20.188 1 98.88 332 ILE B O 1
ATOM 5191 N N . VAL B 1 333 ? -0.263 15.742 21.797 1 98.88 333 VAL B N 1
ATOM 5192 C CA . VAL B 1 333 ? -1.007 16.984 21.625 1 98.88 333 VAL B CA 1
ATOM 5193 C C . VAL B 1 333 ? -0.034 18.156 21.422 1 98.88 333 VAL B C 1
ATOM 5195 O O . VAL B 1 333 ? 0.745 18.484 22.328 1 98.88 333 VAL B O 1
ATOM 5198 N N . SER B 1 334 ? -0.081 18.719 20.25 1 98.56 334 SER B N 1
ATOM 5199 C CA . SER B 1 334 ? 0.798 19.844 19.953 1 98.56 334 SER B CA 1
ATOM 5200 C C . SER B 1 334 ? 0.129 21.172 20.281 1 98.56 334 SER B C 1
ATOM 5202 O O . SER B 1 334 ? -1.001 21.422 19.859 1 98.56 334 SER B O 1
ATOM 5204 N N . THR B 1 335 ? 0.819 22.047 21 1 98.5 335 THR B N 1
ATOM 5205 C CA . THR B 1 335 ? 0.237 23.266 21.531 1 98.5 335 THR B CA 1
ATOM 5206 C C . THR B 1 335 ? 0.987 24.484 21.016 1 98.5 335 THR B C 1
ATOM 5208 O O . THR B 1 335 ? 0.935 25.562 21.641 1 98.5 335 THR B O 1
ATOM 5211 N N . GLY B 1 336 ? 1.761 24.328 20 1 96 336 GLY B N 1
ATOM 5212 C CA . GLY B 1 336 ? 2.525 25.406 19.391 1 96 336 GLY B CA 1
ATOM 5213 C C . GLY B 1 336 ? 3.539 24.922 18.375 1 96 336 GLY B C 1
ATOM 5214 O O . GLY B 1 336 ? 3.639 23.719 18.109 1 96 336 GLY B O 1
ATOM 5215 N N . PRO B 1 337 ? 4.27 25.812 17.703 1 93.81 337 PRO B N 1
ATOM 5216 C CA . PRO B 1 337 ? 5.141 25.453 16.578 1 93.81 337 PRO B CA 1
ATOM 5217 C C . PRO B 1 337 ? 6.449 24.812 17.016 1 93.81 337 PRO B C 1
ATOM 5219 O O . PRO B 1 337 ? 7.039 24.016 16.281 1 93.81 337 PRO B O 1
ATOM 5222 N N . GLU B 1 338 ? 6.918 25.141 18.25 1 95.31 338 GLU B N 1
ATOM 5223 C CA . GLU B 1 338 ? 8.172 24.562 18.719 1 95.31 338 GLU B CA 1
ATOM 5224 C C . GLU B 1 338 ? 7.996 23.109 19.125 1 95.31 338 GLU B C 1
ATOM 5226 O O . GLU B 1 338 ? 6.926 22.719 19.594 1 95.31 338 GLU B O 1
ATOM 5231 N N . LEU B 1 339 ? 9.031 22.25 18.969 1 96.31 339 LEU B N 1
ATOM 5232 C CA . LEU B 1 339 ? 8.953 20.844 19.312 1 96.31 339 LEU B CA 1
ATOM 5233 C C . LEU B 1 339 ? 8.578 20.656 20.781 1 96.31 339 LEU B C 1
ATOM 5235 O O . LEU B 1 339 ? 7.844 19.734 21.125 1 96.31 339 LEU B O 1
ATOM 5239 N N . GLU B 1 340 ? 9.023 21.625 21.656 1 95.56 340 GLU B N 1
ATOM 5240 C CA . GLU B 1 340 ? 8.805 21.516 23.094 1 95.56 340 GLU B CA 1
ATOM 5241 C C . GLU B 1 340 ? 7.344 21.766 23.438 1 95.56 340 GLU B C 1
ATOM 5243 O O . GLU B 1 340 ? 6.875 21.359 24.5 1 95.56 340 GLU B O 1
ATOM 5248 N N . HIS B 1 341 ? 6.668 22.484 22.547 1 97.12 341 HIS B N 1
ATOM 5249 C CA . HIS B 1 341 ? 5.246 22.734 22.766 1 97.12 341 HIS B CA 1
ATOM 5250 C C . HIS B 1 341 ? 4.41 21.5 22.438 1 97.12 341 HIS B C 1
ATOM 5252 O O . HIS B 1 341 ? 3.541 21.547 21.562 1 97.12 341 HIS B O 1
ATOM 5258 N N . THR B 1 342 ? 4.707 20.375 23.094 1 98.38 342 THR B N 1
ATOM 5259 C CA . THR B 1 342 ? 4.078 19.078 22.844 1 98.38 342 THR B CA 1
ATOM 5260 C C . THR B 1 342 ? 3.75 18.375 24.156 1 98.38 342 THR B C 1
ATOM 5262 O O . THR B 1 342 ? 4.605 18.281 25.047 1 98.38 342 THR B O 1
ATOM 5265 N N . VAL B 1 343 ? 2.521 18.062 24.359 1 98.75 343 VAL B N 1
ATOM 5266 C CA . VAL B 1 343 ? 2.104 17.188 25.453 1 98.75 343 VAL B CA 1
ATOM 5267 C C . VAL B 1 343 ? 2.189 15.727 24.984 1 98.75 343 VAL B C 1
ATOM 5269 O O . VAL B 1 343 ? 1.418 15.289 24.125 1 98.75 343 VAL B O 1
ATOM 5272 N N . ASP B 1 344 ? 3.111 14.969 25.5 1 98.56 344 ASP B N 1
ATOM 5273 C CA . ASP B 1 344 ? 3.35 13.57 25.156 1 98.56 344 ASP B CA 1
ATOM 5274 C C . ASP B 1 344 ? 2.736 12.633 26.188 1 98.56 344 ASP B C 1
ATOM 5276 O O . ASP B 1 344 ? 3.195 12.57 27.328 1 98.56 344 ASP B O 1
ATOM 5280 N N . LEU B 1 345 ? 1.727 11.883 25.812 1 98.5 345 LEU B N 1
ATOM 5281 C CA . LEU B 1 345 ? 0.962 11.039 26.719 1 98.5 345 LEU B CA 1
ATOM 5282 C C . LEU B 1 345 ? 1.257 9.562 26.469 1 98.5 345 LEU B C 1
ATOM 5284 O O . LEU B 1 345 ? 0.526 8.688 26.953 1 98.5 345 LEU B O 1
ATOM 5288 N N . ARG B 1 346 ? 2.248 9.219 25.828 1 96.88 346 ARG B N 1
ATOM 5289 C CA . ARG B 1 346 ? 2.605 7.832 25.531 1 96.88 346 ARG B CA 1
ATOM 5290 C C . ARG B 1 346 ? 3.164 7.137 26.766 1 96.88 346 ARG B C 1
ATOM 5292 O O . ARG B 1 346 ? 2.814 5.988 27.047 1 96.88 346 ARG B O 1
#

Sequence (692 aa):
MRDRGHVSVVAGGQWGDEGKGKIVAYLAVQDEPEVIARAGVGPNAGHTVRVNGEDYGLRQIPCGFPHEEAELAIGPGVLVNPEVLLDEVERLSRFRVDDRLIVDERCAIIEPKHIEAERASKHLSDEIDTTGTGCGPANADRALRKAKLARDVDELSEFLGDVPGLVNEAIDAGEDVLIEGTQGFGLSLYHGIDYPYVTSKDTTASAFASDVGVGPTRIDDVYVVFKAYATRVGEGPFPTELSREEVIEKFGEEILEVERGTVTGRPRRIGEFDFEMAKRACVINGATQVAITCIDRRFPDAAEAETWHELPTEAKKFVEKVEEAVGVPVTIVSTGPELEHTVDLRMRDRGHVSVVAGGQWGDEGKGKIVAYLAVQDEPEVIARAGVGPNAGHTVRVNGEDYGLRQIPCGFPHEEAELAIGPGVLVNPEVLLDEVERLSRFRVDDRLIVDERCAIIEPKHIEAERASKHLSDEIDTTGTGCGPANADRALRKAKLARDVDELSEFLGDVPGLVNEAIDAGEDVLIEGTQGFGLSLYHGIDYPYVTSKDTTASAFASDVGVGPTRIDDVYVVFKAYATRVGEGPFPTELSREEVIEKFGEEILEVERGTVTGRPRRIGEFDFEMAKRACVINGATQVAITCIDRRFPDAAEAETWHELPTEAKKFVEKVEEAVGVPVTIVSTGPELEHTVDLR

Nearest PDB structures (foldseek):
  5k7x-assembly3_E  TM=9.838E-01  e=1.333E-54  Pyrococcus horikoshii OT3
  2d7u-assembly1_A  TM=9.826E-01  e=1.816E-50  Pyrococcus horikoshii OT3
  4m9d-assembly1_A  TM=9.003E-01  e=2.295E-34  Bacillus anthracis str. 'Ames Ancestor'
  1p9b-assembly1_A-2  TM=9.245E-01  e=8.151E-33  Plasmodium falciparum
  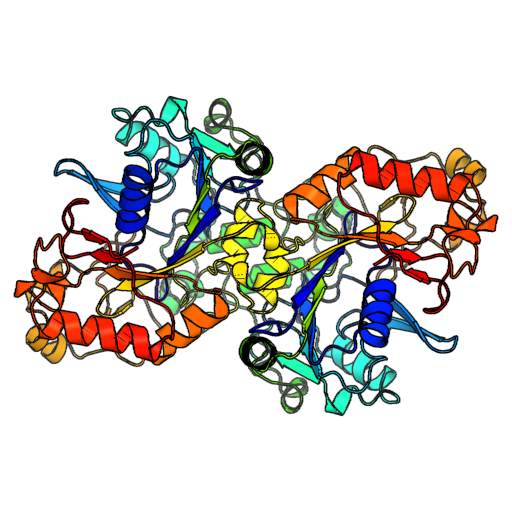6jrq-assembly1_B  TM=8.928E-01  e=1.547E-31  Thermus thermophilus HB8

InterPro domains:
  IPR001114 Adenylosuccinate synthetase [MF_00011] (1-346)
  IPR001114 Adenylosuccinate synthetase [PF00709] (9-152)
  IPR001114 Adenylosuccinate synthetase [PF00709] (153-296)
  IPR001114 Adenylosuccinate synthetase [PF00709] (302-342)
  IPR001114 Adenylosuccinate synthetase [PTHR11846] (153-297)
  IPR001114 Adenylosuccinate synthetase [SM00788] (7-344)
  IPR001114 Adenylosuccinate synthetase [cd03108] (7-344)
  IPR018220 Adenylosuccinate synthase, GTP-binding site [PS01266] (14-21)
  IPR027417 P-loop containing nucleoside triphosphate hydrolase [SSF52540] (6-345)
  IPR042109 Adenylosuccinate synthetase, domain 1 [G3DSA:3.40.440.10] (10-104)
  IPR042109 Adenylosuccinate synthetase, domain 1 [G3DSA:3.40.440.10] (156-225)
  IPR042110 Adenylosuccinate synthetase, domain 2 [G3DSA:1.10.300.10] (105-154)
  IPR042111 Adenylosuccinate synthetase, domain 3 [G3DSA:3.90.170.10] (226-299)
  IPR042111 Adenylosuccinate synthetase, domain 3 [G3DSA:3.90.170.10] (300-346)

Radius of gyration: 24.6 Å; Cα contacts (8 Å, |Δi|>4): 1888; chains: 2; bounding box: 52×76×63 Å